Protein 2VRS (pdb70)

Structure (mmCIF, N/CA/C/O backbone):
data_2VRS
#
_entry.id   2VRS
#
_cell.length_a   142.789
_cell.length_b   54.008
_cell.length_c   121.336
_cell.angle_alpha   90.00
_cell.angle_beta   101.79
_cell.angle_gamma   90.00
#
_symmetry.space_group_name_H-M   'C 1 2 1'
#
loop_
_entity.id
_entity.type
_entity.pdbx_description
1 polymer 'SIGMA-C CAPSID PROTEIN'
2 non-polymer GLYCEROL
3 non-polymer 'ZINC ION'
4 non-polymer 'SULFATE ION'
5 non-polymer 'CHLORIDE ION'
6 water water
#
loop_
_atom_site.group_PDB
_atom_site.id
_atom_site.type_symbol
_atom_site.label_atom_id
_atom_site.label_alt_id
_atom_site.label_comp_id
_atom_site.label_asym_id
_atom_site.label_entity_id
_atom_site.label_seq_id
_atom_site.pdbx_PDB_ins_code
_atom_site.Cartn_x
_atom_site.Cartn_y
_atom_site.Cartn_z
_atom_site.occupancy
_atom_site.B_iso_or_equiv
_atom_site.auth_seq_id
_atom_site.auth_comp_id
_atom_site.auth_asym_id
_atom_site.auth_atom_id
_atom_site.pdbx_PDB_model_num
ATOM 1 N N . ASP A 1 7 ? 44.098 18.369 -3.095 1.00 48.16 122 ASP A N 1
ATOM 2 C CA . ASP A 1 7 ? 42.811 17.923 -2.500 1.00 50.79 122 ASP A CA 1
ATOM 3 C C . ASP A 1 7 ? 43.029 16.958 -1.324 1.00 53.04 122 ASP A C 1
ATOM 4 O O . ASP A 1 7 ? 42.186 16.868 -0.424 1.00 55.22 122 ASP A O 1
ATOM 9 N N . GLY A 1 8 ? 44.149 16.228 -1.344 1.00 53.15 123 GLY A N 1
ATOM 10 C CA . GLY A 1 8 ? 44.439 15.209 -0.322 1.00 49.24 123 GLY A CA 1
ATOM 11 C C . GLY A 1 8 ? 44.727 15.835 1.026 1.00 44.03 123 GLY A C 1
ATOM 12 O O . GLY A 1 8 ? 44.224 15.373 2.083 1.00 40.29 123 GLY A O 1
ATOM 13 N N . ASN A 1 9 ? 45.548 16.885 1.003 1.00 41.41 124 ASN A N 1
ATOM 14 C CA . ASN A 1 9 ? 45.806 17.619 2.240 1.00 33.61 124 ASN A CA 1
ATOM 15 C C . ASN A 1 9 ? 44.573 18.360 2.736 1.00 33.33 124 ASN A C 1
ATOM 16 O O . ASN A 1 9 ? 44.435 18.595 3.929 1.00 27.47 124 ASN A O 1
ATOM 21 N N . SER A 1 10 ? 43.647 18.661 1.835 1.00 27.97 125 SER A N 1
ATOM 22 C CA . SER A 1 10 ? 42.338 19.182 2.260 1.00 30.19 125 SER A CA 1
ATOM 23 C C . SER A 1 10 ? 41.634 18.234 3.247 1.00 28.15 125 SER A C 1
ATOM 24 O O . SER A 1 10 ? 41.090 18.672 4.260 1.00 25.82 125 SER A O 1
ATOM 27 N N . THR A 1 11 ? 41.657 16.937 2.941 1.00 25.69 126 THR A N 1
ATOM 28 C CA . THR A 1 11 ? 41.050 15.922 3.809 1.00 28.83 126 THR A CA 1
ATOM 29 C C . THR A 1 11 ? 41.806 15.892 5.157 1.00 28.47 126 THR A C 1
ATOM 30 O O . THR A 1 11 ? 41.209 15.908 6.240 1.00 27.23 126 THR A O 1
ATOM 34 N N . ALA A 1 12 ? 43.126 15.911 5.078 1.00 22.66 127 ALA A N 1
ATOM 35 C CA . ALA A 1 12 ? 43.957 15.881 6.277 1.00 25.83 127 ALA A CA 1
ATOM 36 C C . ALA A 1 12 ? 43.733 17.125 7.140 1.00 28.51 127 ALA A C 1
ATOM 37 O O . ALA A 1 12 ? 43.710 17.049 8.362 1.00 26.15 127 ALA A O 1
ATOM 39 N N . ILE A 1 13 ? 43.516 18.265 6.502 1.00 24.14 128 ILE A N 1
ATOM 40 C CA . ILE A 1 13 ? 43.215 19.499 7.245 1.00 24.98 128 ILE A CA 1
ATOM 41 C C . ILE A 1 13 ? 41.844 19.437 7.944 1.00 24.70 128 ILE A C 1
ATOM 42 O O . ILE A 1 13 ? 41.700 19.892 9.093 1.00 24.43 128 ILE A O 1
ATOM 47 N N . SER A 1 14 ? 40.854 18.854 7.273 1.00 23.03 129 SER A N 1
ATOM 48 C CA . SER A 1 14 ? 39.529 18.647 7.870 1.00 27.74 129 SER A CA 1
ATOM 49 C C . SER A 1 14 ? 39.642 17.778 9.112 1.00 25.42 129 SER A C 1
ATOM 50 O O . SER A 1 14 ? 39.051 18.114 10.136 1.00 26.30 129 SER A O 1
ATOM 53 N N . ASN A 1 15 ? 40.415 16.690 9.011 1.00 21.72 130 ASN A N 1
ATOM 54 C CA . ASN A 1 15 ? 40.660 15.786 10.134 1.00 21.80 130 ASN A CA 1
ATOM 55 C C . ASN A 1 15 ? 41.320 16.518 11.317 1.00 26.72 130 ASN A C 1
ATOM 56 O O . ASN A 1 15 ? 40.900 16.364 12.478 1.00 25.28 130 ASN A O 1
ATOM 61 N N . LEU A 1 16 ? 42.354 17.301 11.036 1.00 23.23 131 LEU A N 1
ATOM 62 C CA . LEU A 1 16 ? 43.020 18.077 12.102 1.00 25.59 131 LEU A CA 1
ATOM 63 C C . LEU A 1 16 ? 42.022 19.044 12.738 1.00 24.53 131 LEU A C 1
ATOM 64 O O . LEU A 1 16 ? 41.957 19.174 13.969 1.00 20.34 131 LEU A O 1
ATOM 69 N N . LYS A 1 17 ? 41.226 19.708 11.909 1.00 20.87 132 LYS A N 1
ATOM 70 C CA . LYS A 1 17 ? 40.207 20.646 12.403 1.00 23.12 132 LYS A CA 1
ATOM 71 C C . LYS A 1 17 ? 39.242 20.009 13.422 1.00 25.36 132 LYS A C 1
ATOM 72 O O . LYS A 1 17 ? 38.857 20.629 14.460 1.00 23.38 132 LYS A O 1
ATOM 78 N N . SER A 1 18 ? 38.831 18.788 13.101 1.00 21.87 133 SER A N 1
ATOM 79 C CA . SER A 1 18 ? 37.894 18.042 13.950 1.00 21.75 133 SER A CA 1
ATOM 80 C C . SER A 1 18 ? 38.519 17.720 15.301 1.00 19.96 133 SER A C 1
ATOM 81 O O . SER A 1 18 ? 37.843 17.832 16.347 1.00 21.81 133 SER A O 1
ATOM 84 N N . ASP A 1 19 ? 39.774 17.290 15.290 1.00 19.07 134 ASP A N 1
ATOM 85 C CA . ASP A 1 19 ? 40.487 17.007 16.550 1.00 18.40 134 ASP A CA 1
ATOM 86 C C . ASP A 1 19 ? 40.759 18.258 17.391 1.00 18.98 134 ASP A C 1
ATOM 87 O O . ASP A 1 19 ? 40.725 18.218 18.615 1.00 20.19 134 ASP A O 1
ATOM 92 N N . ILE A 1 20 ? 41.075 19.368 16.731 1.00 18.50 135 ILE A N 1
ATOM 93 C CA . ILE A 1 20 ? 41.308 20.655 17.417 1.00 18.00 135 ILE A CA 1
ATOM 94 C C . ILE A 1 20 ? 39.993 21.095 18.068 1.00 21.85 135 ILE A C 1
ATOM 95 O O . ILE A 1 20 ? 39.983 21.524 19.241 1.00 20.46 135 ILE A O 1
ATOM 100 N N . SER A 1 21 ? 38.887 20.971 17.328 1.00 18.82 136 SER A N 1
ATOM 101 C CA . SER A 1 21 ? 37.549 21.290 17.848 1.00 22.04 136 SER A CA 1
ATOM 102 C C . SER A 1 21 ? 37.203 20.453 19.070 1.00 22.44 136 SER A C 1
ATOM 103 O O . SER A 1 21 ? 36.697 20.999 20.076 1.00 19.57 136 SER A O 1
ATOM 106 N N . SER A 1 22 ? 37.473 19.159 18.973 1.00 17.99 137 SER A N 1
ATOM 107 C CA . SER A 1 22 ? 37.218 18.221 20.117 1.00 18.62 137 SER A CA 1
ATOM 108 C C . SER A 1 22 ? 38.015 18.641 21.327 1.00 21.50 137 SER A C 1
ATOM 109 O O . SER A 1 22 ? 37.493 18.659 22.470 1.00 21.32 137 SER A O 1
ATOM 112 N N . ASN A 1 23 ? 39.291 18.954 21.097 1.00 18.20 138 ASN A N 1
ATOM 113 C CA . ASN A 1 23 ? 40.146 19.477 22.187 1.00 25.04 138 ASN A CA 1
ATOM 114 C C . ASN A 1 23 ? 39.593 20.758 22.801 1.00 23.49 138 ASN A C 1
ATOM 115 O O . ASN A 1 23 ? 39.588 20.901 24.022 1.00 21.08 138 ASN A O 1
ATOM 120 N N . GLY A 1 24 ? 39.154 21.699 21.968 1.00 20.83 139 GLY A N 1
ATOM 121 C CA . GLY A 1 24 ? 38.545 22.960 22.477 1.00 20.85 139 GLY A CA 1
ATOM 122 C C . GLY A 1 24 ? 37.309 22.733 23.311 1.00 21.63 139 GLY A C 1
ATOM 123 O O . GLY A 1 24 ? 37.125 23.383 24.355 1.00 21.86 139 GLY A O 1
ATOM 124 N N . LEU A 1 25 ? 36.461 21.806 22.883 1.00 18.93 140 LEU A N 1
ATOM 125 C CA . LEU A 1 25 ? 35.256 21.507 23.667 1.00 21.34 140 LEU A CA 1
ATOM 126 C C . LEU A 1 25 ? 35.638 20.857 25.009 1.00 19.62 140 LEU A C 1
ATOM 127 O O . LEU A 1 25 ? 35.029 21.197 26.030 1.00 20.13 140 LEU A O 1
ATOM 132 N N . ALA A 1 26 ? 36.630 19.948 24.992 1.00 16.88 141 ALA A N 1
ATOM 133 C CA . ALA A 1 26 ? 37.099 19.270 26.205 1.00 16.14 141 ALA A CA 1
ATOM 134 C C . ALA A 1 26 ? 37.592 20.352 27.170 1.00 17.23 141 ALA A C 1
ATOM 135 O O . ALA A 1 26 ? 37.421 20.268 28.396 1.00 16.77 141 ALA A O 1
ATOM 137 N N . ILE A 1 27 ? 38.262 21.358 26.610 1.00 18.03 142 ILE A N 1
ATOM 138 C CA . ILE A 1 27 ? 38.806 22.457 27.413 1.00 22.22 142 ILE A CA 1
ATOM 139 C C . ILE A 1 27 ? 37.709 23.295 28.056 1.00 20.42 142 ILE A C 1
ATOM 140 O O . ILE A 1 27 ? 37.824 23.628 29.247 1.00 20.82 142 ILE A O 1
ATOM 145 N N . THR A 1 28 ? 36.650 23.622 27.307 1.00 19.52 143 THR A N 1
ATOM 146 C CA . THR A 1 28 ? 35.529 24.389 27.822 1.00 21.75 143 THR A CA 1
ATOM 147 C C . THR A 1 28 ? 34.889 23.635 28.991 1.00 20.54 143 THR A C 1
ATOM 148 O O . THR A 1 28 ? 34.661 24.201 30.071 1.00 18.70 143 THR A O 1
ATOM 152 N N . ASP A 1 29 ? 34.694 22.338 28.815 1.00 17.68 144 ASP A N 1
ATOM 153 C CA . ASP A 1 29 ? 34.104 21.541 29.906 1.00 15.28 144 ASP A CA 1
ATOM 154 C C . ASP A 1 29 ? 34.961 21.533 31.163 1.00 22.08 144 ASP A C 1
ATOM 155 O O . ASP A 1 29 ? 34.430 21.601 32.282 1.00 20.98 144 ASP A O 1
ATOM 160 N N . LEU A 1 30 ? 36.280 21.437 30.973 1.00 16.71 145 LEU A N 1
ATOM 161 C CA . LEU A 1 30 ? 37.259 21.498 32.094 1.00 21.11 145 LEU A CA 1
ATOM 162 C C . LEU A 1 30 ? 37.244 22.845 32.770 1.00 21.46 145 LEU A C 1
ATOM 163 O O . LEU A 1 30 ? 37.311 22.938 34.014 1.00 18.44 145 LEU A O 1
ATOM 168 N N . GLN A 1 31 ? 37.135 23.894 31.969 1.00 18.23 146 GLN A N 1
ATOM 169 C CA . GLN A 1 31 ? 37.029 25.256 32.542 1.00 24.11 146 GLN A CA 1
ATOM 170 C C . GLN A 1 31 ? 35.786 25.385 33.420 1.00 24.79 146 GLN A C 1
ATOM 171 O O . GLN A 1 31 ? 35.872 25.992 34.515 1.00 27.71 146 GLN A O 1
ATOM 177 N N . ASP A 1 32 ? 34.636 24.854 32.969 1.00 23.22 147 ASP A N 1
ATOM 178 C CA . ASP A 1 32 ? 33.418 24.865 33.803 1.00 25.75 147 ASP A CA 1
ATOM 179 C C . ASP A 1 32 ? 33.598 24.077 35.108 1.00 27.78 147 ASP A C 1
ATOM 180 O O . ASP A 1 32 ? 33.201 24.549 36.191 1.00 25.03 147 ASP A O 1
ATOM 185 N N . ARG A 1 33 ? 34.214 22.903 35.023 1.00 23.88 148 ARG A N 1
ATOM 186 C CA . ARG A 1 33 ? 34.383 22.070 36.227 1.00 22.16 148 ARG A CA 1
ATOM 187 C C . ARG A 1 33 ? 35.327 22.723 37.223 1.00 25.65 148 ARG A C 1
ATOM 188 O O . ARG A 1 33 ? 35.135 22.631 38.449 1.00 25.02 148 ARG A O 1
ATOM 196 N N . VAL A 1 34 ? 36.373 23.353 36.694 1.00 21.05 149 VAL A N 1
ATOM 197 C CA . VAL A 1 34 ? 37.400 24.010 37.523 1.00 26.50 149 VAL A CA 1
ATOM 198 C C . VAL A 1 34 ? 36.845 25.290 38.156 1.00 27.36 149 VAL A C 1
ATOM 199 O O . VAL A 1 34 ? 37.087 25.549 39.346 1.00 28.27 149 VAL A O 1
ATOM 203 N N . LYS A 1 35 ? 36.050 26.053 37.395 1.00 27.18 150 LYS A N 1
ATOM 204 C CA . LYS A 1 35 ? 35.311 27.206 37.964 1.00 33.12 150 LYS A CA 1
ATOM 205 C C . LYS A 1 35 ? 34.418 26.774 39.145 1.00 35.87 150 LYS A C 1
ATOM 206 O O . LYS A 1 35 ? 34.408 27.407 40.216 1.00 35.67 150 LYS A O 1
ATOM 212 N N . SER A 1 36 ? 33.685 25.684 38.948 1.00 31.38 151 SER A N 1
ATOM 213 C CA . SER A 1 36 ? 32.834 25.134 39.992 1.00 33.01 151 SER A CA 1
ATOM 214 C C . SER A 1 36 ? 33.648 24.731 41.230 1.00 33.84 151 SER A C 1
ATOM 215 O O . SER A 1 36 ? 33.253 25.047 42.366 1.00 32.41 151 SER A O 1
ATOM 218 N N . LEU A 1 37 ? 34.786 24.070 41.019 1.00 29.51 152 LEU A N 1
ATOM 219 C CA . LEU A 1 37 ? 35.667 23.646 42.126 1.00 26.84 152 LEU A CA 1
ATOM 220 C C . LEU A 1 37 ? 36.211 24.857 42.891 1.00 31.57 152 LEU A C 1
ATOM 221 O O . LEU A 1 37 ? 36.325 24.836 44.131 1.00 29.26 152 LEU A O 1
ATOM 226 N N . GLU A 1 38 ? 36.530 25.916 42.147 1.00 27.34 153 GLU A N 1
ATOM 227 C CA . GLU A 1 38 ? 37.028 27.170 42.724 1.00 28.78 153 GLU A CA 1
ATOM 228 C C . GLU A 1 38 ? 35.989 27.866 43.647 1.00 32.07 153 GLU A C 1
ATOM 229 O O . GLU A 1 38 ? 36.361 28.652 44.518 1.00 37.15 153 GLU A O 1
ATOM 235 N N . SER A 1 39 ? 34.716 27.530 43.469 1.00 32.89 154 SER A N 1
ATOM 236 C CA . SER A 1 39 ? 33.601 28.081 44.240 1.00 36.87 154 SER A CA 1
ATOM 237 C C . SER A 1 39 ? 33.316 27.304 45.522 1.00 37.27 154 SER A C 1
ATOM 238 O O . SER A 1 39 ? 32.438 27.699 46.292 1.00 39.99 154 SER A O 1
ATOM 241 N N . THR A 1 40 ? 34.012 26.188 45.724 1.00 34.23 155 THR A N 1
ATOM 242 C CA . THR A 1 40 ? 33.704 25.254 46.815 1.00 33.92 155 THR A CA 1
ATOM 243 C C . THR A 1 40 ? 33.698 25.993 48.161 1.00 36.30 155 THR A C 1
ATOM 244 O O . THR A 1 40 ? 34.717 26.544 48.552 1.00 29.80 155 THR A O 1
ATOM 248 N N . ALA A 1 41 ? 32.556 25.985 48.847 1.00 33.62 156 ALA A N 1
ATOM 249 C CA . ALA A 1 41 ? 32.422 26.685 50.158 1.00 36.38 156 ALA A CA 1
ATOM 250 C C . ALA A 1 41 ? 33.454 26.277 51.228 1.00 36.80 156 ALA A C 1
ATOM 251 O O . ALA A 1 41 ? 33.944 27.130 51.984 1.00 37.36 156 ALA A O 1
ATOM 253 N N . SER A 1 42 ? 33.795 24.991 51.292 1.00 34.75 157 SER A N 1
ATOM 254 C CA . SER A 1 42 ? 34.712 24.497 52.325 1.00 35.75 157 SER A CA 1
ATOM 255 C C . SER A 1 42 ? 36.159 24.937 52.134 1.00 36.51 157 SER A C 1
ATOM 256 O O . SER A 1 42 ? 36.986 24.806 53.044 1.00 32.42 157 SER A O 1
ATOM 259 N N . HIS A 1 43 ? 36.499 25.463 50.957 1.00 31.81 158 HIS A N 1
ATOM 260 C CA . HIS A 1 43 ? 37.854 25.984 50.809 1.00 34.26 158 HIS A CA 1
ATOM 261 C C . HIS A 1 43 ? 38.072 27.147 51.796 1.00 33.07 158 HIS A C 1
ATOM 262 O O . HIS A 1 43 ? 37.186 27.980 51.997 1.00 32.71 158 HIS A O 1
ATOM 269 N N . GLY A 1 44 ? 39.247 27.197 52.398 1.00 34.66 159 GLY A N 1
ATOM 270 C CA . GLY A 1 44 ? 39.562 28.266 53.357 1.00 42.32 159 GLY A CA 1
ATOM 271 C C . GLY A 1 44 ? 38.731 28.330 54.644 1.00 41.57 159 GLY A C 1
ATOM 272 O O . GLY A 1 44 ? 38.607 29.404 55.242 1.00 41.26 159 GLY A O 1
ATOM 273 N N . LEU A 1 45 ? 38.137 27.206 55.057 1.00 34.93 160 LEU A N 1
ATOM 274 C CA . LEU A 1 45 ? 37.580 27.081 56.426 1.00 31.00 160 LEU A CA 1
ATOM 275 C C . LEU A 1 45 ? 38.699 27.271 57.417 1.00 29.99 160 LEU A C 1
ATOM 276 O O . LEU A 1 45 ? 39.808 26.818 57.173 1.00 29.40 160 LEU A O 1
ATOM 281 N N . SER A 1 46 ? 38.395 27.919 58.554 1.00 28.59 161 SER A N 1
ATOM 282 C CA . SER A 1 46 ? 39.345 28.038 59.655 1.00 24.40 161 SER A CA 1
ATOM 283 C C . SER A 1 46 ? 38.543 27.761 60.919 1.00 22.29 161 SER A C 1
ATOM 284 O O . SER A 1 46 ? 37.322 27.700 60.885 1.00 24.10 161 SER A O 1
ATOM 287 N N . PHE A 1 47 ? 39.262 27.648 62.018 1.00 26.19 162 PHE A N 1
ATOM 288 C CA . PHE A 1 47 ? 38.691 27.123 63.255 1.00 26.47 162 PHE A CA 1
ATOM 289 C C . PHE A 1 47 ? 39.105 28.035 64.391 1.00 25.42 162 PHE A C 1
ATOM 290 O O . PHE A 1 47 ? 40.283 28.387 64.538 1.00 25.65 162 PHE A O 1
ATOM 298 N N . SER A 1 48 ? 38.113 28.430 65.182 1.00 23.97 163 SER A N 1
ATOM 299 C CA . SER A 1 48 ? 38.315 29.411 66.249 1.00 23.25 163 SER A CA 1
ATOM 300 C C . SER A 1 48 ? 38.402 28.680 67.596 1.00 20.98 163 SER A C 1
ATOM 301 O O . SER A 1 48 ? 37.677 27.698 67.798 1.00 22.17 163 SER A O 1
ATOM 304 N N . PRO A 1 49 ? 39.283 29.151 68.499 1.00 21.53 164 PRO A N 1
ATOM 305 C CA . PRO A 1 49 ? 39.351 28.529 69.838 1.00 22.22 164 PRO A CA 1
ATOM 306 C C . PRO A 1 49 ? 37.952 28.408 70.461 1.00 16.75 164 PRO A C 1
ATOM 307 O O . PRO A 1 49 ? 37.172 29.351 70.397 1.00 20.49 164 PRO A O 1
ATOM 311 N N . PRO A 1 50 ? 37.697 27.293 71.140 1.00 20.47 165 PRO A N 1
ATOM 312 C CA . PRO A 1 50 ? 38.631 26.243 71.495 1.00 20.77 165 PRO A CA 1
ATOM 313 C C . PRO A 1 50 ? 38.839 25.126 70.453 1.00 20.03 165 PRO A C 1
ATOM 314 O O . PRO A 1 50 ? 39.427 24.101 70.768 1.00 20.35 165 PRO A O 1
ATOM 318 N N . LEU A 1 51 ? 38.354 25.316 69.226 1.00 20.54 166 LEU A N 1
ATOM 319 C CA . LEU A 1 51 ? 38.675 24.383 68.120 1.00 24.14 166 LEU A CA 1
ATOM 320 C C . LEU A 1 51 ? 40.069 24.774 67.560 1.00 23.50 166 LEU A C 1
ATOM 321 O O . LEU A 1 51 ? 40.419 25.951 67.533 1.00 22.30 166 LEU A O 1
ATOM 326 N N . SER A 1 52 ? 40.857 23.789 67.153 1.00 23.96 167 SER A N 1
ATOM 327 C CA . SER A 1 52 ? 42.158 24.066 66.564 1.00 25.40 167 SER A CA 1
ATOM 328 C C . SER A 1 52 ? 42.507 22.981 65.560 1.00 24.07 167 SER A C 1
ATOM 329 O O . SER A 1 52 ? 41.949 21.881 65.589 1.00 25.21 167 SER A O 1
ATOM 332 N N . VAL A 1 53 ? 43.442 23.304 64.672 1.00 27.37 168 VAL A N 1
ATOM 333 C CA . VAL A 1 53 ? 43.847 22.359 63.641 1.00 28.08 168 VAL A CA 1
ATOM 334 C C . VAL A 1 53 ? 45.367 22.261 63.659 1.00 25.84 168 VAL A C 1
ATOM 335 O O . VAL A 1 53 ? 46.063 23.262 63.808 1.00 28.17 168 VAL A O 1
ATOM 339 N N . ALA A 1 54 ? 45.857 21.031 63.570 1.00 27.79 169 ALA A N 1
ATOM 340 C CA . ALA A 1 54 ? 47.295 20.792 63.508 1.00 34.52 169 ALA A CA 1
ATOM 341 C C . ALA A 1 54 ? 47.519 19.662 62.508 1.00 32.89 169 ALA A C 1
ATOM 342 O O . ALA A 1 54 ? 46.999 18.557 62.674 1.00 31.16 169 ALA A O 1
ATOM 344 N N . ASP A 1 55 ? 48.256 19.969 61.440 1.00 37.15 170 ASP A N 1
ATOM 345 C CA . ASP A 1 55 ? 48.558 18.971 60.406 1.00 37.34 170 ASP A CA 1
ATOM 346 C C . ASP A 1 55 ? 47.277 18.322 59.885 1.00 32.39 170 ASP A C 1
ATOM 347 O O . ASP A 1 55 ? 47.189 17.098 59.777 1.00 35.41 170 ASP A O 1
ATOM 352 N N . GLY A 1 56 ? 46.270 19.163 59.611 1.00 33.95 171 GLY A N 1
ATOM 353 C CA . GLY A 1 56 ? 44.959 18.736 59.084 1.00 33.04 171 GLY A CA 1
ATOM 354 C C . GLY A 1 56 ? 43.962 18.034 60.018 1.00 32.15 171 GLY A C 1
ATOM 355 O O . GLY A 1 56 ? 42.865 17.680 59.599 1.00 36.42 171 GLY A O 1
ATOM 356 N N . VAL A 1 57 ? 44.348 17.825 61.274 1.00 30.36 172 VAL A N 1
ATOM 357 C CA . VAL A 1 57 ? 43.474 17.198 62.265 1.00 26.12 172 VAL A CA 1
ATOM 358 C C . VAL A 1 57 ? 42.847 18.328 63.083 1.00 25.36 172 VAL A C 1
ATOM 359 O O . VAL A 1 57 ? 43.568 19.176 63.637 1.00 26.65 172 VAL A O 1
ATOM 363 N N . VAL A 1 58 ? 41.519 18.323 63.123 1.00 24.32 173 VAL A N 1
ATOM 364 C CA . VAL A 1 58 ? 40.756 19.344 63.848 1.00 21.37 173 VAL A CA 1
ATOM 365 C C . VAL A 1 58 ? 40.445 18.735 65.221 1.00 22.96 173 VAL A C 1
ATOM 366 O O . VAL A 1 58 ? 39.992 17.600 65.291 1.00 22.71 173 VAL A O 1
ATOM 370 N N . SER A 1 59 ? 40.737 19.490 66.276 1.00 22.78 174 SER A N 1
ATOM 371 C CA . SER A 1 59 ? 40.535 19.042 67.675 1.00 23.37 174 SER A CA 1
ATOM 372 C C . SER A 1 59 ? 39.717 20.058 68.460 1.00 20.51 174 SER A C 1
ATOM 373 O O . SER A 1 59 ? 39.709 21.239 68.125 1.00 19.83 174 SER A O 1
ATOM 376 N N . LEU A 1 60 ? 39.039 19.577 69.509 1.00 21.01 175 LEU A N 1
ATOM 377 C CA . LEU A 1 60 ? 38.554 20.448 70.592 1.00 20.43 175 LEU A CA 1
ATOM 378 C C . LEU A 1 60 ? 39.597 20.410 71.719 1.00 18.71 175 LEU A C 1
ATOM 379 O O . LEU A 1 60 ? 39.855 19.359 72.296 1.00 22.44 175 LEU A O 1
ATOM 384 N N . ASP A 1 61 ? 40.263 21.533 71.942 1.00 20.93 176 ASP A N 1
ATOM 385 C CA . ASP A 1 61 ? 41.196 21.704 73.045 1.00 22.18 176 ASP A CA 1
ATOM 386 C C . ASP A 1 61 ? 40.376 21.766 74.346 1.00 14.99 176 ASP A C 1
ATOM 387 O O . ASP A 1 61 ? 39.400 22.549 74.438 1.00 18.71 176 ASP A O 1
ATOM 392 N N . MET A 1 62 ? 40.697 20.854 75.260 1.00 18.59 177 MET A N 1
ATOM 393 C CA . MET A 1 62 ? 39.873 20.679 76.465 1.00 20.69 177 MET A CA 1
ATOM 394 C C . MET A 1 62 ? 40.725 20.951 77.687 1.00 20.53 177 MET A C 1
ATOM 395 O O . MET A 1 62 ? 41.849 20.435 77.775 1.00 21.76 177 MET A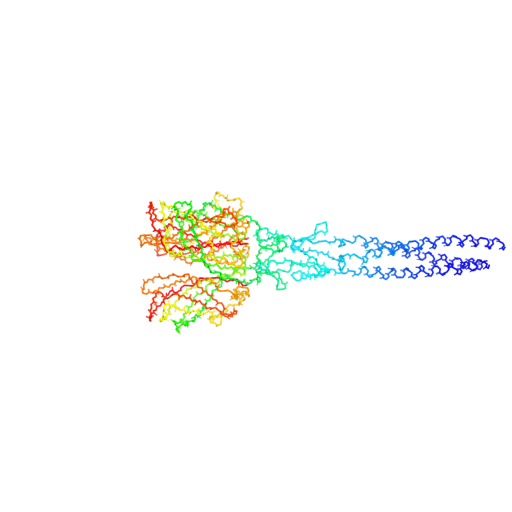 O 1
ATOM 400 N N . ASP A 1 63 ? 40.213 21.775 78.622 1.00 17.79 178 ASP A N 1
ATOM 401 C CA . ASP A 1 63 ? 40.853 21.990 79.913 1.00 19.26 178 ASP A CA 1
ATOM 402 C C . ASP A 1 63 ? 40.599 20.747 80.775 1.00 20.13 178 ASP A C 1
ATOM 403 O O . ASP A 1 63 ? 39.451 20.473 81.106 1.00 18.02 178 ASP A O 1
ATOM 408 N N . PRO A 1 64 ? 41.659 19.976 81.116 1.00 18.57 179 PRO A N 1
ATOM 409 C CA . PRO A 1 64 ? 41.423 18.693 81.808 1.00 18.22 179 PRO A CA 1
ATOM 410 C C . PRO A 1 64 ? 40.820 18.844 83.230 1.00 19.40 179 PRO A C 1
ATOM 411 O O . PRO A 1 64 ? 40.349 17.859 83.780 1.00 19.00 179 PRO A O 1
ATOM 415 N N . TYR A 1 65 ? 40.855 20.038 83.803 1.00 18.21 180 TYR A N 1
ATOM 416 C CA . TYR A 1 65 ? 40.157 20.295 85.104 1.00 15.56 180 TYR A CA 1
ATOM 417 C C . TYR A 1 65 ? 38.646 20.522 84.921 1.00 15.02 180 TYR A C 1
ATOM 418 O O . TYR A 1 65 ? 37.887 20.547 85.908 1.00 17.38 180 TYR A O 1
ATOM 427 N N . PHE A 1 66 ? 38.230 20.667 83.657 1.00 17.87 181 PHE A N 1
ATOM 428 C CA . PHE A 1 66 ? 36.811 20.943 83.335 1.00 16.47 181 PHE A CA 1
ATOM 429 C C . PHE A 1 66 ? 36.183 19.818 82.521 1.00 19.57 181 PHE A C 1
ATOM 430 O O . PHE A 1 66 ? 35.026 19.420 82.767 1.00 16.40 181 PHE A O 1
ATOM 438 N N . CYS A 1 67 ? 36.899 19.296 81.509 1.00 18.77 182 CYS A N 1
ATOM 439 C CA . CYS A 1 67 ? 36.231 18.339 80.626 1.00 16.53 182 CYS A CA 1
ATOM 440 C C . CYS A 1 67 ? 37.252 17.428 79.951 1.00 18.18 182 CYS A C 1
ATOM 441 O O . CYS A 1 67 ? 38.447 17.680 80.043 1.00 19.52 182 CYS A O 1
ATOM 444 N N . SER A 1 68 ? 36.757 16.373 79.307 1.00 16.85 183 SER A N 1
ATOM 445 C CA . SER A 1 68 ? 37.625 15.355 78.672 1.00 19.97 183 SER A CA 1
ATOM 446 C C . SER A 1 68 ? 36.756 14.679 77.622 1.00 19.70 183 SER A C 1
ATOM 447 O O . SER A 1 68 ? 35.550 14.951 77.548 1.00 17.42 183 SER A O 1
ATOM 450 N N . GLN A 1 69 ? 37.339 13.765 76.842 1.00 21.36 184 GLN A N 1
ATOM 451 C CA . GLN A 1 69 ? 36.492 12.940 75.984 1.00 20.18 184 GLN A CA 1
ATOM 452 C C . GLN A 1 69 ? 36.631 11.457 76.299 1.00 20.75 184 GLN A C 1
ATOM 453 O O . GLN A 1 69 ? 37.748 10.937 76.555 1.00 21.21 184 GLN A O 1
ATOM 459 N N . ARG A 1 70 ? 35.501 10.780 76.342 1.00 21.26 185 ARG A N 1
ATOM 460 C CA . ARG A 1 70 ? 35.504 9.330 76.379 1.00 23.88 185 ARG A CA 1
ATOM 461 C C . ARG A 1 70 ? 34.539 9.019 75.246 1.00 24.13 185 ARG A C 1
ATOM 462 O O . ARG A 1 70 ? 33.367 8.699 75.475 1.00 23.22 185 ARG A O 1
ATOM 470 N N . VAL A 1 71 ? 35.055 9.150 74.011 1.00 24.30 186 VAL A N 1
ATOM 471 C CA . VAL A 1 71 ? 34.272 9.295 72.766 1.00 24.33 186 VAL A CA 1
ATOM 472 C C . VAL A 1 71 ? 33.498 10.619 72.745 1.00 23.09 186 VAL A C 1
ATOM 473 O O . VAL A 1 71 ? 33.756 11.480 71.895 1.00 23.36 186 VAL A O 1
ATOM 477 N N . SER A 1 72 ? 32.589 10.797 73.710 1.00 21.28 187 SER A N 1
ATOM 478 C CA . SER A 1 72 ? 31.832 12.051 73.830 1.00 17.34 187 SER A CA 1
ATOM 479 C C . SER A 1 72 ? 32.510 12.991 74.841 1.00 18.50 187 SER A C 1
ATOM 480 O O . SER A 1 72 ? 33.377 12.561 75.617 1.00 23.26 187 SER A O 1
ATOM 483 N N . LEU A 1 73 ? 32.145 14.269 74.742 1.00 17.81 188 LEU A N 1
ATOM 484 C CA . LEU A 1 73 ? 32.634 15.321 75.655 1.00 17.87 188 LEU A CA 1
ATOM 485 C C . LEU A 1 73 ? 31.989 15.091 77.026 1.00 20.58 188 LEU A C 1
ATOM 486 O O . LEU A 1 73 ? 30.768 15.114 77.152 1.00 15.63 188 LEU A O 1
ATOM 491 N N . THR A 1 74 ? 32.837 14.900 78.025 1.00 16.56 189 THR A N 1
ATOM 492 C CA . THR A 1 74 ? 32.404 14.574 79.395 1.00 18.16 189 THR A CA 1
ATOM 493 C C . THR A 1 74 ? 33.187 15.427 80.428 1.00 16.98 189 THR A C 1
ATOM 494 O O . THR A 1 74 ? 33.938 16.358 80.078 1.00 15.66 189 THR A O 1
ATOM 498 N N . SER A 1 75 ? 32.989 15.141 81.723 1.00 16.27 190 SER A N 1
ATOM 499 C CA . SER A 1 75 ? 33.578 16.015 82.747 1.00 16.47 190 SER A CA 1
ATOM 500 C C . SER A 1 75 ? 35.070 15.740 82.962 1.00 17.10 190 SER A C 1
ATOM 501 O O . SER A 1 75 ? 35.679 14.977 82.195 1.00 18.85 190 SER A O 1
ATOM 504 N N . TYR A 1 76 ? 35.651 16.372 83.990 1.00 16.42 191 TYR A N 1
ATOM 505 C CA . TYR A 1 76 ? 37.105 16.500 84.130 1.00 16.03 191 TYR A CA 1
ATOM 506 C C . TYR A 1 76 ? 37.858 15.175 84.212 1.00 16.46 191 TYR A C 1
ATOM 507 O O . TYR A 1 76 ? 37.370 14.178 84.781 1.00 19.28 191 TYR A O 1
ATOM 516 N N . SER A 1 77 ? 39.075 15.175 83.677 1.00 19.30 192 SER A N 1
ATOM 517 C CA . SER A 1 77 ? 39.949 13.989 83.776 1.00 17.71 192 SER A CA 1
ATOM 518 C C . SER A 1 77 ? 41.067 14.214 84.811 1.00 18.30 192 SER A C 1
ATOM 519 O O . SER A 1 77 ? 41.680 13.239 85.280 1.00 19.78 192 SER A O 1
ATOM 522 N N . ALA A 1 78 ? 41.358 15.474 85.153 1.00 17.07 193 ALA A N 1
ATOM 523 C CA . ALA A 1 78 ? 42.468 15.793 86.038 1.00 19.96 193 ALA A CA 1
ATOM 524 C C . ALA A 1 78 ? 42.255 15.157 87.388 1.00 22.23 193 ALA A C 1
ATOM 525 O O . ALA A 1 78 ? 41.110 15.077 87.901 1.00 17.66 193 ALA A O 1
ATOM 527 N N . GLU A 1 79 ? 43.355 14.704 87.977 1.00 15.56 194 GLU A N 1
ATOM 528 C CA . GLU A 1 79 ? 43.277 14.102 89.319 1.00 15.89 194 GLU A CA 1
ATOM 529 C C . GLU A 1 79 ? 42.859 15.129 90.375 1.00 17.75 194 GLU A C 1
ATOM 530 O O . GLU A 1 79 ? 43.373 16.269 90.431 1.00 18.87 194 GLU A O 1
ATOM 536 N N . ALA A 1 80 ? 41.915 14.697 91.213 1.00 18.82 195 ALA A N 1
ATOM 537 C CA . ALA A 1 80 ? 41.519 15.445 92.390 1.00 16.89 195 ALA A CA 1
ATOM 538 C C . ALA A 1 80 ? 42.708 15.480 93.363 1.00 19.60 195 ALA A C 1
ATOM 539 O O . ALA A 1 80 ? 43.617 14.618 93.303 1.00 15.45 195 ALA A O 1
ATOM 541 N N . GLN A 1 81 ? 42.705 16.464 94.257 1.00 18.28 196 GLN A N 1
ATOM 542 C CA . GLN A 1 81 ? 43.778 16.587 95.244 1.00 15.79 196 GLN A CA 1
ATOM 543 C C . GLN A 1 81 ? 43.154 17.001 96.564 1.00 20.54 196 GLN A C 1
ATOM 544 O O . GLN A 1 81 ? 42.224 17.829 96.573 1.00 19.75 196 GLN A O 1
ATOM 550 N N . LEU A 1 82 ? 43.708 16.479 97.666 1.00 15.05 197 LEU A N 1
ATOM 551 C CA . LEU A 1 82 ? 43.363 17.017 98.991 1.00 14.56 197 LEU A CA 1
ATOM 552 C C . LEU A 1 82 ? 44.601 17.685 99.520 1.00 19.17 197 LEU A C 1
ATOM 553 O O . LEU A 1 82 ? 45.536 16.976 99.933 1.00 21.51 197 LEU A O 1
ATOM 558 N N . MET A 1 83 ? 44.661 19.017 99.409 1.00 16.57 198 MET A N 1
ATOM 559 C CA . MET A 1 83 ? 45.801 19.819 99.901 1.00 18.53 198 MET A CA 1
ATOM 560 C C . MET A 1 83 ? 45.674 20.115 101.395 1.00 22.99 198 MET A C 1
ATOM 561 O O . MET A 1 83 ? 44.576 20.364 101.911 1.00 21.32 198 MET A O 1
ATOM 566 N N . GLN A 1 84 ? 46.798 20.044 102.117 1.00 20.12 199 GLN A N 1
ATOM 567 C CA . GLN A 1 84 ? 46.771 20.338 103.551 1.00 20.22 199 GLN A CA 1
ATOM 568 C C . GLN A 1 84 ? 47.833 21.350 103.832 1.00 21.57 199 GLN A C 1
ATOM 569 O O . GLN A 1 84 ? 48.980 21.122 103.490 1.00 23.40 199 GLN A O 1
ATOM 575 N N . PHE A 1 85 ? 47.446 22.477 104.404 1.00 18.93 200 PHE A N 1
ATOM 576 C CA . PHE A 1 85 ? 48.434 23.554 104.699 1.00 18.74 200 PHE A CA 1
ATOM 577 C C . PHE A 1 85 ? 47.946 24.442 105.820 1.00 20.93 200 PHE A C 1
ATOM 578 O O . PHE A 1 85 ? 46.780 24.353 106.252 1.00 22.08 200 PHE A O 1
ATOM 586 N N . ARG A 1 86 ? 48.817 25.346 106.273 1.00 18.08 201 ARG A N 1
ATOM 587 C CA . ARG A 1 86 ? 48.494 26.285 107.328 1.00 15.04 201 ARG A CA 1
ATOM 588 C C . ARG A 1 86 ? 48.315 27.644 106.652 1.00 18.94 201 ARG A C 1
ATOM 589 O O . ARG A 1 86 ? 49.038 27.980 105.712 1.00 21.38 201 ARG A O 1
ATOM 597 N N . TRP A 1 87 ? 47.303 28.376 107.100 1.00 15.85 202 TRP A N 1
ATOM 598 C CA . TRP A 1 87 ? 47.001 29.700 106.538 1.00 16.20 202 TRP A CA 1
ATOM 599 C C . TRP A 1 87 ? 46.834 30.630 107.705 1.00 17.14 202 TRP A C 1
ATOM 600 O O . TRP A 1 87 ? 45.935 30.430 108.531 1.00 16.59 202 TRP A O 1
ATOM 611 N N . MET A 1 88 ? 47.658 31.678 107.794 1.00 15.96 203 MET A N 1
ATOM 612 C CA . MET A 1 88 ? 47.456 32.615 108.863 1.00 13.70 203 MET A CA 1
ATOM 613 C C . MET A 1 88 ? 46.459 33.697 108.430 1.00 15.68 203 MET A C 1
ATOM 614 O O . MET A 1 88 ? 46.713 34.458 107.516 1.00 19.91 203 MET A O 1
ATOM 619 N N . ALA A 1 89 ? 45.272 33.667 109.012 1.00 13.71 204 ALA A N 1
ATOM 620 C CA . ALA A 1 89 ? 44.239 34.641 108.680 1.00 16.82 204 ALA A CA 1
ATOM 621 C C . ALA A 1 89 ? 44.438 35.918 109.501 1.00 18.45 204 ALA A C 1
ATOM 622 O O . ALA A 1 89 ? 44.855 35.876 110.658 1.00 17.10 204 ALA A O 1
ATOM 624 N N . ARG A 1 90 ? 44.054 37.055 108.931 1.00 16.40 205 ARG A N 1
ATOM 625 C CA . ARG A 1 90 ? 44.255 38.345 109.626 1.00 17.29 205 ARG A CA 1
ATOM 626 C C . ARG A 1 90 ? 42.962 39.069 109.886 1.00 16.51 205 ARG A C 1
ATOM 627 O O . ARG A 1 90 ? 42.189 39.316 108.956 1.00 16.03 205 ARG A O 1
ATOM 635 N N . GLY A 1 91 ? 42.757 39.484 111.134 1.00 16.86 206 GLY A N 1
ATOM 636 C CA . GLY A 1 91 ? 41.619 40.349 111.474 1.00 17.22 206 GLY A CA 1
ATOM 637 C C . GLY A 1 91 ? 41.789 41.688 110.771 1.00 20.77 206 GLY A C 1
ATOM 638 O O . GLY A 1 91 ? 42.867 42.289 110.842 1.00 18.73 206 GLY A O 1
ATOM 639 N N . THR A 1 92 ? 40.754 42.150 110.054 1.00 18.68 207 THR A N 1
ATOM 640 C CA . THR A 1 92 ? 40.910 43.436 109.290 1.00 23.08 207 THR A CA 1
ATOM 641 C C . THR A 1 92 ? 39.841 44.461 109.661 1.00 24.80 207 THR A C 1
ATOM 642 O O . THR A 1 92 ? 39.910 45.622 109.244 1.00 23.52 207 THR A O 1
ATOM 646 N N . ASN A 1 93 ? 38.847 44.036 110.427 1.00 18.48 208 ASN A N 1
ATOM 647 C CA . ASN A 1 93 ? 37.935 44.955 111.145 1.00 20.67 208 ASN A CA 1
ATOM 648 C C . ASN A 1 93 ? 37.317 44.178 112.283 1.00 23.96 208 ASN A C 1
ATOM 649 O O . ASN A 1 93 ? 37.068 42.963 112.124 1.00 22.31 208 ASN A O 1
ATOM 654 N N . GLY A 1 94 ? 37.135 44.830 113.443 1.00 18.25 209 GLY A N 1
ATOM 655 C CA . GLY A 1 94 ? 36.598 44.165 114.641 1.00 18.45 209 GLY A CA 1
ATOM 656 C C . GLY A 1 94 ? 37.604 43.209 115.287 1.00 17.78 209 GLY A C 1
ATOM 657 O O . GLY A 1 94 ? 37.256 42.421 116.166 1.00 20.08 209 GLY A O 1
ATOM 658 N N . SER A 1 95 ? 38.854 43.321 114.833 1.00 18.18 210 SER A N 1
ATOM 659 C CA . SER A 1 95 ? 39.998 42.553 115.352 1.00 18.92 210 SER A CA 1
ATOM 660 C C . SER A 1 95 ? 41.210 43.091 114.658 1.00 20.25 210 SER A C 1
ATOM 661 O O . SER A 1 95 ? 41.131 43.414 113.464 1.00 20.66 210 SER A O 1
ATOM 664 N N . SER A 1 96 ? 42.337 43.190 115.383 1.00 18.18 211 SER A N 1
ATOM 665 C CA . SER A 1 96 ? 43.646 43.433 114.775 1.00 21.25 211 SER A CA 1
ATOM 666 C C . SER A 1 96 ? 44.589 42.227 114.982 1.00 21.31 211 SER A C 1
ATOM 667 O O . SER A 1 96 ? 45.809 42.315 114.795 1.00 25.27 211 SER A O 1
ATOM 670 N N . ASP A 1 97 ? 43.987 41.099 115.319 1.00 20.90 212 ASP A N 1
ATOM 671 C CA . ASP A 1 97 ? 44.720 39.855 115.683 1.00 17.62 212 ASP A CA 1
ATOM 672 C C . ASP A 1 97 ? 44.926 38.983 114.436 1.00 24.04 212 ASP A C 1
ATOM 673 O O . ASP A 1 97 ? 44.417 39.305 113.367 1.00 21.43 212 ASP A O 1
ATOM 678 N N . THR A 1 98 ? 45.712 37.905 114.556 1.00 17.75 213 THR A N 1
ATOM 679 C CA . THR A 1 98 ? 45.888 36.912 113.504 1.00 14.42 213 THR A CA 1
ATOM 680 C C . THR A 1 98 ? 45.586 35.565 114.150 1.00 18.81 213 THR A C 1
ATOM 681 O O . THR A 1 98 ? 45.587 35.444 115.399 1.00 19.43 213 THR A O 1
ATOM 685 N N . ILE A 1 99 ? 45.285 34.577 113.309 1.00 16.68 214 ILE A N 1
ATOM 686 C CA . ILE A 1 99 ? 44.948 33.255 113.819 1.00 16.94 214 ILE A CA 1
ATOM 687 C C . ILE A 1 99 ? 45.366 32.206 112.794 1.00 20.52 214 ILE A C 1
ATOM 688 O O . ILE A 1 99 ? 45.116 32.354 111.580 1.00 16.80 214 ILE A O 1
ATOM 693 N N .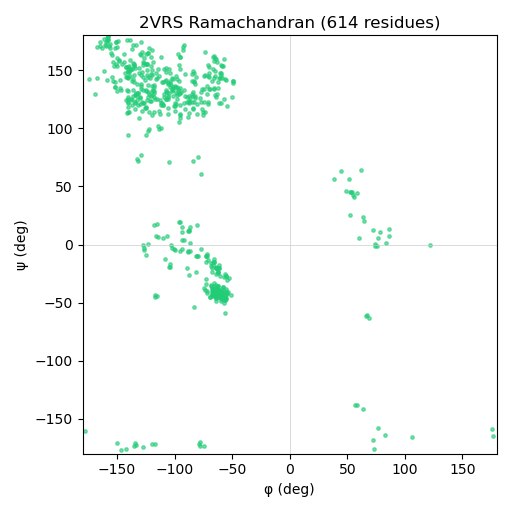 ASP A 1 100 ? 46.047 31.159 113.258 1.00 14.83 215 ASP A N 1
ATOM 694 C CA . ASP A 1 100 ? 46.560 30.189 112.341 1.00 15.41 215 ASP A CA 1
ATOM 695 C C . ASP A 1 100 ? 45.480 29.137 112.063 1.00 17.89 215 ASP A C 1
ATOM 696 O O . ASP A 1 100 ? 44.981 28.511 113.000 1.00 18.14 215 ASP A O 1
ATOM 701 N N . MET A 1 101 ? 45.174 28.920 110.789 1.00 14.27 216 MET A N 1
ATOM 702 C CA . MET A 1 101 ? 44.165 27.932 110.374 1.00 14.74 216 MET A CA 1
ATOM 703 C C . MET A 1 101 ? 44.829 26.733 109.753 1.00 15.20 216 MET A C 1
ATOM 704 O O . MET A 1 101 ? 45.696 26.862 108.903 1.00 16.56 216 MET A O 1
ATOM 709 N N . THR A 1 102 ? 44.396 25.557 110.177 1.00 15.91 217 THR A N 1
ATOM 710 C CA . THR A 1 102 ? 44.766 24.357 109.482 1.00 15.49 217 THR A CA 1
ATOM 711 C C . THR A 1 102 ? 43.731 24.146 108.380 1.00 16.80 217 THR A C 1
ATOM 712 O O . THR A 1 102 ? 42.570 23.993 108.682 1.00 16.71 217 THR A O 1
ATOM 716 N N . VAL A 1 103 ? 44.213 24.066 107.147 1.00 14.38 218 VAL A N 1
ATOM 717 C CA . VAL A 1 103 ? 43.342 24.047 105.959 1.00 16.04 218 VAL A CA 1
ATOM 718 C C . VAL A 1 103 ? 43.471 22.755 105.171 1.00 20.35 218 VAL A C 1
ATOM 719 O O . VAL A 1 103 ? 44.570 22.343 104.799 1.00 20.89 218 VAL A O 1
ATOM 723 N N . ASN A 1 104 ? 42.332 22.104 104.921 1.00 16.45 219 ASN A N 1
ATOM 724 C CA . ASN A 1 104 ? 42.278 21.053 103.927 1.00 13.27 219 ASN A CA 1
ATOM 725 C C . ASN A 1 104 ? 41.512 21.626 102.761 1.00 18.67 219 ASN A C 1
ATOM 726 O O . ASN A 1 104 ? 40.384 22.133 102.949 1.00 16.66 219 ASN A O 1
ATOM 731 N N . ALA A 1 105 ? 42.124 21.577 101.589 1.00 13.92 220 ALA A N 1
ATOM 732 C CA . ALA A 1 105 ? 41.456 22.027 100.382 1.00 14.46 220 ALA A CA 1
ATOM 733 C C . ALA A 1 105 ? 41.225 20.854 99.447 1.00 12.80 220 ALA A C 1
ATOM 734 O O . ALA A 1 105 ? 42.184 20.213 98.933 1.00 14.91 220 ALA A O 1
ATOM 736 N N . HIS A 1 106 ? 39.949 20.550 99.232 1.00 14.41 221 HIS A N 1
ATOM 737 C CA . HIS A 1 106 ? 39.586 19.472 98.365 1.00 12.62 221 HIS A CA 1
ATOM 738 C C . HIS A 1 106 ? 39.300 19.991 96.966 1.00 15.28 221 HIS A C 1
ATOM 739 O O . HIS A 1 106 ? 38.309 20.695 96.738 1.00 15.61 221 HIS A O 1
ATOM 746 N N . CYS A 1 107 ? 40.199 19.674 96.055 1.00 13.36 222 CYS A N 1
ATOM 747 C CA . CYS A 1 107 ? 40.186 20.253 94.691 1.00 16.27 222 CYS A CA 1
ATOM 748 C C . CYS A 1 107 ? 39.679 19.153 93.781 1.00 15.09 222 CYS A C 1
ATOM 749 O O . CYS A 1 107 ? 40.297 18.090 93.611 1.00 15.20 222 CYS A O 1
ATOM 752 N N . HIS A 1 108 ? 38.488 19.348 93.238 1.00 14.63 223 HIS A N 1
ATOM 753 C CA . HIS A 1 108 ? 37.942 18.325 92.353 1.00 13.76 223 HIS A CA 1
ATOM 754 C C . HIS A 1 108 ? 37.377 19.015 91.133 1.00 16.21 223 HIS A C 1
ATOM 755 O O . HIS A 1 108 ? 36.433 19.841 91.237 1.00 14.42 223 HIS A O 1
ATOM 762 N N . GLY A 1 109 ? 37.963 18.710 89.968 1.00 16.53 224 GLY A N 1
ATOM 763 C CA . GLY A 1 109 ? 37.688 19.536 88.800 1.00 14.96 224 GLY A CA 1
ATOM 764 C C . GLY A 1 109 ? 38.034 20.978 89.099 1.00 15.75 224 GLY A C 1
ATOM 765 O O . GLY A 1 109 ? 39.017 21.266 89.789 1.00 18.62 224 GLY A O 1
ATOM 766 N N . ARG A 1 110 ? 37.191 21.901 88.668 1.00 14.74 225 ARG A N 1
ATOM 767 C CA . ARG A 1 110 ? 37.504 23.297 88.985 1.00 14.59 225 ARG A CA 1
ATOM 768 C C . ARG A 1 110 ? 36.831 23.823 90.296 1.00 17.51 225 ARG A C 1
ATOM 769 O O . ARG A 1 110 ? 36.816 25.025 90.547 1.00 22.41 225 ARG A O 1
ATOM 777 N N . ARG A 1 111 ? 36.328 22.923 91.132 1.00 14.94 226 ARG A N 1
ATOM 778 C CA . ARG A 1 111 ? 35.785 23.316 92.422 1.00 13.80 226 ARG A CA 1
ATOM 779 C C . ARG A 1 111 ? 36.893 23.080 93.460 1.00 12.84 226 ARG A C 1
ATOM 780 O O . ARG A 1 111 ? 37.550 22.023 93.460 1.00 13.21 226 ARG A O 1
ATOM 788 N N . THR A 1 112 ? 37.067 24.049 94.350 1.00 13.52 227 THR A N 1
ATOM 789 C CA . THR A 1 112 ? 37.938 23.882 95.517 1.00 14.27 227 THR A CA 1
ATOM 790 C C . THR A 1 112 ? 37.154 24.169 96.771 1.00 12.33 227 THR A C 1
ATOM 791 O O . THR A 1 112 ? 36.620 25.277 96.954 1.00 12.53 227 THR A O 1
ATOM 795 N N . ASP A 1 113 ? 37.054 23.135 97.596 1.00 13.68 228 ASP A N 1
ATOM 796 C CA . ASP A 1 113 ? 36.286 23.215 98.834 1.00 12.97 228 ASP A CA 1
ATOM 797 C C . ASP A 1 113 ? 37.257 23.309 99.997 1.00 14.54 228 ASP A C 1
ATOM 798 O O . ASP A 1 113 ? 38.091 22.428 100.147 1.00 14.62 228 ASP A O 1
ATOM 803 N N . TYR A 1 114 ? 37.076 24.332 100.838 1.00 13.14 229 TYR A N 1
ATOM 804 C CA . TYR A 1 114 ? 37.925 24.564 102.024 1.00 10.96 229 TYR A CA 1
ATOM 805 C C . TYR A 1 114 ? 37.260 24.037 103.310 1.00 14.93 229 TYR A C 1
ATOM 806 O O . TYR A 1 114 ? 36.088 24.333 103.606 1.00 14.88 229 TYR A O 1
ATOM 815 N N . MET A 1 115 ? 38.028 23.260 104.081 1.00 14.28 230 MET A N 1
ATOM 816 C CA . MET A 1 115 ? 37.617 22.878 105.411 1.00 13.25 230 MET A CA 1
ATOM 817 C C . MET A 1 115 ? 38.752 23.397 106.320 1.00 17.17 230 MET A C 1
ATOM 818 O O . MET A 1 115 ? 39.858 22.894 106.207 1.00 16.27 230 MET A O 1
ATOM 823 N N . MET A 1 116 ? 38.457 24.373 107.171 1.00 16.07 231 MET A N 1
ATOM 824 C CA . MET A 1 116 ? 39.477 24.981 108.070 1.00 17.18 231 MET A CA 1
ATOM 825 C C . MET A 1 116 ? 39.162 24.834 109.543 1.00 16.64 231 MET A C 1
ATOM 826 O O . MET A 1 116 ? 38.007 24.937 109.949 1.00 16.99 231 MET A O 1
ATOM 831 N N . SER A 1 117 ? 40.209 24.673 110.377 1.00 14.73 232 SER A N 1
ATOM 832 C CA . SER A 1 117 ? 40.035 24.625 111.813 1.00 13.57 232 SER A CA 1
ATOM 833 C C . SER A 1 117 ? 41.184 25.393 112.465 1.00 17.74 232 SER A C 1
ATOM 834 O O . SER A 1 117 ? 42.272 25.370 111.941 1.00 17.77 232 SER A O 1
ATOM 837 N N . SER A 1 118 ? 40.888 26.099 113.545 1.00 27.49 233 SER A N 1
ATOM 838 C CA . SER A 1 118 ? 41.805 27.117 114.065 1.00 26.19 233 SER A CA 1
ATOM 839 C C . SER A 1 118 ? 42.613 26.495 115.139 1.00 32.65 233 SER A C 1
ATOM 840 O O . SER A 1 118 ? 42.163 25.574 115.835 1.00 20.92 233 SER A O 1
ATOM 843 N N . THR A 1 119 ? 43.787 27.094 115.300 1.00 34.10 234 THR A N 1
ATOM 844 C CA . THR A 1 119 ? 44.708 26.787 116.345 1.00 39.54 234 THR A CA 1
ATOM 845 C C . THR A 1 119 ? 44.880 28.079 117.148 1.00 32.93 234 THR A C 1
ATOM 846 O O . THR A 1 119 ? 45.433 29.048 116.647 1.00 34.97 234 THR A O 1
ATOM 850 N N . GLY A 1 120 ? 44.395 28.106 118.381 1.00 29.43 235 GLY A N 1
ATOM 851 C CA . GLY A 1 120 ? 44.647 29.268 119.225 1.00 22.19 235 GLY A CA 1
ATOM 852 C C . GLY A 1 120 ? 43.388 30.110 119.366 1.00 24.65 235 GLY A C 1
ATOM 853 O O . GLY A 1 120 ? 42.299 29.654 119.028 1.00 20.99 235 GLY A O 1
ATOM 854 N N . ASN A 1 121 ? 43.560 31.334 119.863 1.00 22.18 236 ASN A N 1
ATOM 855 C CA . ASN A 1 121 ? 42.459 32.250 120.098 1.00 17.98 236 ASN A CA 1
ATOM 856 C C . ASN A 1 121 ? 42.604 33.474 119.197 1.00 13.07 236 ASN A C 1
ATOM 857 O O . ASN A 1 121 ? 43.713 33.919 118.897 1.00 19.44 236 ASN A O 1
ATOM 862 N N . LEU A 1 122 ? 41.442 33.996 118.813 1.00 16.17 237 LEU A N 1
ATOM 863 C CA . LEU A 1 122 ? 41.362 35.242 118.104 1.00 17.02 237 LEU A CA 1
ATOM 864 C C . LEU A 1 122 ? 40.717 36.273 118.983 1.00 16.87 237 LEU A C 1
ATOM 865 O O . LEU A 1 122 ? 39.588 36.112 119.420 1.00 20.35 237 LEU A O 1
ATOM 870 N N . THR A 1 123 ? 41.451 37.362 119.220 1.00 18.53 238 THR A N 1
ATOM 871 C CA . THR A 1 123 ? 40.894 38.458 119.990 1.00 17.05 238 THR A CA 1
ATOM 872 C C . THR A 1 123 ? 40.065 39.341 119.059 1.00 17.72 238 THR A C 1
ATOM 873 O O . THR A 1 123 ? 40.556 39.793 118.029 1.00 23.18 238 THR A O 1
ATOM 877 N N . VAL A 1 124 ? 38.801 39.486 119.435 1.00 16.38 239 VAL A N 1
ATOM 878 C CA . VAL A 1 124 ? 37.845 40.385 118.727 1.00 20.19 239 VAL A CA 1
ATOM 879 C C . VAL A 1 124 ? 37.492 41.560 119.623 1.00 24.13 239 VAL A C 1
ATOM 880 O O . VAL A 1 124 ? 37.669 41.478 120.851 1.00 24.39 239 VAL A O 1
ATOM 884 N N . THR A 1 125 ? 36.971 42.625 119.012 1.00 21.18 240 THR A N 1
ATOM 885 C CA . THR A 1 125 ? 36.646 43.854 119.754 1.00 24.31 240 THR A CA 1
ATOM 886 C C . THR A 1 125 ? 35.209 44.323 119.555 1.00 25.57 240 THR A C 1
ATOM 887 O O . THR A 1 125 ? 34.796 45.287 120.199 1.00 29.48 240 THR A O 1
ATOM 891 N N . SER A 1 126 ? 34.430 43.664 118.684 1.00 20.82 241 SER A N 1
ATOM 892 C CA . SER A 1 126 ? 33.099 44.160 118.346 1.00 23.13 241 SER A CA 1
ATOM 893 C C . SER A 1 126 ? 32.170 42.988 118.084 1.00 24.02 241 SER A C 1
ATOM 894 O O . SER A 1 126 ? 32.574 41.844 118.235 1.00 26.15 241 SER A O 1
ATOM 897 N N . ASN A 1 127 ? 30.922 43.241 117.700 1.00 20.91 242 ASN A N 1
ATOM 898 C CA . ASN A 1 127 ? 29.971 42.147 117.431 1.00 21.56 242 ASN A CA 1
ATOM 899 C C . ASN A 1 127 ? 30.093 41.481 116.043 1.00 18.72 242 ASN A C 1
ATOM 900 O O . ASN A 1 127 ? 29.472 40.447 115.803 1.00 20.86 242 ASN A O 1
ATOM 905 N N . VAL A 1 128 ? 30.888 42.072 115.149 1.00 20.42 243 VAL A N 1
ATOM 906 C CA . VAL A 1 128 ? 31.145 41.509 113.823 1.00 18.02 243 VAL A CA 1
ATOM 907 C C . VAL A 1 128 ? 32.631 41.625 113.595 1.00 20.95 243 VAL A C 1
ATOM 908 O O . VAL A 1 128 ? 33.259 42.653 113.935 1.00 21.90 243 VAL A O 1
ATOM 912 N N . VAL A 1 129 ? 33.191 40.587 113.002 1.00 16.96 244 VAL A N 1
ATOM 913 C CA . VAL A 1 129 ? 34.603 40.601 112.661 1.00 15.07 244 VAL A CA 1
ATOM 914 C C . VAL A 1 129 ? 34.778 40.333 111.174 1.00 13.98 244 VAL A C 1
ATOM 915 O O . VAL A 1 129 ? 34.000 39.557 110.573 1.00 16.34 244 VAL A O 1
ATOM 919 N N . LEU A 1 130 ? 35.791 40.964 110.590 1.00 17.62 245 LEU A N 1
ATOM 920 C CA . LEU A 1 130 ? 36.204 40.654 109.238 1.00 16.23 245 LEU A CA 1
ATOM 921 C C . LEU A 1 130 ? 37.540 39.954 109.330 1.00 19.59 245 LEU A C 1
ATOM 922 O O . LEU A 1 130 ? 38.476 40.458 109.962 1.00 18.06 245 LEU A O 1
ATOM 927 N N . LEU A 1 131 ? 37.594 38.793 108.705 1.00 15.73 246 LEU A N 1
ATOM 928 C CA . LEU A 1 131 ? 38.790 37.941 108.703 1.00 13.05 246 LEU A CA 1
ATOM 929 C C . LEU A 1 131 ? 39.279 37.670 107.298 1.00 17.13 246 LEU A C 1
ATOM 930 O O . LEU A 1 131 ? 38.577 37.127 106.439 1.00 15.20 246 LEU A O 1
ATOM 935 N N . THR A 1 132 ? 40.539 38.021 107.067 1.00 14.40 247 THR A N 1
ATOM 936 C CA . THR A 1 132 ? 41.115 38.019 105.728 1.00 15.99 247 THR A CA 1
ATOM 937 C C . THR A 1 132 ? 42.079 36.888 105.448 1.00 17.41 247 THR A C 1
ATOM 938 O O . THR A 1 132 ? 42.874 36.520 106.303 1.00 17.88 247 THR A O 1
ATOM 942 N N . PHE A 1 133 ? 41.955 36.329 104.246 1.00 14.01 248 PHE A N 1
ATOM 943 C CA . PHE A 1 133 ? 42.674 35.182 103.774 1.00 15.86 248 PHE A CA 1
ATOM 944 C C . PHE A 1 133 ? 43.413 35.552 102.496 1.00 17.89 248 PHE A C 1
ATOM 945 O O . PHE A 1 133 ? 42.857 35.552 101.399 1.00 15.22 248 PHE A O 1
ATOM 953 N N . ASP A 1 134 ? 44.694 35.874 102.652 1.00 18.71 249 ASP A N 1
ATOM 954 C CA . ASP A 1 134 ? 45.550 36.292 101.539 1.00 21.12 249 ASP A CA 1
ATOM 955 C C . ASP A 1 134 ? 46.518 35.142 101.256 1.00 16.30 249 ASP A C 1
ATOM 956 O O . ASP A 1 134 ? 47.105 34.606 102.204 1.00 19.72 249 ASP A O 1
ATOM 961 N N . LEU A 1 135 ? 46.659 34.734 99.996 1.00 15.38 250 LEU A N 1
ATOM 962 C CA . LEU A 1 135 ? 47.503 33.598 99.595 1.00 18.64 250 LEU A CA 1
ATOM 963 C C . LEU A 1 135 ? 48.935 33.775 100.090 1.00 18.59 250 LEU A C 1
ATOM 964 O O . LEU A 1 135 ? 49.612 32.794 100.316 1.00 19.71 250 LEU A O 1
ATOM 969 N N . SER A 1 136 ? 49.361 35.029 100.273 1.00 22.13 251 SER A N 1
ATOM 970 C CA . SER A 1 136 ? 50.726 35.286 100.745 1.00 24.28 251 SER A CA 1
ATOM 971 C C . SER A 1 136 ? 50.964 34.757 102.138 1.00 26.75 251 SER A C 1
ATOM 972 O O . SER A 1 136 ? 52.129 34.542 102.523 1.00 25.04 251 SER A O 1
ATOM 975 N N . ASP A 1 137 ? 49.876 34.536 102.881 1.00 19.30 252 ASP A N 1
ATOM 976 C CA . ASP A 1 137 ? 49.977 34.051 104.275 1.00 20.56 252 ASP A CA 1
ATOM 977 C C . ASP A 1 137 ? 49.898 32.537 104.462 1.00 17.44 252 ASP A C 1
ATOM 978 O O . ASP A 1 137 ? 49.721 32.057 105.584 1.00 23.16 252 ASP A O 1
ATOM 983 N N . ILE A 1 138 ? 49.977 31.807 103.361 1.00 19.20 253 ILE A N 1
ATOM 984 C CA . ILE A 1 138 ? 49.913 30.350 103.385 1.00 22.99 253 ILE A CA 1
ATOM 985 C C . ILE A 1 138 ? 51.333 29.854 103.605 1.00 30.06 253 ILE A C 1
ATOM 986 O O . ILE A 1 138 ? 52.249 30.291 102.912 1.00 25.61 253 ILE A O 1
ATOM 991 N N . THR A 1 139 ? 51.499 28.995 104.604 1.00 31.24 254 THR A N 1
ATOM 992 C CA . THR A 1 139 ? 52.800 28.365 104.860 1.00 37.19 254 THR A CA 1
ATOM 993 C C . THR A 1 139 ? 52.873 27.054 104.103 1.00 41.44 254 THR A C 1
ATOM 994 O O . THR A 1 139 ? 51.991 26.200 104.229 1.00 41.04 254 THR A O 1
ATOM 998 N N . HIS A 1 140 ? 53.947 26.904 103.324 1.00 49.94 255 HIS A N 1
ATOM 999 C CA . HIS A 1 140 ? 54.146 25.746 102.448 1.00 53.46 255 HIS A CA 1
ATOM 1000 C C . HIS A 1 140 ? 53.018 25.709 101.416 1.00 52.10 255 HIS A C 1
ATOM 1001 O O . HIS A 1 140 ? 52.163 24.809 101.390 1.00 52.80 255 HIS A O 1
ATOM 1008 N N . ILE A 1 141 ? 53.040 26.757 100.596 1.00 51.28 256 ILE A N 1
ATOM 1009 C CA . ILE A 1 141 ? 52.111 26.996 99.504 1.00 51.97 256 ILE A CA 1
ATOM 1010 C C . ILE A 1 141 ? 52.136 25.814 98.519 1.00 51.46 256 ILE A C 1
ATOM 1011 O O . ILE A 1 141 ? 53.215 25.421 98.062 1.00 52.13 256 ILE A O 1
ATOM 1016 N N . PRO A 1 142 ? 50.956 25.209 98.227 1.00 47.54 257 PRO A N 1
ATOM 1017 C CA . PRO A 1 142 ? 50.918 24.061 97.303 1.00 46.23 257 PRO A CA 1
ATOM 1018 C C . PRO A 1 142 ? 51.516 24.397 95.932 1.00 43.61 257 PRO A C 1
ATOM 1019 O O . PRO A 1 142 ? 51.617 25.575 95.572 1.00 41.55 257 PRO A O 1
ATOM 1023 N N . SER A 1 143 ? 51.907 23.371 95.177 1.00 44.26 258 SER A N 1
ATOM 1024 C CA . SER A 1 143 ? 52.426 23.592 93.832 1.00 43.64 258 SER A CA 1
ATOM 1025 C C . SER A 1 143 ? 51.323 24.078 92.864 1.00 43.43 258 SER A C 1
ATOM 1026 O O . SER A 1 143 ? 51.541 25.038 92.116 1.00 42.10 258 SER A O 1
ATOM 1029 N N . ASP A 1 144 ? 50.139 23.447 92.893 1.00 39.49 259 ASP A N 1
ATOM 1030 C CA . ASP A 1 144 ? 49.036 23.909 92.026 1.00 37.79 259 ASP A CA 1
ATOM 1031 C C . ASP A 1 144 ? 48.276 25.070 92.702 1.00 38.39 259 ASP A C 1
ATOM 1032 O O . ASP A 1 144 ? 47.136 24.905 93.164 1.00 29.14 259 ASP A O 1
ATOM 1037 N N . LEU A 1 145 ? 48.931 26.236 92.760 1.00 36.39 260 LEU A N 1
ATOM 1038 C CA . LEU A 1 145 ? 48.350 27.424 93.397 1.00 35.85 260 LEU A CA 1
ATOM 1039 C C . LEU A 1 145 ? 47.089 27.916 92.673 1.00 27.04 260 LEU A C 1
ATOM 1040 O O . LEU A 1 145 ? 46.219 28.557 93.287 1.00 23.48 260 LEU A O 1
ATOM 1045 N N . ALA A 1 146 ? 47.001 27.595 91.380 1.00 24.65 261 ALA A N 1
ATOM 1046 C CA . ALA A 1 146 ? 45.870 27.889 90.525 1.00 26.46 261 ALA A CA 1
ATOM 1047 C C . ALA A 1 146 ? 44.549 27.385 91.152 1.00 21.87 261 ALA A C 1
ATOM 1048 O O . ALA A 1 146 ? 43.478 27.988 90.958 1.00 22.27 261 ALA A O 1
ATOM 1050 N N . ARG A 1 147 ? 44.659 26.319 91.952 1.00 21.94 262 ARG A N 1
ATOM 1051 C CA . ARG A 1 147 ? 43.458 25.713 92.611 1.00 16.67 262 ARG A CA 1
ATOM 1052 C C . ARG A 1 147 ? 42.893 26.550 93.765 1.00 17.87 262 ARG A C 1
ATOM 1053 O O . ARG A 1 147 ? 41.796 26.232 94.273 1.00 18.77 262 ARG A O 1
ATOM 1061 N N . LEU A 1 148 ? 43.612 27.594 94.188 1.00 15.52 263 LEU A N 1
ATOM 1062 C CA . LEU A 1 148 ? 43.208 28.442 95.304 1.00 15.38 263 LEU A CA 1
ATOM 1063 C C . LEU A 1 148 ? 42.796 29.807 94.826 1.00 16.85 263 LEU A C 1
ATOM 1064 O O . LEU A 1 148 ? 42.562 30.663 95.645 1.00 17.27 263 LEU A O 1
ATOM 1069 N N . VAL A 1 149 ? 42.746 29.992 93.501 1.00 16.05 264 VAL A N 1
ATOM 1070 C CA . VAL A 1 149 ? 42.422 31.276 92.885 1.00 13.01 264 VAL A CA 1
ATOM 1071 C C . VAL A 1 149 ? 41.033 31.144 92.238 1.00 13.78 264 VAL A C 1
ATOM 1072 O O . VAL A 1 149 ? 40.849 30.310 91.339 1.00 16.13 264 VAL A O 1
ATOM 1076 N N . PRO A 1 150 ? 40.070 31.977 92.681 1.00 16.85 265 PRO A N 1
ATOM 1077 C CA . PRO A 1 150 ? 38.712 31.911 92.091 1.00 14.04 265 PRO A CA 1
ATOM 1078 C C . PRO A 1 150 ? 38.723 32.355 90.620 1.00 13.98 265 PRO A C 1
ATOM 1079 O O . PRO A 1 150 ? 39.557 33.214 90.234 1.00 14.96 265 PRO A O 1
ATOM 1083 N N . SER A 1 151 ? 37.800 31.815 89.832 1.00 16.28 266 SER A N 1
ATOM 1084 C CA . SER A 1 151 ? 37.612 32.355 88.470 1.00 19.36 266 SER A CA 1
ATOM 1085 C C . SER A 1 151 ? 37.150 33.811 88.505 1.00 18.26 266 SER A C 1
ATOM 1086 O O . SER A 1 151 ? 36.596 34.313 89.504 1.00 13.55 266 SER A O 1
ATOM 1089 N N . ALA A 1 152 ? 37.401 34.525 87.408 1.00 16.26 267 ALA A N 1
ATOM 1090 C CA . ALA A 1 152 ? 36.906 35.883 87.277 1.00 17.44 267 ALA A CA 1
ATOM 1091 C C . ALA A 1 152 ? 35.370 35.915 87.514 1.00 15.58 267 ALA A C 1
ATOM 1092 O O . ALA A 1 152 ? 34.872 36.810 88.197 1.00 17.15 267 ALA A O 1
ATOM 1094 N N . GLY A 1 153 ? 34.641 34.934 86.992 1.00 16.41 268 GLY A N 1
ATOM 1095 C CA . GLY A 1 153 ? 33.164 34.889 87.143 1.00 13.35 268 GLY A CA 1
ATOM 1096 C C . GLY A 1 153 ? 32.802 34.735 88.621 1.00 14.67 268 GLY A C 1
ATOM 1097 O O . GLY A 1 153 ? 31.976 35.462 89.155 1.00 14.15 268 GLY A O 1
ATOM 1098 N N . PHE A 1 154 ? 33.443 33.784 89.291 1.00 14.70 269 PHE A N 1
ATOM 1099 C CA . PHE A 1 154 ? 33.141 33.570 90.712 1.00 14.66 269 PHE A CA 1
ATOM 1100 C C . PHE A 1 154 ? 33.428 34.809 91.576 1.00 13.93 269 PHE A C 1
ATOM 1101 O O . PHE A 1 154 ? 32.677 35.135 92.512 1.00 15.13 269 PHE A O 1
ATOM 1109 N N . GLN A 1 155 ? 34.548 35.494 91.281 1.00 14.25 270 GLN A N 1
ATOM 1110 C CA . GLN A 1 155 ? 34.996 36.622 92.095 1.00 16.67 270 GLN A CA 1
ATOM 1111 C C . GLN A 1 155 ? 34.018 37.764 92.126 1.00 16.76 270 GLN A C 1
ATOM 1112 O O . GLN A 1 155 ? 34.072 38.601 93.020 1.00 18.99 270 GLN A O 1
ATOM 1118 N N . ALA A 1 156 ? 33.120 37.795 91.134 1.00 15.99 271 ALA A N 1
ATOM 1119 C CA . ALA A 1 156 ? 32.162 38.900 90.994 1.00 20.65 271 ALA A CA 1
ATOM 1120 C C . ALA A 1 156 ? 31.120 39.024 92.105 1.00 19.91 271 ALA A C 1
ATOM 1121 O O . ALA A 1 156 ? 30.451 40.056 92.198 1.00 20.15 271 ALA A O 1
ATOM 1123 N N . ALA A 1 157 ? 30.939 37.988 92.930 1.00 17.35 272 ALA A N 1
ATOM 1124 C CA . ALA A 1 157 ? 29.901 38.050 93.967 1.00 17.24 272 ALA A CA 1
ATOM 1125 C C . ALA A 1 157 ? 30.423 37.532 95.298 1.00 13.61 272 ALA A C 1
ATOM 1126 O O . ALA A 1 157 ? 31.339 36.708 95.349 1.00 16.37 272 ALA A O 1
ATOM 1128 N N . SER A 1 158 ? 29.794 38.009 96.366 1.00 13.73 273 SER A N 1
ATOM 1129 C CA . SER A 1 158 ? 29.938 37.389 97.684 1.00 15.50 273 SER A CA 1
ATOM 1130 C C . SER A 1 158 ? 29.477 35.942 97.627 1.00 17.54 273 SER A C 1
ATOM 1131 O O . SER A 1 158 ? 28.647 35.564 96.771 1.00 15.63 273 SER A O 1
ATOM 1134 N N . PHE A 1 159 ? 30.005 35.113 98.531 1.00 15.28 274 PHE A N 1
ATOM 1135 C CA . PHE A 1 159 ? 29.703 33.673 98.532 1.00 16.08 274 PHE A CA 1
ATOM 1136 C C . PHE A 1 159 ? 29.526 33.153 99.957 1.00 13.94 274 PHE A C 1
ATOM 1137 O O . PHE A 1 159 ? 30.059 33.733 100.919 1.00 14.65 274 PHE A O 1
ATOM 1145 N N . PRO A 1 160 ? 28.742 32.089 100.104 1.00 13.64 275 PRO A N 1
ATOM 1146 C CA . PRO A 1 160 ? 28.473 31.630 101.475 1.00 12.87 275 PRO A CA 1
ATOM 1147 C C . PRO A 1 160 ? 29.637 30.924 102.118 1.00 16.15 275 PRO A C 1
ATOM 1148 O O . PRO A 1 160 ? 30.384 30.200 101.468 1.00 12.99 275 PRO A O 1
ATOM 1152 N N . VAL A 1 161 ? 29.736 31.152 103.423 1.00 14.76 276 VAL A N 1
ATOM 1153 C CA . VAL A 1 161 ? 30.765 30.557 104.257 1.00 13.06 276 VAL A CA 1
ATOM 1154 C C . VAL A 1 161 ? 30.083 30.196 105.584 1.00 16.36 276 VAL A C 1
ATOM 1155 O O . VAL A 1 161 ? 29.364 31.019 106.206 1.00 15.90 276 VAL A O 1
ATOM 1159 N N . ASP A 1 162 ? 30.315 28.974 106.042 1.00 14.59 277 ASP A N 1
ATOM 1160 C CA . ASP A 1 162 ? 29.847 28.581 107.371 1.00 13.25 277 ASP A CA 1
ATOM 1161 C C . ASP A 1 162 ? 30.955 28.769 108.376 1.00 12.59 277 ASP A C 1
ATOM 1162 O O . ASP A 1 162 ? 32.083 28.279 108.130 1.00 15.04 277 ASP A O 1
ATOM 1167 N N . VAL A 1 163 ? 30.627 29.363 109.522 1.00 14.46 278 VAL A N 1
ATOM 1168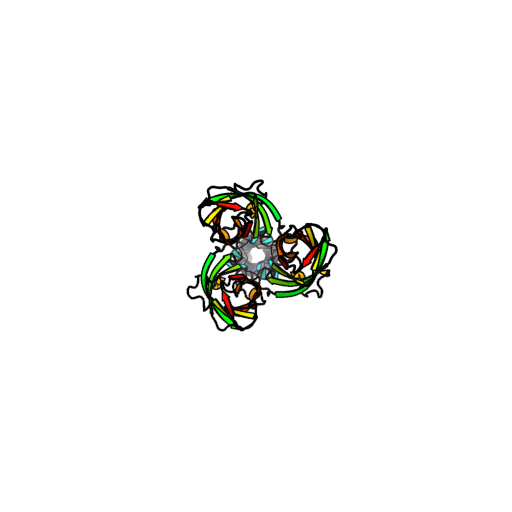 C CA . VAL A 1 163 ? 31.632 29.492 110.588 1.00 14.75 278 VAL A CA 1
ATOM 1169 C C . VAL A 1 163 ? 31.097 28.971 111.924 1.00 16.50 278 VAL A C 1
ATOM 1170 O O . VAL A 1 163 ? 29.881 29.027 112.179 1.00 19.22 278 VAL A O 1
ATOM 1174 N N . SER A 1 164 ? 31.985 28.433 112.768 1.00 14.32 279 SER A N 1
ATOM 1175 C CA . SER A 1 164 ? 31.575 28.148 114.138 1.00 18.28 279 SER A CA 1
ATOM 1176 C C . SER A 1 164 ? 32.786 28.440 115.023 1.00 14.87 279 SER A C 1
ATOM 1177 O O . SER A 1 164 ? 33.914 28.455 114.532 1.00 16.52 279 SER A O 1
ATOM 1180 N N . PHE A 1 165 ? 32.547 28.710 116.310 1.00 16.17 280 PHE A N 1
ATOM 1181 C CA . PHE A 1 165 ? 33.683 28.925 117.233 1.00 14.46 280 PHE A CA 1
ATOM 1182 C C . PHE A 1 165 ? 33.137 28.824 118.639 1.00 16.11 280 PHE A C 1
ATOM 1183 O O . PHE A 1 165 ? 31.908 28.760 118.808 1.00 18.85 280 PHE A O 1
ATOM 1191 N N . THR A 1 166 ? 34.044 28.877 119.628 1.00 15.85 281 THR A N 1
ATOM 1192 C CA . THR A 1 166 ? 33.637 28.897 121.043 1.00 17.11 281 THR A CA 1
ATOM 1193 C C . THR A 1 166 ? 33.932 30.287 121.619 1.00 14.57 281 THR A C 1
ATOM 1194 O O . THR A 1 166 ? 34.948 30.896 121.284 1.00 18.76 281 THR A O 1
ATOM 1198 N N . ARG A 1 167 ? 33.004 30.787 122.447 1.00 18.21 282 ARG A N 1
ATOM 1199 C CA . ARG A 1 167 ? 33.228 32.029 123.194 1.00 22.72 282 ARG A CA 1
ATOM 1200 C C . ARG A 1 167 ? 32.651 31.852 124.606 1.00 20.60 282 ARG A C 1
ATOM 1201 O O . ARG A 1 167 ? 31.503 31.455 124.747 1.00 21.34 282 ARG A O 1
ATOM 1209 N N . ASP A 1 168 ? 33.452 32.105 125.628 1.00 26.95 283 ASP A N 1
ATOM 1210 C CA . ASP A 1 168 ? 32.980 31.931 127.029 1.00 31.02 283 ASP A CA 1
ATOM 1211 C C . ASP A 1 168 ? 32.290 30.575 127.263 1.00 26.89 283 ASP A C 1
ATOM 1212 O O . ASP A 1 168 ? 31.197 30.505 127.856 1.00 33.50 283 ASP A O 1
ATOM 1217 N N . SER A 1 169 ? 32.923 29.517 126.771 1.00 22.24 284 SER A N 1
ATOM 1218 C CA . SER A 1 169 ? 32.473 28.106 126.932 1.00 28.03 284 SER A CA 1
ATOM 1219 C C . SER A 1 169 ? 31.135 27.793 126.262 1.00 28.20 284 SER A C 1
ATOM 1220 O O . SER A 1 169 ? 30.458 26.818 126.633 1.00 32.28 284 SER A O 1
ATOM 1223 N N . ALA A 1 170 ? 30.732 28.616 125.299 1.00 25.17 285 ALA A N 1
ATOM 1224 C CA . ALA A 1 170 ? 29.507 28.343 124.544 1.00 22.40 285 ALA A CA 1
ATOM 1225 C C . ALA A 1 170 ? 29.869 28.345 123.040 1.00 24.89 285 ALA A C 1
ATOM 1226 O O . ALA A 1 170 ? 30.656 29.165 122.591 1.00 23.81 285 ALA A O 1
ATOM 1228 N N . THR A 1 171 ? 29.257 27.443 122.287 1.00 24.05 286 THR A N 1
ATOM 1229 C CA . THR A 1 171 ? 29.491 27.367 120.845 1.00 24.13 286 THR A CA 1
ATOM 1230 C C . THR A 1 171 ? 28.580 28.355 120.129 1.00 21.69 286 THR A C 1
ATOM 1231 O O . THR A 1 171 ? 27.460 28.642 120.588 1.00 26.34 286 THR A O 1
ATOM 1235 N N . HIS A 1 172 ? 29.075 28.921 119.026 1.00 20.47 287 HIS A N 1
ATOM 1236 C CA . HIS A 1 172 ? 28.232 29.743 118.160 1.00 21.11 287 HIS A CA 1
ATOM 1237 C C . HIS A 1 172 ? 28.461 29.233 116.762 1.00 25.56 287 HIS A C 1
ATOM 1238 O O . HIS A 1 172 ? 29.526 28.709 116.485 1.00 18.13 287 HIS A O 1
ATOM 1245 N N . ALA A 1 173 ? 27.470 29.368 115.891 1.00 18.39 288 ALA A N 1
ATOM 1246 C CA . ALA A 1 173 ? 27.651 28.916 114.505 1.00 19.48 288 ALA A CA 1
ATOM 1247 C C . ALA A 1 173 ? 26.728 29.792 113.661 1.00 20.84 288 ALA A C 1
ATOM 1248 O O . ALA A 1 173 ? 25.596 30.056 114.074 1.00 25.00 288 ALA A O 1
ATOM 1250 N N . TYR A 1 174 ? 27.235 30.287 112.515 1.00 19.31 289 TYR A N 1
ATOM 1251 C CA . TYR A 1 174 ? 26.517 31.262 111.669 1.00 18.99 289 TYR A CA 1
ATOM 1252 C C . TYR A 1 174 ? 26.678 30.862 110.205 1.00 21.16 289 TYR A C 1
ATOM 1253 O O . TYR A 1 174 ? 27.712 30.342 109.822 1.00 18.81 289 TYR A O 1
ATOM 1262 N N . GLN A 1 175 ? 25.586 31.020 109.442 1.00 19.22 290 GLN A N 1
ATOM 1263 C CA . GLN A 1 175 ? 25.675 31.094 107.968 1.00 23.71 290 GLN A CA 1
ATOM 1264 C C . GLN A 1 175 ? 26.223 32.487 107.668 1.00 20.21 290 GLN A C 1
ATOM 1265 O O . GLN A 1 175 ? 25.533 33.454 107.911 1.00 22.98 290 GLN A O 1
ATOM 1271 N N . ALA A 1 176 ? 27.465 32.594 107.161 1.00 18.27 291 ALA A N 1
ATOM 1272 C CA . ALA A 1 176 ? 28.125 33.868 106.878 1.00 16.54 291 ALA A CA 1
ATOM 1273 C C . ALA A 1 176 ? 28.428 34.023 105.363 1.00 16.93 291 ALA A C 1
ATOM 1274 O O . ALA A 1 176 ? 28.046 33.164 104.558 1.00 14.54 291 ALA A O 1
ATOM 1276 N N . TYR A 1 177 ? 29.179 35.069 105.013 1.00 14.68 292 TYR A N 1
ATOM 1277 C CA . TYR A 1 177 ? 29.557 35.346 103.620 1.00 17.13 292 TYR A CA 1
ATOM 1278 C C . TYR A 1 177 ? 30.983 35.842 103.505 1.00 17.00 292 TYR A C 1
ATOM 1279 O O . TYR A 1 177 ? 31.489 36.520 104.400 1.00 18.88 292 TYR A O 1
ATOM 1288 N N . GLY A 1 178 ? 31.615 35.521 102.392 1.00 16.07 293 GLY A N 1
ATOM 1289 C CA . GLY A 1 178 ? 32.907 36.097 102.051 1.00 14.15 293 GLY A CA 1
ATOM 1290 C C . GLY A 1 178 ? 32.879 36.810 100.712 1.00 18.09 293 GLY A C 1
ATOM 1291 O O . GLY A 1 178 ? 31.917 36.684 99.940 1.00 15.48 293 GLY A O 1
ATOM 1292 N N . VAL A 1 179 ? 33.939 37.560 100.427 1.00 15.60 294 VAL A N 1
ATOM 1293 C CA . VAL A 1 179 ? 34.051 38.164 99.109 1.00 15.84 294 VAL A CA 1
ATOM 1294 C C . VAL A 1 179 ? 35.533 38.400 98.804 1.00 14.73 294 VAL A C 1
ATOM 1295 O O . VAL A 1 179 ? 36.341 38.696 99.729 1.00 18.02 294 VAL A O 1
ATOM 1299 N N . TYR A 1 180 ? 35.867 38.212 97.538 1.00 13.55 295 TYR A N 1
ATOM 1300 C CA . TYR A 1 180 ? 37.262 38.437 97.041 1.00 13.85 295 TYR A CA 1
ATOM 1301 C C . TYR A 1 180 ? 37.439 39.919 96.767 1.00 22.70 295 TYR A C 1
ATOM 1302 O O . TYR A 1 180 ? 36.595 40.523 96.102 1.00 22.27 295 TYR A O 1
ATOM 1311 N N . SER A 1 181 ? 38.500 40.496 97.331 1.00 17.16 296 SER A N 1
ATOM 1312 C CA . SER A 1 181 ? 38.903 41.883 97.020 1.00 18.98 296 SER A CA 1
ATOM 1313 C C . SER A 1 181 ? 39.818 41.913 95.803 1.00 23.93 296 SER A C 1
ATOM 1314 O O . SER A 1 181 ? 39.920 42.926 95.091 1.00 22.73 296 SER A O 1
ATOM 1317 N N . SER A 1 182 ? 40.508 40.815 95.568 1.00 18.41 297 SER A N 1
ATOM 1318 C CA . SER A 1 182 ? 41.417 40.669 94.422 1.00 21.80 297 SER A CA 1
ATOM 1319 C C . SER A 1 182 ? 41.557 39.166 94.208 1.00 23.86 297 SER A C 1
ATOM 1320 O O . SER A 1 182 ? 41.017 38.392 94.997 1.00 20.79 297 SER A O 1
ATOM 1323 N N . SER A 1 183 ? 42.277 38.720 93.191 1.00 20.91 298 SER A N 1
ATOM 1324 C CA . SER A 1 183 ? 42.296 37.273 92.901 1.00 20.65 298 SER A CA 1
ATOM 1325 C C . SER A 1 183 ? 42.997 36.449 94.006 1.00 17.46 298 SER A C 1
ATOM 1326 O O . SER A 1 183 ? 42.798 35.231 94.089 1.00 19.73 298 SER A O 1
ATOM 1329 N N . ARG A 1 184 ? 43.819 37.110 94.812 1.00 18.86 299 ARG A N 1
ATOM 1330 C CA . ARG A 1 184 ? 44.624 36.436 95.858 1.00 19.60 299 ARG A CA 1
ATOM 1331 C C . ARG A 1 184 ? 44.053 36.591 97.277 1.00 18.81 299 ARG A C 1
ATOM 1332 O O . ARG A 1 184 ? 44.589 36.029 98.211 1.00 17.00 299 ARG A O 1
ATOM 1340 N N . VAL A 1 185 ? 42.973 37.338 97.449 1.00 14.57 300 VAL A N 1
ATOM 1341 C CA . VAL A 1 185 ? 42.563 37.724 98.788 1.00 13.27 300 VAL A CA 1
ATOM 1342 C C . VAL A 1 185 ? 41.047 37.725 98.943 1.00 18.18 300 VAL A C 1
ATOM 1343 O O . VAL A 1 185 ? 40.349 38.425 98.218 1.00 17.13 300 VAL A O 1
ATOM 1347 N N . PHE A 1 186 ? 40.532 36.982 99.930 1.00 13.39 301 PHE A N 1
ATOM 1348 C CA . PHE A 1 186 ? 39.097 37.119 100.258 1.00 12.29 301 PHE A CA 1
ATOM 1349 C C . PHE A 1 186 ? 38.938 37.413 101.742 1.00 14.98 301 PHE A C 1
ATOM 1350 O O . PHE A 1 186 ? 39.840 37.106 102.541 1.00 19.02 301 PHE A O 1
ATOM 1358 N N . THR A 1 187 ? 37.822 38.025 102.126 1.00 14.24 302 THR A N 1
ATOM 1359 C CA . THR A 1 187 ? 37.581 38.354 103.515 1.00 12.37 302 THR A CA 1
ATOM 1360 C C . THR A 1 187 ? 36.217 37.825 103.857 1.00 17.64 302 THR A C 1
ATOM 1361 O O . THR A 1 187 ? 35.268 37.991 103.074 1.00 17.62 302 THR A O 1
ATOM 1365 N N . ILE A 1 188 ? 36.132 37.160 105.005 1.00 14.15 303 ILE A N 1
ATOM 1366 C CA . ILE A 1 188 ? 34.854 36.680 105.506 1.00 12.89 303 ILE A CA 1
ATOM 1367 C C . ILE A 1 188 ? 34.364 37.591 106.613 1.00 16.72 303 ILE A C 1
ATOM 1368 O O . ILE A 1 188 ? 35.140 38.099 107.420 1.00 15.68 303 ILE A O 1
ATOM 1373 N N . THR A 1 189 ? 33.054 37.790 106.645 1.00 12.88 304 THR A N 1
ATOM 1374 C CA . THR A 1 189 ? 32.407 38.626 107.661 1.00 17.37 304 THR A CA 1
ATOM 1375 C C . THR A 1 189 ? 31.482 37.773 108.542 1.00 17.18 304 THR A C 1
ATOM 1376 O O . THR A 1 189 ? 30.598 37.066 108.026 1.00 16.23 304 THR A O 1
ATOM 1380 N N . PHE A 1 190 ? 31.663 37.814 109.861 1.00 17.99 305 PHE A N 1
ATOM 1381 C CA . PHE A 1 190 ? 30.773 37.000 110.718 1.00 15.10 305 PHE A CA 1
ATOM 1382 C C . PHE A 1 190 ? 30.552 37.582 112.103 1.00 18.41 305 PHE A C 1
ATOM 1383 O O . PHE A 1 190 ? 31.395 38.331 112.589 1.00 16.66 305 PHE A O 1
ATOM 1391 N N . PRO A 1 191 ? 29.420 37.224 112.738 1.00 20.26 306 PRO A N 1
ATOM 1392 C CA . PRO A 1 191 ? 29.058 37.669 114.080 1.00 20.73 306 PRO A CA 1
ATOM 1393 C C . PRO A 1 191 ? 30.024 36.978 115.069 1.00 20.08 306 PRO A C 1
ATOM 1394 O O . PRO A 1 191 ? 30.433 35.852 114.831 1.00 20.01 306 PRO A O 1
ATOM 1398 N N . THR A 1 192 ? 30.345 37.663 116.149 1.00 19.19 307 THR A N 1
ATOM 1399 C CA . THR A 1 192 ? 31.339 37.166 117.130 1.00 18.87 307 THR A CA 1
ATOM 1400 C C . THR A 1 192 ? 30.633 36.613 118.373 1.00 18.55 307 THR A C 1
ATOM 1401 O O . THR A 1 192 ? 31.312 36.151 119.313 1.00 22.56 307 THR A O 1
ATOM 1405 N N . GLY A 1 193 ? 29.293 36.660 118.384 1.00 22.22 308 GLY A N 1
ATOM 1406 C CA . GLY A 1 193 ? 28.525 36.111 119.504 1.00 22.41 308 GLY A CA 1
ATOM 1407 C C . GLY A 1 193 ? 28.456 36.975 120.759 1.00 27.40 308 GLY A C 1
ATOM 1408 O O . GLY A 1 193 ? 27.998 36.515 121.799 1.00 28.01 308 GLY A O 1
ATOM 1409 N N . GLY A 1 194 ? 28.905 38.228 120.673 1.00 28.51 309 GLY A N 1
ATOM 1410 C CA . GLY A 1 194 ? 28.810 39.149 121.808 1.00 26.07 309 GLY A CA 1
ATOM 1411 C C . GLY A 1 194 ? 29.336 40.506 121.430 1.00 29.67 309 GLY A C 1
ATOM 1412 O O . GLY A 1 194 ? 29.407 40.820 120.234 1.00 27.63 309 GLY A O 1
ATOM 1413 N N . ASP A 1 195 ? 29.687 41.315 122.434 1.00 28.14 310 ASP A N 1
ATOM 1414 C CA . ASP A 1 195 ? 30.212 42.675 122.229 1.00 29.43 310 ASP A CA 1
ATOM 1415 C C . ASP A 1 195 ? 31.493 42.892 123.019 1.00 27.69 310 ASP A C 1
ATOM 1416 O O . ASP A 1 195 ? 31.819 42.096 123.922 1.00 33.34 310 ASP A O 1
ATOM 1421 N N . GLY A 1 196 ? 32.240 43.937 122.667 1.00 28.09 311 GLY A N 1
ATOM 1422 C CA . GLY A 1 196 ? 33.470 44.281 123.374 1.00 29.38 311 GLY A CA 1
ATOM 1423 C C . GLY A 1 196 ? 34.641 43.343 123.114 1.00 30.94 311 GLY A C 1
ATOM 1424 O O . GLY A 1 196 ? 34.595 42.505 122.209 1.00 27.61 311 GLY A O 1
ATOM 1425 N N . THR A 1 197 ? 35.690 43.469 123.920 1.00 30.84 312 THR A N 1
ATOM 1426 C CA . THR A 1 197 ? 36.906 42.682 123.716 1.00 31.79 312 THR A CA 1
ATOM 1427 C C . THR A 1 197 ? 36.669 41.284 124.222 1.00 30.45 312 THR A C 1
ATOM 1428 O O . THR A 1 197 ? 36.175 41.101 125.329 1.00 24.34 312 THR A O 1
ATOM 1432 N N . ALA A 1 198 ? 37.017 40.288 123.413 1.00 25.04 313 ALA A N 1
ATOM 1433 C CA . ALA A 1 198 ? 36.774 38.916 123.806 1.00 21.20 313 ALA A CA 1
ATOM 1434 C C . ALA A 1 198 ? 37.678 38.022 122.992 1.00 23.36 313 ALA A C 1
ATOM 1435 O O . ALA A 1 198 ? 38.373 38.471 122.085 1.00 23.26 313 ALA A O 1
ATOM 1437 N N . ASN A 1 199 ? 37.716 36.757 123.363 1.00 19.68 314 ASN A N 1
ATOM 1438 C CA . ASN A 1 199 ? 38.534 35.795 122.660 1.00 18.81 314 ASN A CA 1
ATOM 1439 C C . ASN A 1 199 ? 37.644 34.706 122.134 1.00 20.54 314 ASN A C 1
ATOM 1440 O O . ASN A 1 199 ? 36.796 34.186 122.873 1.00 25.89 314 ASN A O 1
ATOM 1445 N N . ILE A 1 200 ? 37.750 34.414 120.840 1.00 16.74 315 ILE A N 1
ATOM 1446 C CA . ILE A 1 200 ? 37.004 33.282 120.316 1.00 18.28 315 ILE A CA 1
ATOM 1447 C C . ILE A 1 200 ? 38.004 32.167 119.977 1.00 16.37 315 ILE A C 1
ATOM 1448 O O . ILE A 1 200 ? 39.145 32.446 119.613 1.00 18.90 315 ILE A O 1
ATOM 1453 N N . ARG A 1 201 ? 37.563 30.920 120.065 1.00 16.55 316 ARG A N 1
ATOM 1454 C CA . ARG A 1 201 ? 38.460 29.777 119.919 1.00 12.15 316 ARG A CA 1
ATOM 1455 C C . ARG A 1 201 ? 37.816 28.724 119.071 1.00 16.15 316 ARG A C 1
ATOM 1456 O O . ARG A 1 201 ? 36.611 28.798 118.827 1.00 16.30 316 ARG A O 1
ATOM 1464 N N . SER A 1 202 ? 38.601 27.727 118.637 1.00 16.80 317 SER A N 1
ATOM 1465 C CA . SER A 1 202 ? 38.060 26.568 117.893 1.00 21.04 317 SER A CA 1
ATOM 1466 C C . SER A 1 202 ? 37.280 27.063 116.676 1.00 20.64 317 SER A C 1
ATOM 1467 O O . SER A 1 202 ? 36.146 26.587 116.399 1.00 18.44 317 SER A O 1
ATOM 1470 N N . LEU A 1 203 ? 37.840 28.055 116.000 1.00 18.02 318 LEU A N 1
ATOM 1471 C CA . LEU A 1 203 ? 37.149 28.645 114.833 1.00 17.44 318 LEU A CA 1
ATOM 1472 C C . LEU A 1 203 ? 37.211 27.623 113.714 1.00 16.79 318 LEU A C 1
ATOM 1473 O O . LEU A 1 203 ? 38.272 27.087 113.416 1.00 20.46 318 LEU A O 1
ATOM 1478 N N . THR A 1 204 ? 36.061 27.322 113.100 1.00 15.13 319 THR A N 1
ATOM 1479 C CA . THR A 1 204 ? 36.107 26.485 111.907 1.00 15.24 319 THR A CA 1
ATOM 1480 C C . THR A 1 204 ? 35.501 27.302 110.774 1.00 15.47 319 THR A C 1
ATOM 1481 O O . THR A 1 204 ? 34.618 28.158 110.994 1.00 15.14 319 THR A O 1
ATOM 1485 N N . VAL A 1 205 ? 36.020 27.075 109.575 1.00 13.60 320 VAL A N 1
ATOM 1486 C CA . VAL A 1 205 ? 35.502 27.761 108.408 1.00 14.83 320 VAL A CA 1
ATOM 1487 C C . VAL A 1 205 ? 35.278 26.722 107.317 1.00 15.66 320 VAL A C 1
ATOM 1488 O O . VAL A 1 205 ? 36.159 25.890 107.050 1.00 17.22 320 VAL A O 1
ATOM 1492 N N . ARG A 1 206 ? 34.100 26.721 106.691 1.00 15.60 321 ARG A N 1
ATOM 1493 C CA . ARG A 1 206 ? 33.840 25.795 105.587 1.00 14.99 321 ARG A CA 1
ATOM 1494 C C . ARG A 1 206 ? 33.227 26.622 104.477 1.00 15.99 321 ARG A C 1
ATOM 1495 O O . ARG A 1 206 ? 32.249 27.354 104.711 1.00 13.48 321 ARG A O 1
ATOM 1503 N N . THR A 1 207 ? 33.850 26.550 103.316 1.00 14.77 322 THR A N 1
ATOM 1504 C CA . THR A 1 207 ? 33.343 27.254 102.121 1.00 16.64 322 THR A CA 1
ATOM 1505 C C . THR A 1 207 ? 33.930 26.568 100.896 1.00 15.54 322 THR A C 1
ATOM 1506 O O . THR A 1 207 ? 34.625 25.573 101.012 1.00 15.09 322 THR A O 1
ATOM 1510 N N . GLY A 1 208 ? 33.540 27.032 99.715 1.00 15.31 323 GLY A N 1
ATOM 1511 C CA . GLY A 1 208 ? 34.090 26.487 98.481 1.00 15.45 323 GLY A CA 1
ATOM 1512 C C . GLY A 1 208 ? 34.117 27.608 97.462 1.00 14.71 323 GLY A C 1
ATOM 1513 O O . GLY A 1 208 ? 33.378 28.583 97.577 1.00 15.55 323 GLY A O 1
ATOM 1514 N N . ILE A 1 209 ? 34.953 27.438 96.451 1.00 12.33 324 ILE A N 1
ATOM 1515 C CA . ILE A 1 209 ? 35.114 28.409 95.360 1.00 12.43 324 ILE A CA 1
ATOM 1516 C C . ILE A 1 209 ? 35.148 27.693 94.026 1.00 12.97 324 ILE A C 1
ATOM 1517 O O . ILE A 1 209 ? 35.490 26.505 93.950 1.00 13.36 324 ILE A O 1
ATOM 1522 N N . ASP A 1 210 ? 34.739 28.412 92.959 1.00 13.00 325 ASP A N 1
ATOM 1523 C CA . ASP A 1 210 ? 34.883 27.909 91.590 1.00 13.86 325 ASP A CA 1
ATOM 1524 C C . ASP A 1 210 ? 36.149 28.555 91.038 1.00 15.86 325 ASP A C 1
ATOM 1525 O O . ASP A 1 210 ? 36.296 29.765 91.149 1.00 15.32 325 ASP A O 1
ATOM 1530 N N . THR A 1 211 ? 37.050 27.734 90.500 1.00 16.29 326 THR A N 1
ATOM 1531 C CA . THR A 1 211 ? 38.360 28.227 90.024 1.00 16.47 326 THR A CA 1
ATOM 1532 C C . THR A 1 211 ? 38.394 28.325 88.477 1.00 18.00 326 THR A C 1
ATOM 1533 O O . THR A 1 211 ? 37.500 27.848 87.780 1.00 19.37 326 THR A O 1
ATOM 1537 N N . ASP B 1 7 ? 53.205 19.167 -0.536 1.00 51.96 122 ASP B N 1
ATOM 1538 C CA . ASP B 1 7 ? 54.225 18.327 0.176 1.00 48.38 122 ASP B CA 1
ATOM 1539 C C . ASP B 1 7 ? 54.933 19.027 1.359 1.00 45.81 122 ASP B C 1
ATOM 1540 O O . ASP B 1 7 ? 55.087 18.426 2.424 1.00 44.60 122 ASP B O 1
ATOM 1545 N N . GLY B 1 8 ? 55.370 20.278 1.178 1.00 46.84 123 GLY B N 1
ATOM 1546 C CA . GLY B 1 8 ? 55.796 21.102 2.326 1.00 41.30 123 GLY B CA 1
ATOM 1547 C C . GLY B 1 8 ? 54.637 21.133 3.312 1.00 40.06 123 GLY B C 1
ATOM 1548 O O . GLY B 1 8 ? 54.825 21.027 4.534 1.00 41.09 123 GLY B O 1
ATOM 1549 N N . ASN B 1 9 ? 53.428 21.238 2.765 1.00 33.80 124 ASN B N 1
ATOM 1550 C CA . ASN B 1 9 ? 52.205 21.201 3.578 1.00 33.79 124 ASN B CA 1
ATOM 1551 C C . ASN B 1 9 ? 52.090 19.904 4.385 1.00 36.74 124 ASN B C 1
ATOM 1552 O O . ASN B 1 9 ? 51.653 19.941 5.542 1.00 37.93 124 ASN B O 1
ATOM 1557 N N . SER B 1 10 ? 52.520 18.774 3.808 1.00 34.91 125 SER B N 1
ATOM 1558 C CA . SER B 1 10 ? 52.413 17.480 4.503 1.00 39.32 125 SER B CA 1
ATOM 1559 C C . SER B 1 10 ? 53.235 17.443 5.778 1.00 40.07 125 SER B C 1
ATOM 1560 O O . SER B 1 10 ? 52.777 16.894 6.784 1.00 37.21 125 SER B O 1
ATOM 1563 N N . THR B 1 11 ? 54.427 18.046 5.732 1.00 34.61 126 THR B N 1
ATOM 1564 C CA . THR B 1 11 ? 55.295 18.150 6.900 1.00 36.39 126 THR B CA 1
ATOM 1565 C C . THR B 1 11 ? 54.621 18.978 7.998 1.00 33.01 126 THR B C 1
ATOM 1566 O O . THR B 1 11 ? 54.670 18.606 9.176 1.00 37.07 126 THR B O 1
ATOM 1570 N N . ALA B 1 12 ? 54.019 20.099 7.595 1.00 30.80 127 ALA B N 1
ATOM 1571 C CA . ALA B 1 12 ? 53.323 21.008 8.493 1.00 32.31 127 ALA B CA 1
ATOM 1572 C C . ALA B 1 12 ? 52.130 20.295 9.136 1.00 37.94 127 ALA B C 1
ATOM 1573 O O . ALA B 1 12 ? 51.883 20.448 10.329 1.00 34.55 127 ALA B O 1
ATOM 1575 N N . ILE B 1 13 ? 51.415 19.491 8.348 1.00 36.21 128 ILE B N 1
ATOM 1576 C CA . ILE B 1 13 ? 50.304 18.667 8.868 1.00 38.42 128 ILE B CA 1
ATOM 1577 C C . ILE B 1 13 ? 50.788 17.653 9.906 1.00 35.56 128 ILE B C 1
ATOM 1578 O O . ILE B 1 13 ? 50.168 17.482 10.962 1.00 33.80 128 ILE B O 1
ATOM 1583 N N . SER B 1 14 ? 51.901 16.991 9.601 1.00 34.38 129 SER B N 1
ATOM 1584 C CA . SER B 1 14 ? 52.506 16.027 10.496 1.00 37.05 129 SER B CA 1
ATOM 1585 C C . SER B 1 14 ? 52.940 16.694 11.818 1.00 34.17 129 SER B C 1
ATOM 1586 O O . SER B 1 14 ? 52.846 16.093 12.894 1.00 35.73 129 SER B O 1
ATOM 1589 N N . ASN B 1 15 ? 53.398 17.938 11.735 1.00 33.36 130 ASN B N 1
ATOM 1590 C CA . ASN B 1 15 ? 53.824 18.672 12.927 1.00 34.69 130 ASN B CA 1
ATOM 1591 C C . ASN B 1 15 ? 52.617 19.061 13.774 1.00 32.82 130 ASN B C 1
ATOM 1592 O O . ASN B 1 15 ? 52.658 18.976 15.000 1.00 33.57 130 ASN B O 1
ATOM 1597 N N . LEU B 1 16 ? 51.552 19.497 13.107 1.00 30.92 131 LEU B N 1
ATOM 1598 C CA . LEU B 1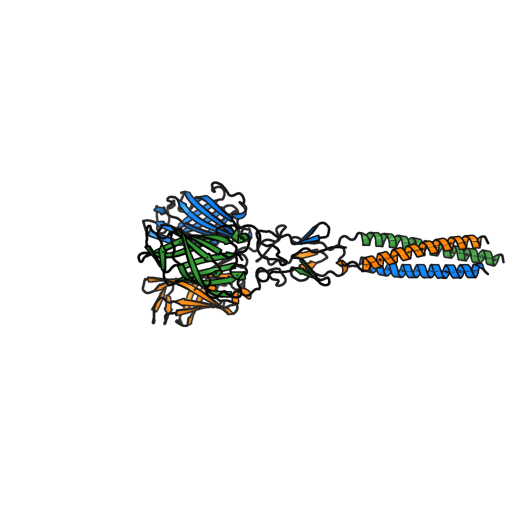 16 ? 50.298 19.889 13.774 1.00 31.23 131 LEU B CA 1
ATOM 1599 C C . LEU B 1 16 ? 49.700 18.715 14.513 1.00 29.95 131 LEU B C 1
ATOM 1600 O O . LEU B 1 16 ? 49.275 18.862 15.660 1.00 27.10 131 LEU B O 1
ATOM 1605 N N . LYS B 1 17 ? 49.711 17.543 13.876 1.00 30.85 132 LYS B N 1
ATOM 1606 C CA . LYS B 1 17 ? 49.193 16.319 14.473 1.00 29.91 132 LYS B CA 1
ATOM 1607 C C . LYS B 1 17 ? 49.851 16.048 15.819 1.00 30.90 132 LYS B C 1
ATOM 1608 O O . LYS B 1 17 ? 49.186 15.645 16.783 1.00 28.32 132 LYS B O 1
ATOM 1614 N N . SER B 1 18 ? 51.162 16.263 15.876 1.00 29.74 133 SER B N 1
ATOM 1615 C CA . SER B 1 18 ? 51.922 15.949 17.069 1.00 32.60 133 SER B CA 1
ATOM 1616 C C . SER B 1 18 ? 51.526 16.882 18.229 1.00 29.55 133 SER B C 1
ATOM 1617 O O . SER B 1 18 ? 51.343 16.435 19.382 1.00 28.65 133 SER B O 1
ATOM 1620 N N . ASP B 1 19 ? 51.378 18.159 17.906 1.00 26.56 134 ASP B N 1
ATOM 1621 C CA . ASP B 1 19 ? 50.911 19.166 18.864 1.00 26.02 134 ASP B CA 1
ATOM 1622 C C . ASP B 1 19 ? 49.480 18.923 19.375 1.00 29.50 134 ASP B C 1
ATOM 1623 O O . ASP B 1 19 ? 49.208 19.092 20.582 1.00 26.18 134 ASP B O 1
ATOM 1628 N N . ILE B 1 20 ? 48.573 18.565 18.459 1.00 24.27 135 ILE B N 1
ATOM 1629 C CA . ILE B 1 20 ? 47.182 18.195 18.816 1.00 23.25 135 ILE B CA 1
ATOM 1630 C C . ILE B 1 20 ? 47.184 17.015 19.764 1.00 24.17 135 ILE B C 1
ATOM 1631 O O . ILE B 1 20 ? 46.422 16.978 20.752 1.00 24.78 135 ILE B O 1
ATOM 1636 N N . SER B 1 21 ? 48.041 16.043 19.468 1.00 22.36 136 SER B N 1
ATOM 1637 C CA . SER B 1 21 ? 48.192 14.835 20.269 1.00 24.74 136 SER B CA 1
ATOM 1638 C C . SER B 1 21 ? 48.746 15.171 21.655 1.00 25.81 136 SER B C 1
ATOM 1639 O O . SER B 1 21 ? 48.262 14.652 22.674 1.00 24.41 136 SER B O 1
ATOM 1642 N N . SER B 1 22 ? 49.727 16.068 21.691 1.00 23.56 137 SER B N 1
ATOM 1643 C CA . SER B 1 22 ? 50.244 16.591 22.977 1.00 23.99 137 SER B CA 1
ATOM 1644 C C . SER B 1 22 ? 49.189 17.296 23.814 1.00 20.82 137 SER B C 1
ATOM 1645 O O . SER B 1 22 ? 49.151 17.101 25.031 1.00 24.14 137 SER B O 1
ATOM 1648 N N . ASN B 1 23 ? 48.386 18.128 23.179 1.00 21.40 138 ASN B N 1
ATOM 1649 C CA . ASN B 1 23 ? 47.227 18.780 23.829 1.00 22.86 138 ASN B CA 1
ATOM 1650 C C . ASN B 1 23 ? 46.230 17.759 24.375 1.00 23.44 138 ASN B C 1
ATOM 1651 O O . ASN B 1 23 ? 45.807 17.872 25.527 1.00 20.53 138 ASN B O 1
ATOM 1656 N N . GLY B 1 24 ? 45.924 16.733 23.576 1.00 18.91 139 GLY B N 1
ATOM 1657 C CA . GLY B 1 24 ? 45.034 15.630 23.984 1.00 22.82 139 GLY B CA 1
ATOM 1658 C C . GLY B 1 24 ? 45.528 14.953 25.253 1.00 23.62 139 GLY B C 1
ATOM 1659 O O . GLY B 1 24 ? 44.751 14.729 26.189 1.00 22.43 139 GLY B O 1
ATOM 1660 N N . LEU B 1 25 ? 46.822 14.626 25.276 1.00 18.30 140 LEU B N 1
ATOM 1661 C CA . LEU B 1 25 ? 47.414 13.980 26.448 1.00 23.01 140 LEU B CA 1
ATOM 1662 C C . LEU B 1 25 ? 47.291 14.861 27.686 1.00 21.44 140 LEU B C 1
ATOM 1663 O O . LEU B 1 25 ? 46.971 14.360 28.775 1.00 24.58 140 LEU B O 1
ATOM 1668 N N . ALA B 1 26 ? 47.545 16.154 27.526 1.00 21.44 141 ALA B N 1
ATOM 1669 C CA . ALA B 1 26 ? 47.470 17.098 28.651 1.00 21.59 141 ALA B CA 1
ATOM 1670 C C . ALA B 1 26 ? 46.031 17.218 29.151 1.00 26.66 141 ALA B C 1
ATOM 1671 O O . ALA B 1 26 ? 45.785 17.371 30.367 1.00 21.90 141 ALA B O 1
ATOM 1673 N N . ILE B 1 27 ? 45.077 17.103 28.221 1.00 19.65 142 ILE B N 1
ATOM 1674 C CA . ILE B 1 27 ? 43.650 17.167 28.581 1.00 19.20 142 ILE B CA 1
ATOM 1675 C C . ILE B 1 27 ? 43.255 15.947 29.420 1.00 19.01 142 ILE B C 1
ATOM 1676 O O . ILE B 1 27 ? 42.496 16.092 30.400 1.00 20.91 142 ILE B O 1
ATOM 1681 N N . THR B 1 28 ? 43.699 14.755 29.013 1.00 18.34 143 THR B N 1
ATOM 1682 C CA . THR B 1 28 ? 43.412 13.536 29.740 1.00 20.69 143 THR B CA 1
ATOM 1683 C C . THR B 1 28 ? 43.965 13.661 31.173 1.00 25.03 143 THR B C 1
ATOM 1684 O O . THR B 1 28 ? 43.274 13.361 32.143 1.00 22.57 143 THR B O 1
ATOM 1688 N N . ASP B 1 29 ? 45.196 14.158 31.287 1.00 21.49 144 ASP B N 1
ATOM 1689 C CA . ASP B 1 29 ? 45.809 14.344 32.633 1.00 24.22 144 ASP B CA 1
ATOM 1690 C C . ASP B 1 29 ? 44.951 15.278 33.480 1.00 21.84 144 ASP B C 1
ATOM 1691 O O . ASP B 1 29 ? 44.702 14.997 34.674 1.00 20.25 144 ASP B O 1
ATOM 1696 N N . LEU B 1 30 ? 44.454 16.358 32.868 1.00 19.10 145 LEU B N 1
ATOM 1697 C CA . LEU B 1 30 ? 43.643 17.329 33.565 1.00 18.36 145 LEU B CA 1
ATOM 1698 C C . LEU B 1 30 ? 42.291 16.719 33.981 1.00 21.43 145 LEU B C 1
ATOM 1699 O O . LEU B 1 30 ? 41.796 16.941 35.078 1.00 19.89 145 LEU B O 1
ATOM 1704 N N . GLN B 1 31 ? 41.675 15.982 33.079 1.00 17.56 146 GLN B N 1
ATOM 1705 C CA . GLN B 1 31 ? 40.433 15.286 33.431 1.00 18.64 146 GLN B CA 1
ATOM 1706 C C . GLN B 1 31 ? 40.596 14.365 34.660 1.00 19.69 146 GLN B C 1
ATOM 1707 O O . GLN B 1 31 ? 39.774 14.369 35.566 1.00 22.74 146 GLN B O 1
ATOM 1713 N N . ASP B 1 32 ? 41.658 13.588 34.689 1.00 19.37 147 ASP B N 1
ATOM 1714 C CA . ASP B 1 32 ? 41.921 12.682 35.826 1.00 22.37 147 ASP B CA 1
ATOM 1715 C C . ASP B 1 32 ? 42.100 13.489 37.128 1.00 24.23 147 ASP B C 1
ATOM 1716 O O . ASP B 1 32 ? 41.542 13.140 38.195 1.00 21.91 147 ASP B O 1
ATOM 1721 N N . ARG B 1 33 ? 42.864 14.576 37.046 1.00 23.10 148 ARG B N 1
ATOM 1722 C CA . ARG B 1 33 ? 43.127 15.389 38.243 1.00 22.48 148 ARG B CA 1
ATOM 1723 C C . ARG B 1 33 ? 41.895 16.113 38.743 1.00 27.22 148 ARG B C 1
ATOM 1724 O O . ARG B 1 33 ? 41.677 16.277 39.958 1.00 24.01 148 ARG B O 1
ATOM 1732 N N . VAL B 1 34 ? 41.062 16.536 37.812 1.00 20.76 149 VAL B N 1
ATOM 1733 C CA . VAL B 1 34 ? 39.853 17.256 38.192 1.00 19.45 149 VAL B CA 1
ATOM 1734 C C . VAL B 1 34 ? 38.813 16.281 38.766 1.00 22.56 149 VAL B C 1
ATOM 1735 O O . VAL B 1 34 ? 38.096 16.629 39.711 1.00 21.55 149 VAL B O 1
ATOM 1739 N N . LYS B 1 35 ? 38.727 15.080 38.195 1.00 21.50 150 LYS B N 1
ATOM 1740 C CA . LYS B 1 35 ? 37.843 14.031 38.761 1.00 21.55 150 LYS B CA 1
ATOM 1741 C C . LYS B 1 35 ? 38.311 13.685 40.196 1.00 23.55 150 LYS B C 1
ATOM 1742 O O . LYS B 1 35 ? 37.495 13.534 41.109 1.00 24.19 150 LYS B O 1
ATOM 1748 N N . SER B 1 36 ? 39.620 13.590 40.394 1.00 26.47 151 SER B N 1
ATOM 1749 C CA . SER B 1 36 ? 40.159 13.378 41.739 1.00 27.87 151 SER B CA 1
ATOM 1750 C C . SER B 1 36 ? 39.740 14.534 42.699 1.00 32.39 151 SER B C 1
ATOM 1751 O O . SER B 1 36 ? 39.228 14.292 43.810 1.00 31.81 151 SER B O 1
ATOM 1754 N N . LEU B 1 37 ? 39.916 15.773 42.260 1.00 27.79 152 LEU B N 1
ATOM 1755 C CA . LEU B 1 37 ? 39.517 16.931 43.051 1.00 24.48 152 LEU B CA 1
ATOM 1756 C C . LEU B 1 37 ? 38.032 16.918 43.395 1.00 29.67 152 LEU B C 1
ATOM 1757 O O . LEU B 1 37 ? 37.655 17.247 44.520 1.00 26.30 152 LEU B O 1
ATOM 1762 N N . GLU B 1 38 ? 37.179 16.527 42.444 1.00 24.93 153 GLU B N 1
ATOM 1763 C CA . GLU B 1 38 ? 35.726 16.450 42.690 1.00 23.51 153 GLU B CA 1
ATOM 1764 C C . GLU B 1 38 ? 35.382 15.421 43.784 1.00 25.69 153 GLU B C 1
ATOM 1765 O O . GLU B 1 38 ? 34.327 15.534 44.381 1.00 29.05 153 GLU B O 1
ATOM 1771 N N . SER B 1 39 ? 36.254 14.436 44.015 1.00 26.48 154 SER B N 1
ATOM 1772 C CA . SER B 1 39 ? 35.968 13.366 45.007 1.00 25.81 154 SER B CA 1
ATOM 1773 C C . SER B 1 39 ? 36.397 13.796 46.430 1.00 30.34 154 SER B C 1
ATOM 1774 O O . SER B 1 39 ? 36.275 13.020 47.377 1.00 29.94 154 SER B O 1
ATOM 1777 N N . THR B 1 40 ? 36.913 15.011 46.582 1.00 26.32 155 THR B N 1
ATOM 1778 C CA . THR B 1 40 ? 37.544 15.388 47.856 1.00 26.62 155 THR B CA 1
ATOM 1779 C C . THR B 1 40 ? 36.533 15.316 48.994 1.00 27.47 155 THR B C 1
ATOM 1780 O O . THR B 1 40 ? 35.516 15.971 48.936 1.00 25.94 155 THR B O 1
ATOM 1784 N N . ALA B 1 41 ? 36.822 14.503 50.013 1.00 34.38 156 ALA B N 1
ATOM 1785 C CA . ALA B 1 41 ? 35.857 14.264 51.114 1.00 34.09 156 ALA B CA 1
ATOM 1786 C C . ALA B 1 41 ? 35.419 15.540 51.853 1.00 32.22 156 ALA B C 1
ATOM 1787 O O . ALA B 1 41 ? 34.250 15.698 52.194 1.00 35.89 156 ALA B O 1
ATOM 1789 N N . SER B 1 42 ? 36.333 16.485 52.037 1.00 27.91 157 SER B N 1
ATOM 1790 C CA . SER B 1 42 ? 36.016 17.720 52.767 1.00 30.36 157 SER B CA 1
ATOM 1791 C C . SER B 1 42 ? 35.109 18.714 52.049 1.00 34.34 157 SER B C 1
ATOM 1792 O O . SER B 1 42 ? 34.655 19.682 52.661 1.00 30.89 157 SER B O 1
ATOM 1795 N N . HIS B 1 43 ? 34.829 18.496 50.753 1.00 28.96 158 HIS B N 1
ATOM 1796 C CA . HIS B 1 43 ? 33.897 19.376 50.066 1.00 25.18 158 HIS B CA 1
ATOM 1797 C C . HIS B 1 43 ? 32.483 19.335 50.659 1.00 27.77 158 HIS B C 1
ATOM 1798 O O . HIS B 1 43 ? 31.768 20.350 50.717 1.00 33.12 158 HIS B O 1
ATOM 1805 N N . GLY B 1 44 ? 32.065 18.168 51.114 1.00 27.82 159 GLY B N 1
ATOM 1806 C CA . GLY B 1 44 ? 30.683 18.075 51.608 1.00 37.76 159 GLY B CA 1
ATOM 1807 C C . GLY B 1 44 ? 30.375 18.564 53.029 1.00 42.81 159 GLY B C 1
ATOM 1808 O O . GLY B 1 44 ? 29.303 18.225 53.565 1.00 43.87 159 GLY B O 1
ATOM 1809 N N . LEU B 1 45 ? 31.267 19.365 53.645 1.00 37.88 160 LEU B N 1
ATOM 1810 C CA . LEU B 1 45 ? 31.192 19.561 55.124 1.00 30.10 160 LEU B CA 1
ATOM 1811 C C . LEU B 1 45 ? 30.223 20.608 55.604 1.00 28.60 160 LEU B C 1
ATOM 1812 O O . LEU B 1 45 ? 30.257 21.761 55.132 1.00 26.97 160 LEU B O 1
ATOM 1817 N N . SER B 1 46 ? 29.399 20.214 56.593 1.00 26.61 161 SER B N 1
ATOM 1818 C CA . SER B 1 46 ? 28.548 21.137 57.334 1.00 26.47 161 SER B CA 1
ATOM 1819 C C . SER B 1 46 ? 28.798 20.860 58.836 1.00 21.04 161 SER B C 1
ATOM 1820 O O . SER B 1 46 ? 29.513 19.905 59.181 1.00 21.75 161 SER B O 1
ATOM 1823 N N . PHE B 1 47 ? 28.193 21.697 59.673 1.00 28.50 162 PHE B N 1
ATOM 1824 C CA . PHE B 1 47 ? 28.458 21.698 61.123 1.00 27.95 162 PHE B CA 1
ATOM 1825 C C . PHE B 1 47 ? 27.155 21.771 61.892 1.00 28.02 162 PHE B C 1
ATOM 1826 O O . PHE B 1 47 ? 26.310 22.616 61.583 1.00 28.40 162 PHE B O 1
ATOM 1834 N N . SER B 1 48 ? 26.974 20.848 62.857 1.00 28.40 163 SER B N 1
ATOM 1835 C CA . SER B 1 48 ? 25.734 20.743 63.652 1.00 22.89 163 SER B CA 1
ATOM 1836 C C . SER B 1 48 ? 25.918 21.488 64.971 1.00 23.78 163 SER B C 1
ATOM 1837 O O . SER B 1 48 ? 26.996 21.404 65.545 1.00 19.41 163 SER B O 1
ATOM 1840 N N . PRO B 1 49 ? 24.881 22.202 65.453 1.00 23.62 164 PRO B N 1
ATOM 1841 C CA . PRO B 1 49 ? 24.968 22.862 66.781 1.00 23.22 164 PRO B CA 1
ATOM 1842 C C . PRO B 1 49 ? 25.466 21.855 67.837 1.00 21.20 164 PRO B C 1
ATOM 1843 O O . PRO B 1 49 ? 25.024 20.711 67.854 1.00 20.41 164 PRO B O 1
ATOM 1847 N N . PRO B 1 50 ? 26.348 22.290 68.747 1.00 23.40 165 PRO B N 1
ATOM 1848 C CA . PRO B 1 50 ? 26.781 23.655 69.028 1.00 21.26 165 PRO B CA 1
ATOM 1849 C C . PRO B 1 50 ? 27.949 24.148 68.186 1.00 19.22 165 PRO B C 1
ATOM 1850 O O . PRO B 1 50 ? 28.545 25.163 68.504 1.00 19.89 165 PRO B O 1
ATOM 1854 N N . LEU B 1 51 ? 28.290 23.408 67.125 1.00 21.67 166 LEU B N 1
ATOM 1855 C CA . LEU B 1 51 ? 29.224 23.901 66.108 1.00 21.65 166 LEU B CA 1
ATOM 1856 C C . LEU B 1 51 ? 28.474 24.764 65.097 1.00 24.29 166 LEU B C 1
ATOM 1857 O O . LEU B 1 51 ? 27.326 24.471 64.747 1.00 23.26 166 LEU B O 1
ATOM 1862 N N . SER B 1 52 ? 29.114 25.849 64.664 1.00 24.57 167 SER B N 1
ATOM 1863 C CA . SER B 1 52 ? 28.492 26.755 63.700 1.00 23.75 167 SER B CA 1
ATOM 1864 C C . SER B 1 52 ? 29.584 27.365 62.837 1.00 25.82 167 SER B C 1
ATOM 1865 O O . SER B 1 52 ? 30.739 27.388 63.226 1.00 25.54 167 SER B O 1
ATOM 1868 N N . VAL B 1 53 ? 29.207 27.840 61.651 1.00 28.35 168 VAL B N 1
ATOM 1869 C CA . VAL B 1 53 ? 30.177 28.491 60.777 1.00 25.70 168 VAL B CA 1
ATOM 1870 C C . VAL B 1 53 ? 29.623 29.858 60.327 1.00 25.35 168 VAL B C 1
ATOM 1871 O O . VAL B 1 53 ? 28.423 30.008 60.082 1.00 27.08 168 VAL B O 1
ATOM 1875 N N . ALA B 1 54 ? 30.486 30.861 60.318 1.00 28.39 169 ALA B N 1
ATOM 1876 C CA . ALA B 1 54 ? 30.107 32.204 59.863 1.00 32.15 169 ALA B CA 1
ATOM 1877 C C . ALA B 1 54 ? 31.252 32.683 59.022 1.00 30.93 169 ALA B C 1
ATOM 1878 O O . ALA B 1 54 ? 32.408 32.752 59.496 1.00 30.84 169 ALA B O 1
ATOM 1880 N N . ASP B 1 55 ? 30.956 32.970 57.754 1.00 34.68 170 ASP B N 1
ATOM 1881 C CA . ASP B 1 55 ? 31.958 33.537 56.860 1.00 35.97 170 ASP B CA 1
ATOM 1882 C C . ASP B 1 55 ? 33.226 32.678 56.875 1.00 31.25 170 ASP B C 1
ATOM 1883 O O . ASP B 1 55 ? 34.355 33.193 56.997 1.00 32.97 170 ASP B O 1
ATOM 1888 N N . GLY B 1 56 ? 33.034 31.359 56.788 1.00 33.63 171 GLY B N 1
ATOM 1889 C CA . GLY B 1 56 ? 34.167 30.409 56.754 1.00 32.50 171 GLY B CA 1
ATOM 1890 C C . GLY B 1 56 ? 34.904 30.124 58.071 1.00 31.34 171 GLY B C 1
ATOM 1891 O O . GLY B 1 56 ? 35.832 29.323 58.098 1.00 31.42 171 GLY B O 1
ATOM 1892 N N . VAL B 1 57 ? 34.486 30.778 59.156 1.00 28.10 172 VAL B N 1
ATOM 1893 C CA . VAL B 1 57 ? 35.072 30.540 60.470 1.00 24.63 172 VAL B CA 1
ATOM 1894 C C . VAL B 1 57 ? 34.153 29.601 61.256 1.00 18.71 172 VAL B C 1
ATOM 1895 O O . VAL B 1 57 ? 32.979 29.928 61.460 1.00 21.42 172 VAL B O 1
ATOM 1899 N N . VAL B 1 58 ? 34.690 28.470 61.677 1.00 22.85 173 VAL B N 1
ATOM 1900 C CA . VAL B 1 58 ? 33.934 27.460 62.419 1.00 23.04 173 VAL B CA 1
ATOM 1901 C C . VAL B 1 58 ? 34.201 27.727 63.919 1.00 21.08 173 VAL B C 1
ATOM 1902 O O . VAL B 1 58 ? 35.355 27.849 64.334 1.00 20.33 173 VAL B O 1
ATOM 1906 N N . SER B 1 59 ? 33.114 27.790 64.675 1.00 23.53 174 SER B N 1
ATOM 1907 C CA . SER B 1 59 ? 33.153 28.115 66.103 1.00 24.16 174 SER B CA 1
ATOM 1908 C C . SER B 1 59 ? 32.475 27.029 66.906 1.00 24.30 174 SER B C 1
ATOM 1909 O O . SER B 1 59 ? 31.594 26.313 66.405 1.00 20.06 174 SER B O 1
ATOM 1912 N N . LEU B 1 60 ? 32.864 26.923 68.185 1.00 22.25 175 LEU B N 1
ATOM 1913 C CA . LEU B 1 60 ? 31.971 26.274 69.183 1.00 21.11 175 LEU B CA 1
ATOM 1914 C C . LEU B 1 60 ? 31.158 27.353 69.900 1.00 21.41 175 LEU B C 1
ATOM 1915 O O . LEU B 1 60 ? 31.726 28.253 70.511 1.00 20.85 175 LEU B O 1
ATOM 1920 N N . ASP B 1 61 ? 29.829 27.286 69.804 1.00 18.48 176 ASP B N 1
ATOM 1921 C CA . ASP B 1 61 ? 28.997 28.273 70.481 1.00 18.78 176 ASP B CA 1
ATOM 1922 C C . ASP B 1 61 ? 28.859 27.831 71.936 1.00 18.92 176 ASP B C 1
ATOM 1923 O O . ASP B 1 61 ? 28.476 26.696 72.180 1.00 17.27 176 ASP B O 1
ATOM 1928 N N . MET B 1 62 ? 29.192 28.727 72.875 1.00 20.75 177 MET B N 1
ATOM 1929 C CA . MET B 1 62 ? 29.289 28.343 74.293 1.00 20.32 177 MET B CA 1
ATOM 1930 C C . MET B 1 62 ? 28.289 29.124 75.148 1.00 16.75 177 MET B C 1
ATOM 1931 O O . MET B 1 62 ? 28.179 30.338 75.033 1.00 19.63 177 MET B O 1
ATOM 1936 N N . ASP B 1 63 ? 27.562 28.417 76.012 1.00 17.24 178 ASP B N 1
ATOM 1937 C CA . ASP B 1 63 ? 26.749 29.067 77.033 1.00 17.29 178 ASP B CA 1
ATOM 1938 C C . ASP B 1 63 ? 27.695 29.615 78.125 1.00 17.05 178 ASP B C 1
ATOM 1939 O O . ASP B 1 63 ? 28.336 28.827 78.803 1.00 15.28 178 ASP B O 1
ATOM 1944 N N . PRO B 1 64 ? 27.782 30.945 78.291 1.00 16.94 179 PRO B N 1
ATOM 1945 C CA . PRO B 1 64 ? 28.751 31.510 79.236 1.00 17.87 179 PRO B CA 1
ATOM 1946 C C . PRO B 1 64 ? 28.433 31.177 80.689 1.00 20.33 179 PRO B C 1
ATOM 1947 O O . PRO B 1 64 ? 29.321 31.287 81.534 1.00 16.13 179 PRO B O 1
ATOM 1951 N N . TYR B 1 65 ? 27.199 30.766 80.975 1.00 14.69 180 TYR B N 1
ATOM 1952 C CA . TYR B 1 65 ? 26.884 30.244 82.347 1.00 15.30 180 TYR B CA 1
ATOM 1953 C C . TYR B 1 65 ? 27.482 28.847 82.613 1.00 14.68 180 TYR B C 1
ATOM 1954 O O . TYR B 1 65 ? 27.525 28.394 83.753 1.00 15.04 180 TYR B O 1
ATOM 1963 N N . PHE B 1 66 ? 27.902 28.171 81.540 1.00 15.99 181 PHE B N 1
ATOM 1964 C CA . PHE B 1 66 ? 28.428 26.813 81.634 1.00 14.11 181 PHE B CA 1
ATOM 1965 C C . PHE B 1 66 ? 29.880 26.736 81.236 1.00 15.87 181 PHE B C 1
ATOM 1966 O O . PHE B 1 66 ? 30.662 26.026 81.886 1.00 15.31 181 PHE B O 1
ATOM 1974 N N . CYS B 1 67 ? 30.250 27.396 80.147 1.00 16.36 182 CYS B N 1
ATOM 1975 C CA . CYS B 1 67 ? 31.618 27.187 79.668 1.00 14.98 182 CYS B CA 1
ATOM 1976 C C . CYS B 1 67 ? 32.150 28.402 78.914 1.00 14.88 182 CYS B C 1
ATOM 1977 O O . CYS B 1 67 ? 31.408 29.352 78.630 1.00 18.65 182 CYS B O 1
ATOM 1980 N N . SER B 1 68 ? 33.449 28.374 78.642 1.00 15.21 183 SER B N 1
ATOM 1981 C CA . SER B 1 68 ? 34.144 29.501 77.957 1.00 19.48 183 SER B CA 1
ATOM 1982 C C . SER B 1 68 ? 35.420 28.931 77.365 1.00 16.86 183 SER B C 1
ATOM 1983 O O . SER B 1 68 ? 35.769 27.773 77.628 1.00 19.11 183 SER B O 1
ATOM 1986 N N . GLN B 1 69 ? 36.144 29.747 76.595 1.00 22.24 184 GLN B N 1
ATOM 1987 C CA . GLN B 1 69 ? 37.480 29.352 76.184 1.00 19.94 184 GLN B CA 1
ATOM 1988 C C . GLN B 1 69 ? 38.539 30.298 76.698 1.00 20.75 184 GLN B C 1
ATOM 1989 O O . GLN B 1 69 ? 38.372 31.527 76.735 1.00 21.73 184 GLN B O 1
ATOM 1995 N N . ARG B 1 70 ? 39.595 29.666 77.157 1.00 19.94 185 ARG B N 1
ATOM 1996 C CA . ARG B 1 70 ? 40.870 30.312 77.497 1.00 22.86 185 ARG B CA 1
ATOM 1997 C C . ARG B 1 70 ? 41.905 29.420 76.811 1.00 21.01 185 ARG B C 1
ATOM 1998 O O . ARG B 1 70 ? 42.617 28.571 77.423 1.00 23.78 185 ARG B O 1
ATOM 2006 N N . VAL B 1 71 ? 41.929 29.576 75.488 1.00 19.94 186 VAL B N 1
ATOM 2007 C CA . VAL B 1 71 ? 42.515 28.615 74.526 1.00 22.53 186 VAL B CA 1
ATOM 2008 C C . VAL B 1 71 ? 41.726 27.293 74.486 1.00 22.84 186 VAL B C 1
ATOM 2009 O O . VAL B 1 71 ? 41.198 26.903 73.430 1.00 23.86 186 VAL B O 1
ATOM 2013 N N . SER B 1 72 ? 41.655 26.606 75.632 1.00 22.33 187 SER B N 1
ATOM 2014 C CA . SER B 1 72 ? 40.933 25.349 75.748 1.00 19.25 187 SER B CA 1
ATOM 2015 C C . SER B 1 72 ? 39.533 25.606 76.316 1.00 18.76 187 SER B C 1
ATOM 2016 O O . SER B 1 72 ? 39.252 26.664 76.867 1.00 17.23 187 SER B O 1
ATOM 2019 N N . LEU B 1 73 ? 38.671 24.611 76.165 1.00 17.71 188 LEU B N 1
ATOM 2020 C CA . LEU B 1 73 ? 37.305 24.715 76.653 1.00 17.72 188 LEU B CA 1
ATOM 2021 C C . LEU B 1 73 ? 37.368 24.501 78.166 1.00 18.80 188 LEU B C 1
ATOM 2022 O O . LEU B 1 73 ? 37.808 23.445 78.663 1.00 16.93 188 LEU B O 1
ATOM 2027 N N . THR B 1 74 ? 36.861 25.502 78.853 1.00 17.02 189 THR B N 1
ATOM 2028 C CA . THR B 1 74 ? 36.904 25.526 80.335 1.00 17.37 189 THR B CA 1
ATOM 2029 C C . THR B 1 74 ? 35.560 25.939 80.928 1.00 16.23 189 THR B C 1
ATOM 2030 O O . THR B 1 74 ? 34.560 25.993 80.217 1.00 15.90 189 THR B O 1
ATOM 2034 N N . SER B 1 75 ? 35.528 26.185 82.233 1.00 15.39 190 SER B N 1
ATOM 2035 C CA . SER B 1 75 ? 34.233 26.424 82.910 1.00 14.62 190 SER B CA 1
ATOM 2036 C C . SER B 1 75 ? 33.673 27.848 82.669 1.00 16.86 190 SER B C 1
ATOM 2037 O O . SER B 1 75 ? 34.230 28.645 81.878 1.00 19.60 190 SER B O 1
ATOM 2040 N N . TYR B 1 76 ? 32.575 28.177 83.360 1.00 14.94 191 TYR B N 1
ATOM 2041 C CA . TYR B 1 76 ? 31.785 29.390 83.028 1.00 13.31 191 TYR B CA 1
ATOM 2042 C C . TYR B 1 76 ? 32.550 30.690 83.153 1.00 17.96 191 TYR B C 1
ATOM 2043 O O . TYR B 1 76 ? 33.435 30.831 83.995 1.00 18.66 191 TYR B O 1
ATOM 2052 N N . SER B 1 77 ? 32.204 31.653 82.295 1.00 16.68 192 SER B N 1
ATOM 2053 C CA . SER B 1 77 ? 32.718 32.988 82.368 1.00 14.46 192 SER B CA 1
ATOM 2054 C C . SER B 1 77 ? 31.692 33.973 82.942 1.00 15.16 192 SER B C 1
ATOM 2055 O O . SER B 1 77 ? 32.045 35.091 83.339 1.00 18.97 192 SER B O 1
ATOM 2058 N N . ALA B 1 78 ? 30.416 33.592 82.973 1.00 16.05 193 ALA B N 1
ATOM 2059 C CA . ALA B 1 78 ? 29.380 34.505 83.468 1.00 15.29 193 ALA B CA 1
ATOM 2060 C C . ALA B 1 78 ? 29.647 34.947 84.919 1.00 17.54 193 ALA B C 1
ATOM 2061 O O . ALA B 1 78 ? 30.092 34.132 85.756 1.00 16.60 193 ALA B O 1
ATOM 2063 N N . GLU B 1 79 ? 29.333 36.201 85.243 1.00 16.99 194 GLU B N 1
ATOM 2064 C CA . GLU B 1 79 ? 29.574 36.673 86.613 1.00 17.98 194 GLU B CA 1
ATOM 2065 C C . GLU B 1 79 ? 28.591 36.001 87.587 1.00 17.85 194 GLU B C 1
ATOM 2066 O O . GLU B 1 79 ? 27.377 35.925 87.334 1.00 16.44 194 GLU B O 1
ATOM 2072 N N . ALA B 1 80 ? 29.121 35.529 88.707 1.00 15.35 195 ALA B N 1
ATOM 2073 C CA . ALA B 1 80 ? 28.273 35.066 89.789 1.00 16.54 195 ALA B CA 1
ATOM 2074 C C . ALA B 1 80 ? 27.467 36.245 90.369 1.00 13.57 195 ALA B C 1
ATOM 2075 O O . ALA B 1 80 ? 27.832 37.422 90.199 1.00 14.88 195 ALA B O 1
ATOM 2077 N N . GLN B 1 81 ? 26.376 35.924 91.063 1.00 13.57 196 GLN B N 1
ATOM 2078 C CA . GLN B 1 81 ? 25.535 36.941 91.718 1.00 12.26 196 GLN B CA 1
ATOM 2079 C C . GLN B 1 81 ? 25.048 36.387 93.047 1.00 14.95 196 GLN B C 1
ATOM 2080 O O . GLN B 1 81 ? 24.752 35.172 93.149 1.00 17.52 196 GLN B O 1
ATOM 2086 N N . LEU B 1 82 ? 24.942 37.257 94.040 1.00 13.50 197 LEU B N 1
ATOM 2087 C CA . LEU B 1 82 ? 24.347 36.853 95.300 1.00 13.62 197 LEU B CA 1
ATOM 2088 C C . LEU B 1 82 ? 23.058 37.709 95.330 1.00 16.36 197 LEU B C 1
ATOM 2089 O O . LEU B 1 82 ? 23.114 38.939 95.555 1.00 18.65 197 LEU B O 1
ATOM 2094 N N . MET B 1 83 ? 21.942 37.083 94.965 1.00 16.21 198 MET B N 1
ATOM 2095 C CA . MET B 1 83 ? 20.643 37.770 94.960 1.00 16.29 198 MET B CA 1
ATOM 2096 C C . MET B 1 83 ? 20.054 37.770 96.352 1.00 17.44 198 MET B C 1
ATOM 2097 O O . MET B 1 83 ? 20.103 36.744 97.035 1.00 20.23 198 MET B O 1
ATOM 2102 N N . GLN B 1 84 ? 19.474 38.900 96.756 1.00 18.04 199 GLN B N 1
ATOM 2103 C CA . GLN B 1 84 ? 18.819 38.968 98.060 1.00 15.73 199 GLN B CA 1
ATOM 2104 C C . GLN B 1 84 ? 17.428 39.475 97.877 1.00 17.35 199 GLN B C 1
ATOM 2105 O O . GLN B 1 84 ? 17.226 40.553 97.290 1.00 19.27 199 GLN B O 1
ATOM 2111 N N . PHE B 1 85 ? 16.456 38.688 98.294 1.00 14.12 200 PHE B N 1
ATOM 2112 C CA . PHE B 1 85 ? 15.023 39.080 98.102 1.00 16.40 200 PHE B CA 1
ATOM 2113 C C . PHE B 1 85 ? 14.152 38.358 99.114 1.00 17.30 200 PHE B C 1
ATOM 2114 O O . PHE B 1 85 ? 14.585 37.426 99.781 1.00 19.86 200 PHE B O 1
ATOM 2122 N N . ARG B 1 86 ? 12.891 38.761 99.178 1.00 15.69 201 ARG B N 1
ATOM 2123 C CA . ARG B 1 86 ? 11.960 38.115 100.092 1.00 15.38 201 ARG B CA 1
ATOM 2124 C C . ARG B 1 86 ? 10.990 37.246 99.244 1.00 16.93 201 ARG B C 1
ATOM 2125 O O . ARG B 1 86 ? 10.672 37.551 98.087 1.00 19.31 201 ARG B O 1
ATOM 2133 N N . TRP B 1 87 ? 10.545 36.145 99.822 1.00 16.82 202 TRP B N 1
ATOM 2134 C CA . TRP B 1 87 ? 9.686 35.203 99.119 1.00 16.15 202 TRP B CA 1
ATOM 2135 C C . TRP B 1 87 ? 8.638 34.695 100.084 1.00 18.05 202 TRP B C 1
ATOM 2136 O O . TRP B 1 87 ? 8.980 34.142 101.141 1.00 17.69 202 TRP B O 1
ATOM 2147 N N . MET B 1 88 ? 7.367 34.875 99.738 1.00 17.96 203 MET B N 1
ATOM 2148 C CA . MET B 1 88 ? 6.280 34.333 100.574 1.00 17.06 203 MET B CA 1
ATOM 2149 C C . MET B 1 88 ? 6.062 32.878 100.201 1.00 17.57 203 MET B C 1
ATOM 2150 O O . MET B 1 88 ? 5.733 32.552 99.055 1.00 19.40 203 MET B O 1
ATOM 2155 N N . ALA B 1 89 ? 6.294 31.998 101.170 1.00 17.57 204 ALA B N 1
ATOM 2156 C CA . ALA B 1 89 ? 6.061 30.593 100.965 1.00 17.97 204 ALA B CA 1
ATOM 2157 C C . ALA B 1 89 ? 4.664 30.259 101.480 1.00 19.66 204 ALA B C 1
ATOM 2158 O O . ALA B 1 89 ? 4.176 30.897 102.428 1.00 17.40 204 ALA B O 1
ATOM 2160 N N . ARG B 1 90 ? 4.046 29.246 100.884 1.00 19.18 205 ARG B N 1
ATOM 2161 C CA . ARG B 1 90 ? 2.646 28.895 101.175 1.00 18.88 205 ARG B CA 1
ATOM 2162 C C . ARG B 1 90 ? 2.494 27.459 101.719 1.00 20.74 205 ARG B C 1
ATOM 2163 O O . ARG B 1 90 ? 2.918 26.499 101.074 1.00 20.05 205 ARG B O 1
ATOM 2171 N N . GLY B 1 91 ? 1.895 27.331 102.897 1.00 19.10 206 GLY B N 1
ATOM 2172 C CA . GLY B 1 91 ? 1.531 26.012 103.443 1.00 22.68 206 GLY B CA 1
ATOM 2173 C C . GLY B 1 91 ? 0.508 25.410 102.515 1.00 31.72 206 GLY B C 1
ATOM 2174 O O . GLY B 1 91 ? -0.464 26.082 102.168 1.00 26.71 206 GLY B O 1
ATOM 2175 N N . THR B 1 92 ? 0.748 24.175 102.049 1.00 31.25 207 THR B N 1
ATOM 2176 C CA . THR B 1 92 ? -0.139 23.552 101.042 1.00 36.31 207 THR B CA 1
ATOM 2177 C C . THR B 1 92 ? -0.673 22.178 101.439 1.00 37.16 207 THR B C 1
ATOM 2178 O O . THR B 1 92 ? -1.492 21.594 100.719 1.00 38.34 207 THR B O 1
ATOM 2182 N N . ASN B 1 93 ? -0.230 21.688 102.592 1.00 36.95 208 ASN B N 1
ATOM 2183 C CA . ASN B 1 93 ? -0.740 20.444 103.204 1.00 39.05 208 ASN B CA 1
ATOM 2184 C C . ASN B 1 93 ? -0.156 20.425 104.606 1.00 39.83 208 ASN B C 1
ATOM 2185 O O . ASN B 1 93 ? 1.052 20.664 104.758 1.00 39.75 208 ASN B O 1
ATOM 2190 N N . GLY B 1 94 ? -0.995 20.216 105.635 1.00 29.93 209 GLY B N 1
ATOM 2191 C CA . GLY B 1 94 ? -0.550 20.321 107.040 1.00 28.01 209 GLY B CA 1
ATOM 2192 C C . GLY B 1 94 ? -0.394 21.753 107.553 1.00 24.81 209 GLY B C 1
ATOM 2193 O O . GLY B 1 94 ? 0.120 21.963 108.649 1.00 26.79 209 GLY B O 1
ATOM 2194 N N . SER B 1 95 ? -0.792 22.721 106.717 1.00 30.15 210 SER B N 1
ATOM 2195 C CA . SER B 1 95 ? -0.809 24.174 107.031 1.00 29.63 210 SER B CA 1
ATOM 2196 C C . SER B 1 95 ? -1.602 24.868 105.964 1.00 30.65 210 SER B C 1
ATOM 2197 O O . SER B 1 95 ? -1.501 24.507 104.794 1.00 30.36 210 SER B O 1
ATOM 2200 N N . SER B 1 96 ? -2.367 25.895 106.350 1.00 31.18 211 SER B N 1
ATOM 2201 C CA . SER B 1 96 ? -2.985 26.782 105.367 1.00 33.46 211 SER B CA 1
ATOM 2202 C C . SER B 1 96 ? -2.452 28.199 105.543 1.00 33.07 211 SER B C 1
ATOM 2203 O O . SER B 1 96 ? -3.036 29.171 105.046 1.00 31.65 211 SER B O 1
ATOM 2206 N N . ASP B 1 97 ? -1.339 28.291 106.258 1.00 22.76 212 ASP B N 1
ATOM 2207 C CA . ASP B 1 97 ? -0.699 29.539 106.607 1.00 23.97 212 ASP B CA 1
ATOM 2208 C C . ASP B 1 97 ? 0.364 29.892 105.566 1.00 23.58 212 ASP B C 1
ATOM 2209 O O . ASP B 1 97 ? 0.688 29.071 104.690 1.00 27.21 212 ASP B O 1
ATOM 2214 N N . THR B 1 98 ? 0.875 31.109 105.658 1.00 22.73 213 THR B N 1
ATOM 2215 C CA . THR B 1 98 ? 2.012 31.544 104.814 1.00 21.12 213 THR B CA 1
ATOM 2216 C C . THR B 1 98 ? 3.153 32.065 105.686 1.00 23.77 213 THR B C 1
ATOM 2217 O O . THR B 1 98 ? 2.969 32.389 106.866 1.00 23.16 213 THR B O 1
ATOM 2221 N N . ILE B 1 99 ? 4.346 32.173 105.108 1.00 19.31 214 ILE B N 1
ATOM 2222 C CA . ILE B 1 99 ? 5.469 32.704 105.859 1.00 18.38 214 ILE B CA 1
ATOM 2223 C C . ILE B 1 99 ? 6.459 33.386 104.894 1.00 19.63 214 ILE B C 1
ATOM 2224 O O . ILE B 1 99 ? 6.786 32.810 103.861 1.00 20.67 214 ILE B O 1
ATOM 2229 N N . ASP B 1 100 ? 6.935 34.571 105.266 1.00 17.62 215 ASP B N 1
ATOM 2230 C CA . ASP B 1 100 ? 7.816 35.361 104.412 1.00 18.67 215 ASP B CA 1
ATOM 2231 C C . ASP B 1 100 ? 9.239 34.957 104.704 1.00 19.37 215 ASP B C 1
ATOM 2232 O O . ASP B 1 100 ? 9.696 35.012 105.865 1.00 19.80 215 ASP B O 1
ATOM 2237 N N . MET B 1 101 ? 9.930 34.511 103.667 1.00 16.75 216 MET B N 1
ATOM 2238 C CA . MET B 1 101 ? 11.306 34.081 103.839 1.00 14.66 216 MET B CA 1
ATOM 2239 C C . MET B 1 101 ? 12.227 35.173 103.294 1.00 18.25 216 MET B C 1
ATOM 2240 O O . MET B 1 101 ? 11.950 35.747 102.247 1.00 18.25 216 MET B O 1
ATOM 2245 N N . THR B 1 102 ? 13.338 35.411 103.981 1.00 14.72 217 THR B N 1
ATOM 2246 C CA . THR B 1 102 ? 14.403 36.235 103.449 1.00 15.59 217 THR B CA 1
ATOM 2247 C C . THR B 1 102 ? 15.380 35.306 102.729 1.00 18.62 217 THR B C 1
ATOM 2248 O O . THR B 1 102 ? 15.918 34.367 103.329 1.00 16.22 217 THR B O 1
ATOM 2252 N N . VAL B 1 103 ? 15.605 35.544 101.439 1.00 15.23 218 VAL B N 1
ATOM 2253 C CA . VAL B 1 103 ? 16.304 34.549 100.648 1.00 16.43 218 VAL B CA 1
ATOM 2254 C C . VAL B 1 103 ? 17.599 35.149 100.128 1.00 19.23 218 VAL B C 1
ATOM 2255 O O . VAL B 1 103 ? 17.581 36.243 99.576 1.00 20.16 218 VAL B O 1
ATOM 2259 N N . ASN B 1 104 ? 18.721 34.430 100.317 1.00 15.83 219 ASN B N 1
ATOM 2260 C CA . ASN B 1 104 ? 19.939 34.701 99.574 1.00 17.64 219 ASN B CA 1
ATOM 2261 C C . ASN B 1 104 ? 20.120 33.598 98.532 1.00 16.16 219 ASN B C 1
ATOM 2262 O O . ASN B 1 104 ? 20.095 32.414 98.876 1.00 15.59 219 ASN B O 1
ATOM 2267 N N . ALA B 1 105 ? 20.261 33.973 97.274 1.00 13.65 220 ALA B N 1
ATOM 2268 C CA . ALA B 1 105 ? 20.445 32.979 96.243 1.00 11.54 220 ALA B CA 1
ATOM 2269 C C . ALA B 1 105 ? 21.794 33.227 95.617 1.00 14.32 220 ALA B C 1
ATOM 2270 O O . ALA B 1 105 ? 21.987 34.260 94.984 1.00 13.39 220 ALA B O 1
ATOM 2272 N N . HIS B 1 106 ? 22.715 32.277 95.808 1.00 11.81 221 HIS B N 1
ATOM 2273 C CA . HIS B 1 106 ? 24.070 32.396 95.287 1.00 15.15 221 HIS B CA 1
ATOM 2274 C C . HIS B 1 106 ? 24.173 31.668 93.959 1.00 12.21 221 HIS B C 1
ATOM 2275 O O . HIS B 1 106 ? 24.146 30.425 93.899 1.00 12.83 221 HIS B O 1
ATOM 2282 N N . CYS B 1 107 ? 24.220 32.448 92.879 1.00 12.74 222 CYS B N 1
ATOM 2283 C CA . CYS B 1 107 ? 24.218 31.895 91.506 1.00 11.73 222 CYS B CA 1
ATOM 2284 C C . CYS B 1 107 ? 25.660 31.900 90.999 1.00 12.15 222 CYS B C 1
ATOM 2285 O O . CYS B 1 107 ? 26.286 32.946 90.921 1.00 15.86 222 CYS B O 1
ATOM 2288 N N . HIS B 1 108 ? 26.166 30.721 90.694 1.00 13.24 223 HIS B N 1
ATOM 2289 C CA . HIS B 1 108 ? 27.551 30.609 90.235 1.00 12.91 223 HIS B CA 1
ATOM 2290 C C . HIS B 1 108 ? 27.554 29.536 89.142 1.00 12.10 223 HIS B C 1
ATOM 2291 O O . HIS B 1 108 ? 27.265 28.381 89.390 1.00 12.59 223 HIS B O 1
ATOM 2298 N N . GLY B 1 109 ? 27.837 29.954 87.913 1.00 14.47 224 GLY B N 1
ATOM 2299 C CA . GLY B 1 109 ? 27.568 29.093 86.754 1.00 14.88 224 GLY B CA 1
ATOM 2300 C C . GLY B 1 109 ? 26.091 28.738 86.710 1.00 16.97 224 GLY B C 1
ATOM 2301 O O . GLY B 1 109 ? 25.243 29.556 87.061 1.00 19.09 224 GLY B O 1
ATOM 2302 N N . ARG B 1 110 ? 25.789 27.480 86.407 1.00 13.47 225 ARG B N 1
ATOM 2303 C CA . ARG B 1 110 ? 24.364 27.091 86.377 1.00 16.80 225 ARG B CA 1
ATOM 2304 C C . ARG B 1 110 ? 23.906 26.470 87.706 1.00 16.98 225 ARG B C 1
ATOM 2305 O O . ARG B 1 110 ? 22.900 25.770 87.759 1.00 21.01 225 ARG B O 1
ATOM 2313 N N . ARG B 1 111 ? 24.653 26.725 88.775 1.00 11.84 226 ARG B N 1
ATOM 2314 C CA . ARG B 1 111 ? 24.223 26.293 90.105 1.00 11.10 226 ARG B CA 1
ATOM 2315 C C . ARG B 1 111 ? 23.645 27.475 90.833 1.00 11.84 226 ARG B C 1
ATOM 2316 O O . ARG B 1 111 ? 24.204 28.577 90.808 1.00 13.21 226 ARG B O 1
ATOM 2324 N N . THR B 1 112 ? 22.516 27.261 91.497 1.00 11.41 227 THR B N 1
ATOM 2325 C CA . THR B 1 112 ? 21.885 28.278 92.321 1.00 11.16 227 THR B CA 1
ATOM 2326 C C . THR B 1 112 ? 21.622 27.683 93.685 1.00 12.91 227 THR B C 1
ATOM 2327 O O . THR B 1 112 ? 20.831 26.746 93.821 1.00 15.18 227 THR B O 1
ATOM 2331 N N . ASP B 1 113 ? 22.304 28.247 94.674 1.00 11.50 228 ASP B N 1
ATOM 2332 C CA . ASP B 1 113 ? 22.178 27.756 96.070 1.00 13.61 228 ASP B CA 1
ATOM 2333 C C . ASP B 1 113 ? 21.356 28.735 96.884 1.00 15.27 228 ASP B C 1
ATOM 2334 O O . ASP B 1 113 ? 21.677 29.926 96.969 1.00 16.83 228 ASP B O 1
ATOM 2339 N N . TYR B 1 114 ? 20.342 28.190 97.534 1.00 14.21 229 TYR B N 1
ATOM 2340 C CA . TYR B 1 114 ? 19.469 28.986 98.379 1.00 11.37 229 TYR B CA 1
ATOM 2341 C C . TYR B 1 114 ? 19.794 28.885 99.864 1.00 12.79 229 TYR B C 1
ATOM 2342 O O . TYR B 1 114 ? 19.933 27.778 100.385 1.00 13.16 229 TYR B O 1
ATOM 2351 N N . MET B 1 115 ? 19.790 30.031 100.539 1.00 13.02 230 MET B N 1
ATOM 2352 C CA . MET B 1 115 ? 19.922 30.099 101.986 1.00 15.58 230 MET B CA 1
ATOM 2353 C C . MET B 1 115 ? 18.785 31.013 102.424 1.00 13.85 230 MET B C 1
ATOM 2354 O O . MET B 1 115 ? 18.809 32.202 102.097 1.00 15.76 230 MET B O 1
ATOM 2359 N N . MET B 1 116 ? 17.771 30.439 103.074 1.00 16.55 231 MET B N 1
ATOM 2360 C CA . MET B 1 116 ? 16.626 31.226 103.494 1.00 13.37 231 MET B CA 1
ATOM 2361 C C . MET B 1 116 ? 16.456 31.194 105.006 1.00 17.47 231 MET B C 1
ATOM 2362 O O . MET B 1 116 ? 16.750 30.188 105.652 1.00 19.62 231 MET B O 1
ATOM 2367 N N . SER B 1 117 ? 15.902 32.290 105.527 1.00 17.79 232 SER B N 1
ATOM 2368 C CA . SER B 1 117 ? 15.574 32.380 106.935 1.00 18.26 232 SER B CA 1
ATOM 2369 C C . SER B 1 117 ? 14.277 33.182 107.112 1.00 20.56 232 SER B C 1
ATOM 2370 O O . SER B 1 117 ? 13.809 33.890 106.231 1.00 20.37 232 SER B O 1
ATOM 2373 N N . SER B 1 118 ? 13.674 33.074 108.285 1.00 24.69 233 SER B N 1
ATOM 2374 C CA . SER B 1 118 ? 12.434 33.803 108.529 1.00 23.22 233 SER B CA 1
ATOM 2375 C C . SER B 1 118 ? 12.408 34.212 109.984 1.00 25.68 233 SER B C 1
ATOM 2376 O O . SER B 1 118 ? 13.056 33.587 110.832 1.00 27.28 233 SER B O 1
ATOM 2379 N N . THR B 1 119 ? 11.672 35.256 110.291 1.00 32.21 234 THR B N 1
ATOM 2380 C CA . THR B 1 119 ? 11.516 35.592 111.691 1.00 40.04 234 THR B CA 1
ATOM 2381 C C . THR B 1 119 ? 10.093 35.272 112.144 1.00 39.75 234 THR B C 1
ATOM 2382 O O . THR B 1 119 ? 9.804 35.249 113.346 1.00 45.48 234 THR B O 1
ATOM 2386 N N . GLY B 1 120 ? 9.219 35.009 111.169 1.00 36.20 235 GLY B N 1
ATOM 2387 C CA . GLY B 1 120 ? 7.802 34.751 111.425 1.00 34.05 235 GLY B CA 1
ATOM 2388 C C . GLY B 1 120 ? 7.482 33.356 111.932 1.00 29.57 235 GLY B C 1
ATOM 2389 O O . GLY B 1 120 ? 8.385 32.584 112.275 1.00 30.59 235 GLY B O 1
ATOM 2390 N N . ASN B 1 121 ? 6.182 33.070 111.951 1.00 32.91 236 ASN B N 1
ATOM 2391 C CA . ASN B 1 121 ? 5.541 31.900 112.575 1.00 34.15 236 ASN B CA 1
ATOM 2392 C C . ASN B 1 121 ? 4.779 31.131 111.496 1.00 29.18 236 ASN B C 1
ATOM 2393 O O . ASN B 1 121 ? 4.227 31.728 110.572 1.00 30.65 236 ASN B O 1
ATOM 2398 N N . LEU B 1 122 ? 4.768 29.802 111.573 1.00 29.30 237 LEU B N 1
ATOM 2399 C CA . LEU B 1 122 ? 3.941 29.026 110.660 1.00 26.36 237 LEU B CA 1
ATOM 2400 C C . LEU B 1 122 ? 3.063 28.107 111.498 1.00 24.67 237 LEU B C 1
ATOM 2401 O O . LEU B 1 122 ? 3.581 27.351 112.321 1.00 28.71 237 LEU B O 1
ATOM 2406 N N . THR B 1 123 ? 1.749 28.241 111.336 1.00 32.87 238 THR B N 1
ATOM 2407 C CA . THR B 1 123 ? 0.795 27.379 112.015 1.00 30.81 238 THR B CA 1
ATOM 2408 C C . THR B 1 123 ? 0.615 26.106 111.177 1.00 27.58 238 THR B C 1
ATOM 2409 O O . THR B 1 123 ? 0.243 26.153 109.981 1.00 32.21 238 THR B O 1
ATOM 2413 N N . VAL B 1 124 ? 0.889 24.990 111.838 1.00 28.66 239 VAL B N 1
ATOM 2414 C CA . VAL B 1 124 ? 0.798 23.642 111.259 1.00 28.97 239 VAL B CA 1
ATOM 2415 C C . VAL B 1 124 ? -0.194 22.797 112.025 1.00 31.10 239 VAL B C 1
ATOM 2416 O O . VAL B 1 124 ? -0.397 23.020 113.223 1.00 36.60 239 VAL B O 1
ATOM 2420 N N . THR B 1 125 ? -0.770 21.805 111.346 1.00 35.98 240 THR B N 1
ATOM 2421 C CA . THR B 1 125 ? -1.896 21.033 111.896 1.00 35.16 240 THR B CA 1
ATOM 2422 C C . THR B 1 125 ? -1.633 19.523 111.967 1.00 39.63 240 THR B C 1
ATOM 2423 O O . THR B 1 125 ? -2.487 18.751 112.430 1.00 37.76 240 THR B O 1
ATOM 2427 N N . SER B 1 126 ? -0.442 19.101 111.537 1.00 37.20 241 SER B N 1
ATOM 2428 C CA . SER B 1 126 ? -0.094 17.675 111.540 1.00 37.94 241 SER B CA 1
ATOM 2429 C C . SER B 1 126 ? 1.410 17.431 111.723 1.00 33.00 241 SER B C 1
ATOM 2430 O O . SER B 1 126 ? 2.166 18.339 112.040 1.00 35.53 241 SER B O 1
ATOM 2433 N N . ASN B 1 127 ? 1.846 16.192 111.545 1.00 28.69 242 ASN B N 1
ATOM 2434 C CA . ASN B 1 127 ? 3.234 15.860 111.832 1.00 25.98 242 ASN B CA 1
ATOM 2435 C C . ASN B 1 127 ? 4.181 16.085 110.608 1.00 22.05 242 ASN B C 1
ATOM 2436 O O . ASN B 1 127 ? 5.397 15.954 110.727 1.00 27.20 242 ASN B O 1
ATOM 2441 N N . VAL B 1 128 ? 3.584 16.401 109.475 1.00 26.16 243 VAL B N 1
ATOM 2442 C CA . VAL B 1 128 ? 4.331 16.703 108.243 1.00 26.24 243 VAL B CA 1
ATOM 2443 C C . VAL B 1 128 ? 3.672 17.921 107.651 1.00 29.59 243 VAL B C 1
ATOM 2444 O O . VAL B 1 128 ? 2.430 18.034 107.690 1.00 27.75 243 VAL B O 1
ATOM 2448 N N . VAL B 1 129 ? 4.484 18.815 107.069 1.00 26.37 244 VAL B N 1
ATOM 2449 C CA . VAL B 1 129 ? 3.930 19.978 106.360 1.00 23.11 244 VAL B CA 1
ATOM 2450 C C . VAL B 1 129 ? 4.577 20.102 104.977 1.00 21.99 244 VAL B C 1
ATOM 2451 O O . VAL B 1 129 ? 5.755 19.708 104.788 1.00 20.57 244 VAL B O 1
ATOM 2455 N N . LEU B 1 130 ? 3.800 20.593 104.021 1.00 20.41 245 LEU B N 1
ATOM 2456 C CA . LEU B 1 130 ? 4.304 20.891 102.681 1.00 21.75 245 LEU B CA 1
ATOM 2457 C C . LEU B 1 130 ? 4.324 22.401 102.544 1.00 27.23 245 LEU B C 1
ATOM 2458 O O . LEU B 1 130 ? 3.342 23.062 102.886 1.00 26.98 245 LEU B O 1
ATOM 2463 N N . LEU B 1 131 ? 5.460 22.956 102.107 1.00 18.02 246 LEU B N 1
ATOM 2464 C CA . LEU B 1 131 ? 5.596 24.404 102.003 1.00 15.42 246 LEU B CA 1
ATOM 2465 C C . LEU B 1 131 ? 5.973 24.693 100.561 1.00 19.84 246 LEU B C 1
ATOM 2466 O O . LEU B 1 131 ? 6.960 24.133 100.068 1.00 19.73 246 LEU B O 1
ATOM 2471 N N . THR B 1 132 ? 5.193 25.542 99.897 1.00 18.25 247 THR B N 1
ATOM 2472 C CA . THR B 1 132 ? 5.356 25.791 98.456 1.00 16.66 247 THR B CA 1
ATOM 2473 C C . THR B 1 132 ? 6.037 27.128 98.161 1.00 18.09 247 THR B C 1
ATOM 2474 O O . THR B 1 132 ? 5.752 28.134 98.820 1.00 18.68 247 THR B O 1
ATOM 2478 N N . PHE B 1 133 ? 6.938 27.109 97.170 1.00 15.48 248 PHE B N 1
ATOM 2479 C CA . PHE B 1 133 ? 7.717 28.253 96.704 1.00 15.77 248 PHE B CA 1
ATOM 2480 C C . PHE B 1 133 ? 7.451 28.460 95.225 1.00 12.87 248 PHE B C 1
ATOM 2481 O O . PHE B 1 133 ? 8.015 27.784 94.346 1.00 17.48 248 PHE B O 1
ATOM 2489 N N . ASP B 1 134 ? 6.572 29.403 94.951 1.00 15.71 249 ASP B N 1
ATOM 2490 C CA . ASP B 1 134 ? 6.163 29.726 93.575 1.00 15.68 249 ASP B CA 1
ATOM 2491 C C . ASP B 1 134 ? 6.820 31.076 93.228 1.00 13.21 249 ASP B C 1
ATOM 2492 O O . ASP B 1 134 ? 6.678 32.062 93.982 1.00 15.49 249 ASP B O 1
ATOM 2497 N N . LEU B 1 135 ? 7.474 31.162 92.074 1.00 16.12 250 LEU B N 1
ATOM 2498 C CA . LEU B 1 135 ? 8.141 32.388 91.673 1.00 14.48 250 LEU B CA 1
ATOM 2499 C C . LEU B 1 135 ? 7.215 33.606 91.689 1.00 14.04 250 LEU B C 1
ATOM 2500 O O . LEU B 1 135 ? 7.684 34.724 91.883 1.00 15.73 250 LEU B O 1
ATOM 2505 N N . SER B 1 136 ? 5.917 33.378 91.429 1.00 17.48 251 SER B N 1
ATOM 2506 C CA . SER B 1 136 ? 4.922 34.459 91.511 1.00 19.29 251 SER B CA 1
ATOM 2507 C C . SER B 1 136 ? 4.859 35.171 92.853 1.00 20.22 251 SER B C 1
ATOM 2508 O O . SER B 1 136 ? 4.443 36.338 92.911 1.00 18.56 251 SER B O 1
ATOM 2511 N N . ASP B 1 137 ? 5.256 34.484 93.925 1.00 15.69 252 ASP B N 1
ATOM 2512 C CA . ASP B 1 137 ? 5.254 35.053 95.280 1.00 16.24 252 ASP B CA 1
ATOM 2513 C C . ASP B 1 137 ? 6.557 35.788 95.669 1.00 15.11 252 ASP B C 1
ATOM 2514 O O . ASP B 1 137 ? 6.786 36.110 96.860 1.00 17.25 252 ASP B O 1
ATOM 2519 N N . ILE B 1 138 ? 7.409 36.035 94.685 1.00 17.94 253 ILE B N 1
ATOM 2520 C CA . ILE B 1 138 ? 8.542 36.958 94.853 1.00 16.15 253 ILE B CA 1
ATOM 2521 C C . ILE B 1 138 ? 8.054 38.268 94.207 1.00 20.42 253 ILE B C 1
ATOM 2522 O O . ILE B 1 138 ? 7.826 38.317 92.983 1.00 17.14 253 ILE B O 1
ATOM 2527 N N . THR B 1 139 ? 7.893 39.316 95.007 1.00 15.42 254 THR B N 1
ATOM 2528 C CA . THR B 1 139 ? 7.499 40.600 94.410 1.00 16.95 254 THR B CA 1
ATOM 2529 C C . THR B 1 139 ? 8.667 41.399 93.845 1.00 20.62 254 THR B C 1
ATOM 2530 O O . THR B 1 139 ? 8.638 41.799 92.687 1.00 18.84 254 THR B O 1
ATOM 2534 N N . HIS B 1 140 ? 9.684 41.634 94.666 1.00 19.92 255 HIS B N 1
ATOM 2535 C CA . HIS B 1 140 ? 10.929 42.279 94.233 1.00 23.19 255 HIS B CA 1
ATOM 2536 C C . HIS B 1 140 ? 11.839 41.303 93.522 1.00 19.12 255 HIS B C 1
ATOM 2537 O O . HIS B 1 140 ? 12.891 40.817 94.063 1.00 22.33 255 HIS B O 1
ATOM 2544 N N . ILE B 1 141 ? 11.475 41.000 92.276 1.00 14.70 256 ILE B N 1
ATOM 2545 C CA . ILE B 1 141 ? 12.197 39.996 91.511 1.00 18.13 256 ILE B CA 1
ATOM 2546 C C . ILE B 1 141 ? 13.578 40.490 91.130 1.00 22.49 256 ILE B C 1
ATOM 2547 O O . ILE B 1 141 ? 13.773 41.688 90.867 1.00 22.95 256 ILE B O 1
ATOM 2552 N N . PRO B 1 142 ? 14.557 39.567 91.121 1.00 25.13 257 PRO B N 1
ATOM 2553 C CA . PRO B 1 142 ? 15.884 39.924 90.559 1.00 26.00 257 PRO B CA 1
ATOM 2554 C C . PRO B 1 142 ? 15.855 40.010 89.027 1.00 25.16 257 PRO B C 1
ATOM 2555 O O . PRO B 1 142 ? 14.939 39.518 88.396 1.00 28.20 257 PRO B O 1
ATOM 2559 N N . SER B 1 143 ? 16.883 40.605 88.415 1.00 34.45 258 SER B N 1
ATOM 2560 C CA . SER B 1 143 ? 16.889 40.787 86.949 1.00 36.74 258 SER B CA 1
ATOM 2561 C C . SER B 1 143 ? 17.117 39.498 86.143 1.00 36.53 258 SER B C 1
ATOM 2562 O O . SER B 1 143 ? 16.584 39.339 85.026 1.00 41.55 258 SER B O 1
ATOM 2565 N N . ASP B 1 144 ? 17.859 38.553 86.722 1.00 32.90 259 ASP B N 1
ATOM 2566 C CA . ASP B 1 144 ? 18.095 37.274 86.045 1.00 26.94 25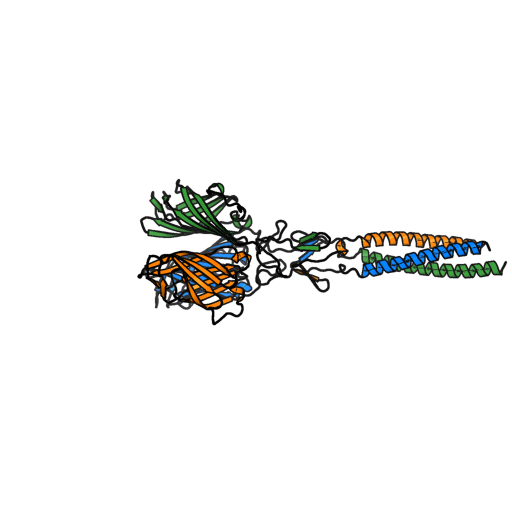9 ASP B CA 1
ATOM 2567 C C . ASP B 1 144 ? 17.226 36.208 86.733 1.00 27.31 259 ASP B C 1
ATOM 2568 O O . ASP B 1 144 ? 17.720 35.315 87.417 1.00 24.00 259 ASP B O 1
ATOM 2573 N N . LEU B 1 145 ? 15.915 36.284 86.532 1.00 24.01 260 LEU B N 1
ATOM 2574 C CA . LEU B 1 145 ? 15.001 35.322 87.126 1.00 18.12 260 LEU B CA 1
ATOM 2575 C C . LEU B 1 145 ? 15.224 33.858 86.639 1.00 18.44 260 LEU B C 1
ATOM 2576 O O . LEU B 1 145 ? 14.858 32.866 87.326 1.00 18.16 260 LEU B O 1
ATOM 2581 N N . ALA B 1 146 ? 15.885 33.714 85.488 1.00 16.53 261 ALA B N 1
ATOM 2582 C CA . ALA B 1 146 ? 16.182 32.405 84.947 1.00 18.63 261 ALA B CA 1
ATOM 2583 C C . ALA B 1 146 ? 17.140 31.626 85.874 1.00 18.03 261 ALA B C 1
ATOM 2584 O O . ALA B 1 146 ? 17.188 30.390 85.806 1.00 17.83 261 ALA B O 1
ATOM 2586 N N . ARG B 1 147 ? 17.853 32.350 86.749 1.00 13.32 262 ARG B N 1
ATOM 2587 C CA . ARG B 1 147 ? 18.724 31.674 87.751 1.00 13.61 262 ARG B CA 1
ATOM 2588 C C . ARG B 1 147 ? 17.917 30.968 88.855 1.00 14.87 262 ARG B C 1
ATOM 2589 O O . ARG B 1 147 ? 18.483 30.204 89.649 1.00 15.73 262 ARG B O 1
ATOM 2597 N N . LEU B 1 148 ? 16.585 31.185 88.871 1.00 13.72 263 LEU B N 1
ATOM 2598 C CA . LEU B 1 148 ? 15.712 30.530 89.895 1.00 14.85 263 LEU B CA 1
ATOM 2599 C C . LEU B 1 148 ? 14.871 29.418 89.302 1.00 17.57 263 LEU B C 1
ATOM 2600 O O . LEU B 1 148 ? 13.988 28.881 89.961 1.00 17.22 263 LEU B O 1
ATOM 2605 N N . VAL B 1 149 ? 15.145 29.103 88.035 1.00 17.10 264 VAL B N 1
ATOM 2606 C CA . VAL B 1 149 ? 14.415 28.078 87.317 1.00 14.51 264 VAL B CA 1
ATOM 2607 C C . VAL B 1 149 ? 15.308 26.883 87.084 1.00 14.43 264 VAL B C 1
ATOM 2608 O O . VAL B 1 149 ? 16.361 27.021 86.424 1.00 16.06 264 VAL B O 1
ATOM 2612 N N . PRO B 1 150 ? 14.910 25.719 87.596 1.00 14.02 265 PRO B N 1
ATOM 2613 C CA . PRO B 1 150 ? 15.724 24.515 87.442 1.00 16.32 265 PRO B CA 1
ATOM 2614 C C . PRO B 1 150 ? 15.739 24.001 86.011 1.00 17.33 265 PRO B C 1
ATOM 2615 O O . PRO B 1 150 ? 14.751 24.195 85.259 1.00 15.49 265 PRO B O 1
ATOM 2619 N N . SER B 1 151 ? 16.813 23.323 85.638 1.00 15.71 266 SER B N 1
ATOM 2620 C CA . SER B 1 151 ? 16.851 22.699 84.284 1.00 17.65 266 SER B CA 1
ATOM 2621 C C . SER B 1 151 ? 15.795 21.578 84.186 1.00 16.42 266 SER B C 1
ATOM 2622 O O . SER B 1 151 ? 15.301 21.046 85.187 1.00 16.72 266 SER B O 1
ATOM 2625 N N . ALA B 1 152 ? 15.476 21.194 82.956 1.00 15.71 267 ALA B N 1
ATOM 2626 C CA . ALA B 1 152 ? 14.517 20.103 82.732 1.00 17.76 267 ALA B CA 1
ATOM 2627 C C . ALA B 1 152 ? 15.043 18.828 83.374 1.00 16.08 267 ALA B C 1
ATOM 2628 O O . ALA B 1 152 ? 14.290 18.070 83.980 1.00 16.59 267 ALA B O 1
ATOM 2630 N N . GLY B 1 153 ? 16.359 18.591 83.254 1.00 16.40 268 GLY B N 1
ATOM 2631 C CA . GLY B 1 153 ? 16.922 17.397 83.848 1.00 17.44 268 GLY B CA 1
ATOM 2632 C C . GLY B 1 153 ? 16.819 17.422 85.382 1.00 17.69 268 GLY B C 1
ATOM 2633 O O . GLY B 1 153 ? 16.507 16.404 85.994 1.00 15.72 268 GLY B O 1
ATOM 2634 N N . PHE B 1 154 ? 17.100 18.587 85.986 1.00 14.75 269 PHE B N 1
ATOM 2635 C CA . PHE B 1 154 ? 17.077 18.653 87.436 1.00 14.05 269 PHE B CA 1
ATOM 2636 C C . PHE B 1 154 ? 15.638 18.443 87.955 1.00 15.65 269 PHE B C 1
ATOM 2637 O O . PHE B 1 154 ? 15.406 17.814 89.008 1.00 15.56 269 PHE B O 1
ATOM 2645 N N . GLN B 1 155 ? 14.661 18.984 87.226 1.00 15.30 270 GLN B N 1
ATOM 2646 C CA . GLN B 1 155 ? 13.270 18.875 87.640 1.00 17.15 270 GLN B CA 1
ATOM 2647 C C . GLN B 1 155 ? 12.731 17.455 87.731 1.00 18.32 270 GLN B C 1
ATOM 2648 O O . GLN B 1 155 ? 11.692 17.219 88.383 1.00 19.96 270 GLN B O 1
ATOM 2654 N N . ALA B 1 156 ? 13.422 16.508 87.090 1.00 18.25 271 ALA B N 1
ATOM 2655 C CA . ALA B 1 156 ? 12.942 15.122 86.979 1.00 20.57 271 ALA B CA 1
ATOM 2656 C C . ALA B 1 156 ? 12.924 14.332 88.298 1.00 21.91 271 ALA B C 1
ATOM 2657 O O . ALA B 1 156 ? 12.293 13.262 88.376 1.00 21.31 271 ALA B O 1
ATOM 2659 N N . ALA B 1 157 ? 13.625 14.818 89.323 1.00 17.66 272 ALA B N 1
ATOM 2660 C CA . ALA B 1 157 ? 13.703 14.104 90.602 1.00 17.96 272 ALA B CA 1
ATOM 2661 C C . ALA B 1 157 ? 13.508 15.006 91.820 1.00 16.16 272 ALA B C 1
ATOM 2662 O O . ALA B 1 157 ? 13.788 16.214 91.768 1.00 15.59 272 ALA B O 1
ATOM 2664 N N . SER B 1 158 ? 13.076 14.402 92.916 1.00 17.67 273 SER B N 1
ATOM 2665 C CA . SER B 1 158 ? 13.140 15.067 94.229 1.00 18.37 273 SER B CA 1
ATOM 2666 C C . SER B 1 158 ? 14.608 15.418 94.544 1.00 16.52 273 SER B C 1
ATOM 2667 O O . SER B 1 158 ? 15.554 14.811 93.999 1.00 15.62 273 SER B O 1
ATOM 2670 N N . PHE B 1 159 ? 14.794 16.448 95.359 1.00 14.86 274 PHE B N 1
ATOM 2671 C CA . PHE B 1 159 ? 16.181 16.914 95.696 1.00 12.85 274 PHE B CA 1
ATOM 2672 C C . PHE B 1 159 ? 16.262 17.277 97.192 1.00 14.61 274 PHE B C 1
ATOM 2673 O O . PHE B 1 159 ? 15.241 17.648 97.807 1.00 16.53 274 PHE B O 1
ATOM 2681 N N . PRO B 1 160 ? 17.436 17.083 97.798 1.00 16.95 275 PRO B N 1
ATOM 2682 C CA . PRO B 1 160 ? 17.594 17.307 99.264 1.00 15.63 275 PRO B CA 1
ATOM 2683 C C . PRO B 1 160 ? 17.456 18.778 99.655 1.00 15.26 275 PRO B C 1
ATOM 2684 O O . PRO B 1 160 ? 17.879 19.662 98.911 1.00 14.52 275 PRO B O 1
ATOM 2688 N N . VAL B 1 161 ? 16.796 19.019 100.801 1.00 14.04 276 VAL B N 1
ATOM 2689 C CA . VAL B 1 161 ? 16.555 20.365 101.380 1.00 11.76 276 VAL B CA 1
ATOM 2690 C C . VAL B 1 161 ? 16.855 20.164 102.879 1.00 16.91 276 VAL B C 1
ATOM 2691 O O . VAL B 1 161 ? 16.350 19.215 103.488 1.00 18.22 276 VAL B O 1
ATOM 2695 N N . ASP B 1 162 ? 17.714 20.986 103.476 1.00 14.13 277 ASP B N 1
ATOM 2696 C CA . ASP B 1 162 ? 17.832 20.983 104.956 1.00 11.55 277 ASP B CA 1
ATOM 2697 C C . ASP B 1 162 ? 16.898 22.021 105.552 1.00 17.28 277 ASP B C 1
ATOM 2698 O O . ASP B 1 162 ? 16.896 23.159 105.108 1.00 17.48 277 ASP B O 1
ATOM 2703 N N . VAL B 1 163 ? 16.140 21.649 106.589 1.00 17.33 278 VAL B N 1
ATOM 2704 C CA . VAL B 1 163 ? 15.321 22.628 107.307 1.00 18.90 278 VAL B CA 1
ATOM 2705 C C . VAL B 1 163 ? 15.657 22.634 108.803 1.00 20.98 278 VAL B C 1
ATOM 2706 O O . VAL B 1 163 ? 16.085 21.604 109.352 1.00 19.37 278 VAL B O 1
ATOM 2710 N N . SER B 1 164 ? 15.490 23.787 109.445 1.00 18.41 279 SER B N 1
ATOM 2711 C CA . SER B 1 164 ? 15.560 23.860 110.924 1.00 16.65 279 SER B CA 1
ATOM 2712 C C . SER B 1 164 ? 14.491 24.857 111.389 1.00 22.28 279 SER B C 1
ATOM 2713 O O . SER B 1 164 ? 14.053 25.715 110.620 1.00 18.96 279 SER B O 1
ATOM 2716 N N . PHE B 1 165 ? 13.985 24.699 112.613 1.00 18.97 280 PHE B N 1
ATOM 2717 C CA . PHE B 1 165 ? 12.963 25.658 113.106 1.00 14.75 280 PHE B CA 1
ATOM 2718 C C . PHE B 1 165 ? 12.911 25.433 114.614 1.00 23.49 280 PHE B C 1
ATOM 2719 O O . PHE B 1 165 ? 13.553 24.506 115.132 1.00 23.47 280 PHE B O 1
ATOM 2727 N N . THR B 1 166 ? 12.199 26.325 115.287 1.00 23.85 281 THR B N 1
ATOM 2728 C CA . THR B 1 166 ? 11.905 26.186 116.722 1.00 27.67 281 THR B CA 1
ATOM 2729 C C . THR B 1 166 ? 10.456 25.746 116.928 1.00 25.95 281 THR B C 1
ATOM 2730 O O . THR B 1 166 ? 9.539 26.271 116.282 1.00 27.75 281 THR B O 1
ATOM 2734 N N . ARG B 1 167 ? 10.208 24.774 117.829 1.00 32.04 282 ARG B N 1
ATOM 2735 C CA . ARG B 1 167 ? 8.834 24.365 118.161 1.00 34.69 282 ARG B CA 1
ATOM 2736 C C . ARG B 1 167 ? 8.776 24.224 119.686 1.00 44.02 282 ARG B C 1
ATOM 2737 O O . ARG B 1 167 ? 9.683 23.639 120.291 1.00 35.77 282 ARG B O 1
ATOM 2745 N N . ASP B 1 168 ? 7.744 24.798 120.309 1.00 46.32 283 ASP B N 1
ATOM 2746 C CA . ASP B 1 168 ? 7.634 24.784 121.775 1.00 53.32 283 ASP B CA 1
ATOM 2747 C C . ASP B 1 168 ? 9.015 24.971 122.428 1.00 52.63 283 ASP B C 1
ATOM 2748 O O . ASP B 1 168 ? 9.475 24.112 123.194 1.00 55.40 283 ASP B O 1
ATOM 2753 N N . SER B 1 169 ? 9.677 26.077 122.076 1.00 49.58 284 SER B N 1
ATOM 2754 C CA . SER B 1 169 ? 11.013 26.453 122.585 1.00 49.85 284 SER B CA 1
ATOM 2755 C C . SER B 1 169 ? 12.159 25.460 122.295 1.00 48.47 284 SER B C 1
ATOM 2756 O O . SER B 1 169 ? 13.291 25.658 122.761 1.00 51.08 284 SER B O 1
ATOM 2759 N N . ALA B 1 170 ? 11.884 24.414 121.511 1.00 45.00 285 ALA B N 1
ATOM 2760 C CA . ALA B 1 170 ? 12.907 23.427 121.156 1.00 39.34 285 ALA B CA 1
ATOM 2761 C C . ALA B 1 170 ? 13.276 23.526 119.669 1.00 37.81 285 ALA B C 1
ATOM 2762 O O . ALA B 1 170 ? 12.421 23.756 118.827 1.00 35.47 285 ALA B O 1
ATOM 2764 N N . THR B 1 171 ? 14.560 23.399 119.384 1.00 31.24 286 THR B N 1
ATOM 2765 C CA . THR B 1 171 ? 15.045 23.302 118.028 1.00 37.61 286 THR B CA 1
ATOM 2766 C C . THR B 1 171 ? 14.679 21.954 117.401 1.00 36.99 286 THR B C 1
ATOM 2767 O O . THR B 1 171 ? 14.645 20.901 118.061 1.00 33.64 286 THR B O 1
ATOM 2771 N N . HIS B 1 172 ? 14.406 22.001 116.107 1.00 30.46 287 HIS B N 1
ATOM 2772 C CA . HIS B 1 172 ? 14.250 20.825 115.314 1.00 22.83 287 HIS B CA 1
ATOM 2773 C C . HIS B 1 172 ? 15.032 21.059 114.020 1.00 29.18 287 HIS B C 1
ATOM 2774 O O . HIS B 1 172 ? 15.130 22.196 113.541 1.00 24.04 287 HIS B O 1
ATOM 2781 N N . ALA B 1 173 ? 15.624 19.992 113.482 1.00 26.39 288 ALA B N 1
ATOM 2782 C CA . ALA B 1 173 ? 16.285 20.061 112.182 1.00 21.76 288 ALA B CA 1
ATOM 2783 C C . ALA B 1 173 ? 16.140 18.698 111.477 1.00 26.62 288 ALA B C 1
ATOM 2784 O O . ALA B 1 173 ? 16.204 17.627 112.135 1.00 25.50 288 ALA B O 1
ATOM 2786 N N . TYR B 1 174 ? 15.919 18.729 110.156 1.00 20.74 289 TYR B N 1
ATOM 2787 C CA . TYR B 1 174 ? 15.623 17.519 109.394 1.00 17.53 289 TYR B CA 1
ATOM 2788 C C . TYR B 1 174 ? 16.279 17.627 108.042 1.00 25.15 289 TYR B C 1
ATOM 2789 O O . TYR B 1 174 ? 16.456 18.713 107.496 1.00 20.61 289 TYR B O 1
ATOM 2798 N N . GLN B 1 175 ? 16.677 16.483 107.536 1.00 25.15 290 GLN B N 1
ATOM 2799 C CA . GLN B 1 175 ? 17.095 16.365 106.157 1.00 24.87 290 GLN B CA 1
ATOM 2800 C C . GLN B 1 175 ? 15.815 16.003 105.459 1.00 23.70 290 GLN B C 1
ATOM 2801 O O . GLN B 1 175 ? 15.250 14.939 105.741 1.00 30.12 290 GLN B O 1
ATOM 2807 N N . ALA B 1 176 ? 15.349 16.886 104.562 1.00 20.48 291 ALA B N 1
ATOM 2808 C CA . ALA B 1 176 ? 14.050 16.780 103.944 1.00 20.51 291 ALA B CA 1
ATOM 2809 C C . ALA B 1 176 ? 14.260 16.858 102.420 1.00 18.89 291 ALA B C 1
ATOM 2810 O O . ALA B 1 176 ? 15.399 16.822 101.956 1.00 17.53 291 ALA B O 1
ATOM 2812 N N . TYR B 1 177 ? 13.169 16.899 101.668 1.00 21.42 292 TYR B N 1
ATOM 2813 C CA . TYR B 1 177 ? 13.215 16.829 100.197 1.00 21.57 292 TYR B CA 1
ATOM 2814 C C . TYR B 1 177 ? 12.228 17.814 99.597 1.00 19.35 292 TYR B C 1
ATOM 2815 O O . TYR B 1 177 ? 11.174 18.136 100.217 1.00 21.41 292 TYR B O 1
ATOM 2824 N N . GLY B 1 178 ? 12.576 18.303 98.413 1.00 16.38 293 GLY B N 1
ATOM 2825 C CA . GLY B 1 178 ? 11.672 19.158 97.613 1.00 14.41 293 GLY B CA 1
ATOM 2826 C C . GLY B 1 178 ? 11.472 18.506 96.257 1.00 17.92 293 GLY B C 1
ATOM 2827 O O . GLY B 1 178 ? 12.242 17.584 95.843 1.00 17.07 293 GLY B O 1
ATOM 2828 N N . VAL B 1 179 ? 10.454 18.981 95.550 1.00 18.13 294 VAL B N 1
ATOM 2829 C CA . VAL B 1 179 ? 10.195 18.541 94.187 1.00 16.53 294 VAL B CA 1
ATOM 2830 C C . VAL B 1 179 ? 9.511 19.687 93.459 1.00 18.31 294 VAL B C 1
ATOM 2831 O O . VAL B 1 179 ? 8.633 20.342 94.044 1.00 18.76 294 VAL B O 1
ATOM 2835 N N . TYR B 1 180 ? 9.885 19.896 92.190 1.00 14.79 295 TYR B N 1
ATOM 2836 C CA . TYR B 1 180 ? 9.251 20.896 91.328 1.00 18.34 295 TYR B CA 1
ATOM 2837 C C . TYR B 1 180 ? 7.997 20.261 90.731 1.00 20.07 295 TYR B C 1
ATOM 2838 O O . TYR B 1 180 ? 8.074 19.204 90.152 1.00 22.14 295 TYR B O 1
ATOM 2847 N N . SER B 1 181 ? 6.871 20.948 90.866 1.00 16.87 296 SER B N 1
ATOM 2848 C CA . SER B 1 181 ? 5.647 20.533 90.170 1.00 21.74 296 SER B CA 1
ATOM 2849 C C . SER B 1 181 ? 5.561 21.176 88.800 1.00 24.13 296 SER B C 1
ATOM 2850 O O . SER B 1 181 ? 4.827 20.677 87.940 1.00 24.30 296 SER B O 1
ATOM 2853 N N . SER B 1 182 ? 6.301 22.271 88.590 1.00 18.47 297 SER B N 1
ATOM 2854 C CA . SER B 1 182 ? 6.426 22.923 87.294 1.00 19.39 297 SER B CA 1
ATOM 2855 C C . SER B 1 182 ? 7.712 23.741 87.337 1.00 22.06 297 SER B C 1
ATOM 2856 O O . SER B 1 182 ? 8.361 23.768 88.377 1.00 21.73 297 SER B O 1
ATOM 2859 N N . SER B 1 183 ? 8.119 24.358 86.233 1.00 20.97 298 SER B N 1
ATOM 2860 C CA . SER B 1 183 ? 9.399 25.085 86.220 1.00 18.86 298 SER B CA 1
ATOM 2861 C C . SER B 1 183 ? 9.413 26.256 87.216 1.00 18.88 298 SER B C 1
ATOM 2862 O O . SER B 1 183 ? 10.492 26.714 87.596 1.00 19.82 298 SER B O 1
ATOM 2865 N N . ARG B 1 184 ? 8.235 26.781 87.593 1.00 16.23 299 ARG B N 1
ATOM 2866 C CA . ARG B 1 184 ? 8.175 27.913 88.511 1.00 16.85 299 ARG B CA 1
ATOM 2867 C C . ARG B 1 184 ? 7.878 27.597 89.973 1.00 16.94 299 ARG B C 1
ATOM 2868 O O . ARG B 1 184 ? 7.889 28.487 90.776 1.00 17.87 299 ARG B O 1
ATOM 2876 N N . VAL B 1 185 ? 7.593 26.338 90.293 1.00 16.49 300 VAL B N 1
ATOM 2877 C CA . VAL B 1 185 ? 7.053 26.013 91.604 1.00 17.01 300 VAL B CA 1
ATOM 2878 C C . VAL B 1 185 ? 7.705 24.754 92.155 1.00 21.21 300 VAL B C 1
ATOM 2879 O O . VAL B 1 185 ? 7.685 23.719 91.502 1.00 17.02 300 VAL B O 1
ATOM 2883 N N . PHE B 1 186 ? 8.272 24.841 93.360 1.00 17.00 301 PHE B N 1
ATOM 2884 C CA . PHE B 1 186 ? 8.640 23.630 94.098 1.00 15.54 301 PHE B CA 1
ATOM 2885 C C . PHE B 1 186 ? 7.983 23.593 95.472 1.00 15.37 301 PHE B C 1
ATOM 2886 O O . PHE B 1 186 ? 7.629 24.658 96.015 1.00 18.82 301 PHE B O 1
ATOM 2894 N N . THR B 1 187 ? 7.814 22.381 96.006 1.00 16.30 302 THR B N 1
ATOM 2895 C CA . THR B 1 187 ? 7.269 22.200 97.351 1.00 15.04 302 THR B CA 1
ATOM 2896 C C . THR B 1 187 ? 8.243 21.374 98.149 1.00 15.77 302 THR B C 1
ATOM 2897 O O . THR B 1 187 ? 8.757 20.345 97.660 1.00 19.05 302 THR B O 1
ATOM 2901 N N . ILE B 1 188 ? 8.517 21.829 99.360 1.00 15.15 303 ILE B N 1
ATOM 2902 C CA . ILE B 1 188 ? 9.298 21.037 100.307 1.00 17.26 303 ILE B CA 1
ATOM 2903 C C . ILE B 1 188 ? 8.368 20.302 101.278 1.00 19.39 303 ILE B C 1
ATOM 2904 O O . ILE B 1 188 ? 7.310 20.822 101.653 1.00 18.87 303 ILE B O 1
ATOM 2909 N N . THR B 1 189 ? 8.751 19.079 101.617 1.00 20.37 304 THR B N 1
ATOM 2910 C CA . THR B 1 189 ? 7.980 18.243 102.575 1.00 24.91 304 THR B CA 1
ATOM 2911 C C . THR B 1 189 ? 8.895 18.005 103.782 1.00 23.74 304 THR B C 1
ATOM 2912 O O . THR B 1 189 ? 10.038 17.549 103.632 1.00 20.61 304 THR B O 1
ATOM 2916 N N . PHE B 1 190 ? 8.434 18.344 104.993 1.00 20.65 305 PHE B N 1
ATOM 2917 C CA . PHE B 1 190 ? 9.284 18.116 106.154 1.00 17.59 305 PHE B CA 1
ATOM 2918 C C . PHE B 1 190 ? 8.493 17.843 107.440 1.00 18.49 305 PHE B C 1
ATOM 2919 O O . PHE B 1 190 ? 7.312 18.227 107.503 1.00 20.32 305 PHE B O 1
ATOM 2927 N N . PRO B 1 191 ? 9.097 17.116 108.391 1.00 25.78 306 PRO B N 1
ATOM 2928 C CA . PRO B 1 191 ? 8.453 16.851 109.707 1.00 26.07 306 PRO B CA 1
ATOM 2929 C C . PRO B 1 191 ? 8.291 18.152 110.486 1.00 25.92 306 PRO B C 1
ATOM 2930 O O . PRO B 1 191 ? 9.160 19.020 110.403 1.00 22.30 306 PRO B O 1
ATOM 2934 N N . THR B 1 192 ? 7.181 18.275 111.218 1.00 29.05 307 THR B N 1
ATOM 2935 C CA . THR B 1 192 ? 6.882 19.476 112.017 1.00 27.63 307 THR B CA 1
ATOM 2936 C C . THR B 1 192 ? 7.350 19.376 113.485 1.00 32.40 307 THR B C 1
ATOM 2937 O O . THR B 1 192 ? 7.240 20.356 114.245 1.00 27.51 307 THR B O 1
ATOM 2941 N N . GLY B 1 193 ? 7.888 18.206 113.869 1.00 29.83 308 GLY B N 1
ATOM 2942 C CA . GLY B 1 193 ? 8.431 17.978 115.219 1.00 34.67 308 GLY B CA 1
ATOM 2943 C C . GLY B 1 193 ? 7.408 17.532 116.266 1.00 30.43 308 GLY B C 1
ATOM 2944 O O . GLY B 1 193 ? 7.723 17.478 117.451 1.00 39.34 308 GLY B O 1
ATOM 2945 N N . GLY B 1 194 ? 6.181 17.246 115.839 1.00 33.13 309 GLY B N 1
ATOM 2946 C CA . GLY B 1 194 ? 5.140 16.786 116.749 1.00 33.14 309 GLY B CA 1
ATOM 2947 C C . GLY B 1 194 ? 3.824 16.616 116.041 1.00 38.19 309 GLY B C 1
ATOM 2948 O O . GLY B 1 194 ? 3.778 16.584 114.803 1.00 35.39 309 GLY B O 1
ATOM 2949 N N . ASP B 1 195 ? 2.740 16.516 116.819 1.00 38.97 310 ASP B N 1
ATOM 2950 C CA . ASP B 1 195 ? 1.397 16.321 116.258 1.00 39.19 310 ASP B CA 1
ATOM 2951 C C . ASP B 1 195 ? 0.384 17.390 116.657 1.00 36.77 310 ASP B C 1
ATOM 2952 O O . ASP B 1 195 ? 0.613 18.172 117.582 1.00 41.78 310 ASP B O 1
ATOM 2957 N N . GLY B 1 196 ? -0.722 17.425 115.926 1.00 38.29 311 GLY B N 1
ATOM 2958 C CA . GLY B 1 196 ? -1.812 18.348 116.200 1.00 39.76 311 GLY B CA 1
ATOM 2959 C C . GLY B 1 196 ? -1.487 19.755 115.716 1.00 47.13 311 GLY B C 1
ATOM 2960 O O . GLY B 1 196 ? -0.633 19.943 114.831 1.00 43.73 311 GLY B O 1
ATOM 2961 N N . THR B 1 197 ? -2.170 20.745 116.289 1.00 43.00 312 THR B N 1
ATOM 2962 C CA . THR B 1 197 ? -1.970 22.127 115.894 1.00 41.79 312 THR B CA 1
ATOM 2963 C C . THR B 1 197 ? -0.866 22.748 116.724 1.00 40.64 312 THR B C 1
ATOM 2964 O O . THR B 1 197 ? -0.897 22.707 117.953 1.00 42.99 312 THR B O 1
ATOM 2968 N N . ALA B 1 198 ? 0.119 23.325 116.038 1.00 35.22 313 ALA B N 1
ATOM 2969 C CA . ALA B 1 198 ? 1.237 23.964 116.697 1.00 32.23 313 ALA B CA 1
ATOM 2970 C C . ALA B 1 198 ? 1.801 25.095 115.834 1.00 31.05 313 ALA B C 1
ATOM 2971 O O . ALA B 1 198 ? 1.372 25.298 114.705 1.00 33.66 313 ALA B O 1
ATOM 2973 N N . ASN B 1 199 ? 2.755 25.813 116.404 1.00 33.24 314 ASN B N 1
ATOM 2974 C CA . ASN B 1 199 ? 3.393 26.950 115.768 1.00 34.60 314 ASN B CA 1
ATOM 2975 C C . ASN B 1 199 ? 4.899 26.746 115.696 1.00 33.01 314 ASN B C 1
ATOM 2976 O O . ASN B 1 199 ? 5.546 26.460 116.696 1.00 36.17 314 ASN B O 1
ATOM 2981 N N . ILE B 1 200 ? 5.458 26.876 114.500 1.00 31.47 315 ILE B N 1
ATOM 2982 C CA . ILE B 1 200 ? 6.905 26.778 114.358 1.00 28.90 315 ILE B CA 1
ATOM 2983 C C . ILE B 1 200 ? 7.514 28.127 113.930 1.00 22.94 315 ILE B C 1
ATOM 2984 O O . ILE B 1 200 ? 6.886 28.873 113.170 1.00 31.85 315 ILE B O 1
ATOM 2989 N N . ARG B 1 201 ? 8.710 28.421 114.430 1.00 27.10 316 ARG B N 1
ATOM 2990 C CA . ARG B 1 201 ? 9.319 29.741 114.292 1.00 26.62 316 ARG B CA 1
ATOM 2991 C C . ARG B 1 201 ? 10.709 29.608 113.757 1.00 24.50 316 ARG B C 1
ATOM 2992 O O . ARG B 1 201 ? 11.284 28.538 113.840 1.00 25.08 316 ARG B O 1
ATOM 3000 N N . SER B 1 202 ? 11.271 30.713 113.254 1.00 22.82 317 SER B N 1
ATOM 3001 C CA . SER B 1 202 ? 12.677 30.782 112.851 1.00 28.40 317 SER B CA 1
ATOM 3002 C C . SER B 1 202 ? 13.019 29.703 111.831 1.00 21.90 317 SER B C 1
ATOM 3003 O O . SER B 1 202 ? 14.063 29.057 111.908 1.00 28.78 317 SER B O 1
ATOM 3006 N N . LEU B 1 203 ? 12.107 29.479 110.894 1.00 19.90 318 LEU B N 1
ATOM 3007 C CA . LEU B 1 203 ? 12.342 28.453 109.852 1.00 19.19 318 LEU B CA 1
ATOM 3008 C C . LEU B 1 203 ? 13.559 28.864 109.010 1.00 21.55 318 LEU B C 1
ATOM 3009 O O . LEU B 1 203 ? 13.658 30.014 108.603 1.00 19.39 318 LEU B O 1
ATOM 3014 N N . THR B 1 204 ? 14.516 27.943 108.838 1.00 17.41 319 THR B N 1
ATOM 3015 C CA . THR B 1 204 ? 15.643 28.108 107.923 1.00 19.11 319 THR B CA 1
ATOM 3016 C C . THR B 1 204 ? 15.496 27.008 106.843 1.00 17.34 319 THR B C 1
ATOM 3017 O O . THR B 1 204 ? 15.076 25.863 107.125 1.00 18.14 319 THR B O 1
ATOM 3021 N N . VAL B 1 205 ? 15.822 27.356 105.611 1.00 15.01 320 VAL B N 1
ATOM 3022 C CA . VAL B 1 205 ? 15.775 26.384 104.516 1.00 18.16 320 VAL B CA 1
ATOM 3023 C C . VAL B 1 205 ? 17.092 26.539 103.744 1.00 20.33 320 VAL B C 1
ATOM 3024 O O . VAL B 1 205 ? 17.469 27.658 103.366 1.00 20.19 320 VAL B O 1
ATOM 3028 N N . ARG B 1 206 ? 17.782 25.424 103.510 1.00 16.56 321 ARG B N 1
ATOM 3029 C CA . ARG B 1 206 ? 18.955 25.453 102.674 1.00 14.79 321 ARG B CA 1
ATOM 3030 C C . ARG B 1 206 ? 18.888 24.369 101.624 1.00 10.63 321 ARG B C 1
ATOM 3031 O O . ARG B 1 206 ? 18.633 23.187 101.929 1.00 15.84 321 ARG B O 1
ATOM 3039 N N . THR B 1 207 ? 19.035 24.785 100.374 1.00 11.94 322 THR B N 1
ATOM 3040 C CA . THR B 1 207 ? 18.988 23.815 99.275 1.00 13.73 322 THR B CA 1
ATOM 3041 C C . THR B 1 207 ? 19.696 24.404 98.057 1.00 15.86 322 THR B C 1
ATOM 3042 O O . THR B 1 207 ? 20.206 25.501 98.127 1.00 16.73 322 THR B O 1
ATOM 3046 N N . GLY B 1 208 ? 19.760 23.669 96.958 1.00 14.09 323 GLY B N 1
ATOM 3047 C CA . GLY B 1 208 ? 20.282 24.271 95.726 1.00 14.31 323 GLY B CA 1
ATOM 3048 C C . GLY B 1 208 ? 19.721 23.534 94.539 1.00 13.51 323 GLY B C 1
ATOM 3049 O O . GLY B 1 208 ? 19.190 22.417 94.672 1.00 16.01 323 GLY B O 1
ATOM 3050 N N . ILE B 1 209 ? 19.851 24.153 93.376 1.00 13.37 324 ILE B N 1
ATOM 3051 C CA . ILE B 1 209 ? 19.306 23.599 92.131 1.00 11.83 324 ILE B CA 1
ATOM 3052 C C . ILE B 1 209 ? 20.292 23.788 91.020 1.00 14.55 324 ILE B C 1
ATOM 3053 O O . ILE B 1 209 ? 21.188 24.670 91.098 1.00 13.31 324 ILE B O 1
ATOM 3058 N N . ASP B 1 210 ? 20.126 22.967 89.980 1.00 13.75 325 ASP B N 1
ATOM 3059 C CA . ASP B 1 210 ? 20.931 23.131 88.750 1.00 10.68 325 ASP B CA 1
ATOM 3060 C C . ASP B 1 210 ? 19.975 23.742 87.769 1.00 13.96 325 ASP B C 1
ATOM 3061 O O . ASP B 1 210 ? 18.840 23.240 87.622 1.00 14.32 325 ASP B O 1
ATOM 3066 N N . THR B 1 211 ? 20.420 24.813 87.131 1.00 14.32 326 THR B N 1
ATOM 3067 C CA . THR B 1 211 ? 19.564 25.575 86.253 1.00 14.22 326 THR B CA 1
ATOM 3068 C C . THR B 1 211 ? 19.944 25.361 84.764 1.00 18.92 326 THR B C 1
ATOM 3069 O O . THR B 1 211 ? 19.190 25.805 83.872 1.00 19.78 326 THR B O 1
ATOM 3073 N N . LEU C 1 2 ? 46.329 23.916 -9.180 1.00 57.50 117 LEU C N 1
ATOM 3074 C CA . LEU C 1 2 ? 47.304 23.224 -8.273 1.00 56.11 117 LEU C CA 1
ATOM 3075 C C . LEU C 1 2 ? 48.098 24.180 -7.378 1.00 52.07 117 LEU C C 1
ATOM 3076 O O . LEU C 1 2 ? 48.237 23.903 -6.190 1.00 53.62 117 LEU C O 1
ATOM 3081 N N . GLN C 1 3 ? 48.623 25.285 -7.931 1.00 46.28 118 GLN C N 1
ATOM 3082 C CA . GLN C 1 3 ? 49.264 26.335 -7.092 1.00 39.58 118 GLN C CA 1
ATOM 3083 C C . GLN C 1 3 ? 48.294 26.859 -6.027 1.00 37.65 118 GLN C C 1
ATOM 3084 O O . GLN C 1 3 ? 48.667 27.053 -4.864 1.00 30.54 118 GLN C O 1
ATOM 3090 N N . THR C 1 4 ? 47.033 27.054 -6.422 1.00 31.48 119 THR C N 1
ATOM 3091 C CA . THR C 1 4 ? 45.998 27.587 -5.520 1.00 35.01 119 THR C CA 1
ATOM 3092 C C . THR C 1 4 ? 45.631 26.606 -4.419 1.00 35.59 119 THR C C 1
ATOM 3093 O O . THR C 1 4 ? 45.328 27.012 -3.294 1.00 35.23 119 THR C O 1
ATOM 3097 N N . THR C 1 5 ? 45.632 25.321 -4.768 1.00 35.39 120 THR C N 1
ATOM 3098 C CA . THR C 1 5 ? 45.394 24.233 -3.801 1.00 40.66 120 THR C CA 1
ATOM 3099 C C . THR C 1 5 ? 46.404 24.329 -2.656 1.00 37.91 120 THR C C 1
ATOM 3100 O O . THR C 1 5 ? 46.036 24.484 -1.493 1.00 39.16 120 THR C O 1
ATOM 3104 N N . VAL C 1 6 ? 47.680 24.260 -3.023 1.00 36.52 121 VAL C N 1
ATOM 3105 C CA . VAL C 1 6 ? 48.804 24.294 -2.087 1.00 33.45 121 VAL C CA 1
ATOM 3106 C C . VAL C 1 6 ? 48.817 25.593 -1.253 1.00 33.70 121 VAL C C 1
ATOM 3107 O O . VAL C 1 6 ? 49.075 25.588 -0.027 1.00 32.22 121 VAL C O 1
ATOM 3111 N N . ASP C 1 7 ? 48.527 26.717 -1.908 1.00 32.51 122 ASP C N 1
ATOM 3112 C CA . ASP C 1 7 ? 48.579 27.989 -1.204 1.00 28.56 122 ASP C CA 1
ATOM 3113 C C . ASP C 1 7 ? 47.385 28.131 -0.255 1.00 29.48 122 ASP C C 1
ATOM 3114 O O . ASP C 1 7 ? 47.536 28.613 0.872 1.00 31.08 122 ASP C O 1
ATOM 3119 N N . GLY C 1 8 ? 46.214 27.679 -0.702 1.00 27.57 123 GLY C N 1
ATOM 3120 C CA . GLY C 1 8 ? 45.003 27.726 0.130 1.00 32.31 123 GLY C CA 1
ATOM 3121 C C . GLY C 1 8 ? 45.097 26.817 1.347 1.00 30.43 123 GLY C C 1
ATOM 3122 O O . GLY C 1 8 ? 44.690 27.194 2.462 1.00 34.76 123 GLY C O 1
ATOM 3123 N N . ASN C 1 9 ? 45.611 25.614 1.121 1.00 29.01 124 ASN C N 1
ATOM 3124 C CA . ASN C 1 9 ? 45.833 24.666 2.200 1.00 28.59 124 ASN C CA 1
ATOM 3125 C C . ASN C 1 9 ? 46.807 25.201 3.227 1.00 32.66 124 ASN C C 1
ATOM 3126 O O . ASN C 1 9 ? 46.589 25.038 4.424 1.00 27.67 124 ASN C O 1
ATOM 3131 N N . SER C 1 10 ? 47.855 25.890 2.763 1.00 27.16 125 SER C N 1
ATOM 3132 C CA . SER C 1 10 ? 48.807 26.547 3.667 1.00 32.69 125 SER C CA 1
ATOM 3133 C C . SER C 1 10 ? 48.162 27.594 4.590 1.00 31.61 125 SER C C 1
ATOM 3134 O O . SER C 1 10 ? 48.465 27.627 5.794 1.00 33.26 125 SER C O 1
ATOM 3137 N N . THR C 1 11 ? 47.292 28.443 4.043 1.00 27.87 126 THR C N 1
ATOM 3138 C CA . THR C 1 11 ? 46.537 29.407 4.856 1.00 30.47 126 THR C CA 1
ATOM 3139 C C . THR C 1 11 ? 45.662 28.707 5.924 1.00 29.14 126 THR C C 1
ATOM 3140 O O . THR C 1 11 ? 45.626 29.137 7.082 1.00 31.77 126 THR C O 1
ATOM 3144 N N . ALA C 1 12 ? 44.958 27.657 5.512 1.00 29.85 127 ALA C N 1
ATOM 3145 C CA . ALA C 1 12 ? 44.170 26.821 6.440 1.00 29.31 127 ALA C CA 1
ATOM 3146 C C . ALA C 1 12 ? 45.040 26.227 7.548 1.00 28.08 127 ALA C C 1
ATOM 3147 O O . ALA C 1 12 ? 44.685 26.280 8.736 1.00 28.54 127 ALA C O 1
ATOM 3149 N N . ILE C 1 13 ? 46.185 25.665 7.177 1.00 27.45 128 ILE C N 1
ATOM 3150 C CA . ILE C 1 13 ? 47.153 25.155 8.158 1.00 29.83 128 ILE C CA 1
ATOM 3151 C C . ILE C 1 13 ? 47.584 26.245 9.174 1.00 32.35 128 ILE C C 1
ATOM 3152 O O . ILE C 1 13 ? 47.640 25.980 10.385 1.00 31.25 128 ILE C O 1
ATOM 3157 N N . SER C 1 14 ? 47.856 27.461 8.702 1.00 29.97 129 SER C N 1
ATOM 3158 C CA . SER C 1 14 ? 48.244 28.577 9.585 1.00 33.75 129 SER C CA 1
ATOM 3159 C C . SER C 1 14 ? 47.130 28.924 10.580 1.00 38.07 129 SER C C 1
ATOM 3160 O O . SER C 1 14 ? 47.387 29.225 11.748 1.00 39.67 129 SER C O 1
ATOM 3163 N N . ASN C 1 15 ? 45.895 28.854 10.111 1.00 35.65 130 ASN C N 1
ATOM 3164 C CA . ASN C 1 15 ? 44.736 29.065 10.980 1.00 35.48 130 ASN C CA 1
ATOM 3165 C C . ASN C 1 15 ? 44.588 27.969 12.028 1.00 35.09 130 ASN C C 1
ATOM 3166 O O . ASN C 1 15 ? 44.240 28.263 13.176 1.00 33.14 130 ASN C O 1
ATOM 3171 N N . LEU C 1 16 ? 44.861 26.722 11.635 1.00 33.01 131 LEU C N 1
ATOM 3172 C CA . LEU C 1 16 ? 44.852 25.597 12.571 1.00 29.92 131 LEU C CA 1
ATOM 3173 C C . LEU C 1 16 ? 45.941 25.726 13.641 1.00 34.73 131 LEU C C 1
ATOM 3174 O O . LEU C 1 16 ? 45.680 25.477 14.825 1.00 27.19 131 LEU C O 1
ATOM 3179 N N . LYS C 1 17 ? 47.155 26.109 13.226 1.00 33.92 132 LYS C N 1
ATOM 3180 C CA . LYS C 1 17 ? 48.277 26.413 14.147 1.00 36.97 132 LYS C CA 1
ATOM 3181 C C . LYS C 1 17 ? 47.866 27.392 15.247 1.00 32.65 132 LYS C C 1
ATOM 3182 O O . LYS C 1 17 ? 48.241 27.216 16.426 1.00 34.83 132 LYS C O 1
ATOM 3188 N N . SER C 1 18 ? 47.123 28.422 14.848 1.00 30.61 133 SER C N 1
ATOM 3189 C CA . SER C 1 18 ? 46.679 29.490 15.735 1.00 31.30 133 SER C CA 1
ATOM 3190 C C . SER C 1 18 ? 45.724 28.908 16.794 1.00 31.15 133 SER C C 1
ATOM 3191 O O . SER C 1 18 ? 45.815 29.219 17.987 1.00 31.00 133 SER C O 1
ATOM 3194 N N . ASP C 1 19 ? 44.809 28.064 16.335 1.00 28.89 134 ASP C N 1
ATOM 3195 C CA . ASP C 1 19 ? 43.849 27.386 17.233 1.00 28.73 134 ASP C CA 1
ATOM 3196 C C . ASP C 1 19 ? 44.507 26.450 18.224 1.00 29.35 134 ASP C C 1
ATOM 3197 O O . ASP C 1 19 ? 44.101 26.394 19.422 1.00 27.51 134 ASP C O 1
ATOM 3202 N N . ILE C 1 20 ? 45.515 25.721 17.750 1.00 26.73 135 ILE C N 1
ATOM 3203 C CA . ILE C 1 20 ? 46.279 24.796 18.563 1.00 28.27 135 ILE C CA 1
ATOM 3204 C C . ILE C 1 20 ? 47.007 25.572 19.665 1.00 31.25 135 ILE C C 1
ATOM 3205 O O . ILE C 1 20 ? 47.017 25.148 20.825 1.00 26.70 135 ILE C O 1
ATOM 3210 N N . SER C 1 21 ? 47.613 26.710 19.307 1.00 28.93 136 SER C N 1
ATOM 3211 C CA . SER C 1 21 ? 48.277 27.546 20.314 1.00 29.14 136 SER C CA 1
ATOM 3212 C C . SER C 1 21 ? 47.266 28.077 21.327 1.00 23.45 136 SER C C 1
ATOM 3213 O O . SER C 1 21 ? 47.563 28.092 22.524 1.00 29.85 136 SER C O 1
ATOM 3216 N N . SER C 1 22 ? 46.091 28.505 20.877 1.00 26.72 137 SER C N 1
ATOM 3217 C CA . SER C 1 22 ? 45.074 28.943 21.831 1.00 28.38 137 SER C CA 1
ATOM 3218 C C . SER C 1 22 ? 44.732 27.815 22.815 1.00 28.31 137 SER C C 1
ATOM 3219 O O . SER C 1 22 ? 44.635 28.061 24.027 1.00 26.70 137 SER C O 1
ATOM 3222 N N . ASN C 1 23 ? 44.548 26.595 22.301 1.00 25.17 138 ASN C N 1
ATOM 3223 C CA . ASN C 1 23 ? 44.253 25.432 23.179 1.00 26.28 138 ASN C CA 1
ATOM 3224 C C . ASN C 1 23 ? 45.419 25.170 24.129 1.00 28.94 138 ASN C C 1
ATOM 3225 O O . ASN C 1 23 ? 45.221 24.895 25.323 1.00 24.45 138 ASN C O 1
ATOM 3230 N N . GLY C 1 24 ? 46.638 25.280 23.600 1.00 25.52 139 GLY C N 1
ATOM 3231 C CA . GLY C 1 24 ? 47.869 25.117 24.373 1.00 27.01 139 GLY C CA 1
ATOM 3232 C C . GLY C 1 24 ? 47.910 26.070 25.571 1.00 27.17 139 GLY C C 1
ATOM 3233 O O . GLY C 1 24 ? 48.204 25.635 26.699 1.00 25.87 139 GLY C O 1
ATOM 3234 N N . LEU C 1 25 ? 47.581 27.346 25.335 1.00 29.76 140 LEU C N 1
ATOM 3235 C CA . LEU C 1 25 ? 47.555 28.358 26.396 1.00 32.98 140 LEU C CA 1
ATOM 3236 C C . LEU C 1 25 ? 46.448 28.094 27.432 1.00 29.57 140 LEU C C 1
ATOM 3237 O O . LEU C 1 25 ? 46.634 28.294 28.639 1.00 27.18 140 LEU C O 1
ATOM 3242 N N . ALA C 1 26 ? 45.278 27.690 26.950 1.00 30.79 141 ALA C N 1
ATOM 3243 C CA . ALA C 1 26 ? 44.151 27.386 27.828 1.00 27.63 141 ALA C CA 1
ATOM 3244 C C . ALA C 1 26 ? 44.485 26.195 28.711 1.00 24.57 141 ALA C C 1
ATOM 3245 O O . ALA C 1 26 ? 44.113 26.164 29.910 1.00 22.96 141 ALA C O 1
ATOM 3247 N N . ILE C 1 27 ? 45.238 25.248 28.159 1.00 22.38 142 ILE C N 1
ATOM 3248 C CA . ILE C 1 27 ? 45.675 24.082 28.911 1.00 23.82 142 ILE C CA 1
ATOM 3249 C C . ILE C 1 27 ? 46.606 24.517 30.060 1.00 27.74 142 ILE C C 1
ATOM 3250 O O . ILE C 1 27 ? 46.456 24.056 31.218 1.00 24.37 142 ILE C O 1
ATOM 3255 N N . THR C 1 28 ? 47.559 25.405 29.751 1.00 24.98 143 THR C N 1
ATOM 3256 C CA . THR C 1 28 ? 48.466 25.884 30.792 1.00 30.72 143 THR C CA 1
ATOM 3257 C C . THR C 1 28 ? 47.741 26.613 31.923 1.00 24.79 143 THR C C 1
ATOM 3258 O O . THR C 1 28 ? 48.066 26.377 33.091 1.00 28.79 143 THR C O 1
ATOM 3262 N N . ASP C 1 29 ? 46.796 27.488 31.581 1.00 26.14 144 ASP C N 1
ATOM 3263 C CA . ASP C 1 29 ? 45.936 28.158 32.569 1.00 28.22 144 ASP C CA 1
ATOM 3264 C C . ASP C 1 29 ? 45.178 27.151 33.444 1.00 32.34 144 ASP C C 1
ATOM 3265 O O . ASP C 1 29 ? 45.155 27.282 34.685 1.00 26.82 144 ASP C O 1
ATOM 3270 N N . LEU C 1 30 ? 44.557 26.146 32.815 1.00 26.15 145 LEU C N 1
ATOM 3271 C CA . LEU C 1 30 ? 43.921 25.060 33.589 1.00 24.31 145 LEU C CA 1
ATOM 3272 C C . LEU C 1 30 ? 44.887 24.316 34.508 1.00 26.22 145 LEU C C 1
ATOM 3273 O O . LEU C 1 30 ? 44.552 24.021 35.670 1.00 25.57 145 LEU C O 1
ATOM 3278 N N . GLN C 1 31 ? 46.080 24.001 34.001 1.00 23.33 146 GLN C N 1
ATOM 3279 C CA . GLN C 1 31 ? 47.068 23.257 34.771 1.00 24.09 146 GLN C CA 1
ATOM 3280 C C . GLN C 1 31 ? 47.480 24.067 36.020 1.00 28.47 146 GLN C C 1
ATOM 3281 O O . GLN C 1 31 ? 47.558 23.512 37.124 1.00 28.85 146 GLN C O 1
ATOM 3287 N N . ASP C 1 32 ? 47.666 25.375 35.840 1.00 27.66 147 ASP C N 1
ATOM 3288 C CA . ASP C 1 32 ? 47.970 26.280 36.971 1.00 28.73 147 ASP C CA 1
ATOM 3289 C C . ASP C 1 32 ? 46.829 26.334 37.986 1.00 32.47 147 ASP C C 1
ATOM 3290 O O . ASP C 1 32 ? 47.063 26.256 39.208 1.00 34.13 147 ASP C O 1
ATOM 3295 N N . ARG C 1 33 ? 45.601 26.459 37.478 1.00 32.09 148 ARG C N 1
ATOM 3296 C CA . ARG C 1 33 ? 44.417 26.488 38.331 1.00 29.06 148 ARG C CA 1
ATOM 3297 C C . ARG C 1 33 ? 44.233 25.183 39.115 1.00 30.17 148 ARG C C 1
ATOM 3298 O O . ARG C 1 33 ? 43.881 25.217 40.308 1.00 31.64 148 ARG C O 1
ATOM 3306 N N . VAL C 1 34 ? 44.483 24.047 38.463 1.00 27.00 149 VAL C N 1
ATOM 3307 C CA . VAL C 1 34 ? 44.333 22.725 39.096 1.00 24.94 149 VAL C CA 1
ATOM 3308 C C . VAL C 1 34 ? 45.477 22.503 40.090 1.00 33.89 149 VAL C C 1
ATOM 3309 O O . VAL C 1 34 ? 45.278 21.895 41.143 1.00 28.55 149 VAL C O 1
ATOM 3313 N N . LYS C 1 35 ? 46.661 23.032 39.775 1.00 29.76 150 LYS C N 1
ATOM 3314 C CA . LYS C 1 35 ? 47.792 22.986 40.730 1.00 32.75 150 LYS C CA 1
ATOM 3315 C C . LYS C 1 35 ? 47.444 23.744 42.021 1.00 31.79 150 LYS C C 1
ATOM 3316 O O . LYS C 1 35 ? 47.701 23.255 43.125 1.00 34.93 150 LYS C O 1
ATOM 3322 N N . SER C 1 36 ? 46.864 24.929 41.865 1.00 31.32 151 SER C N 1
ATOM 3323 C CA . SER C 1 36 ? 46.421 25.761 42.979 1.00 34.52 151 SER C CA 1
ATOM 3324 C C . SER C 1 36 ? 45.336 25.044 43.802 1.00 36.40 151 SER C C 1
ATOM 3325 O O . SER C 1 36 ? 45.378 25.039 45.027 1.00 30.96 151 SER C O 1
ATOM 3328 N N . LEU C 1 37 ? 44.378 24.414 43.123 1.00 33.19 152 LEU C N 1
ATOM 3329 C CA . LEU C 1 37 ? 43.298 23.699 43.805 1.00 29.02 152 LEU C CA 1
ATOM 3330 C 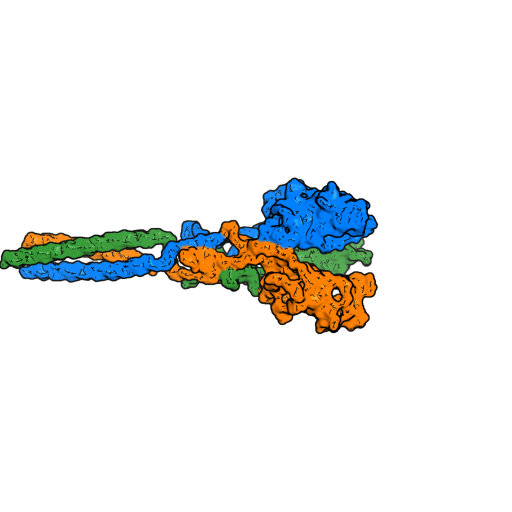C . LEU C 1 37 ? 43.830 22.503 44.573 1.00 31.34 152 LEU C C 1
ATOM 3331 O O . LEU C 1 37 ? 43.350 22.182 45.676 1.00 32.46 152 LEU C O 1
ATOM 3336 N N . GLU C 1 38 ? 44.846 21.858 44.009 1.00 24.66 153 GLU C N 1
ATOM 3337 C CA . GLU C 1 38 ? 45.447 20.693 44.626 1.00 27.39 153 GLU C CA 1
ATOM 3338 C C . GLU C 1 38 ? 46.207 21.046 45.941 1.00 31.49 153 GLU C C 1
ATOM 3339 O O . GLU C 1 38 ? 46.480 20.160 46.748 1.00 34.92 153 GLU C O 1
ATOM 3345 N N . SER C 1 39 ? 46.532 22.323 46.127 1.00 31.44 154 SER C N 1
ATOM 3346 C CA . SER C 1 39 ? 47.240 22.789 47.341 1.00 34.78 154 SER C CA 1
ATOM 3347 C C . SER C 1 39 ? 46.279 23.283 48.449 1.00 38.97 154 SER C C 1
ATOM 3348 O O . SER C 1 39 ? 46.715 23.773 49.486 1.00 39.76 154 SER C O 1
ATOM 3351 N N . THR C 1 40 ? 44.973 23.153 48.222 1.00 32.39 155 THR C N 1
ATOM 3352 C CA . THR C 1 40 ? 43.945 23.692 49.126 1.00 35.63 155 THR C CA 1
ATOM 3353 C C . THR C 1 40 ? 44.087 23.080 50.508 1.00 33.86 155 THR C C 1
ATOM 3354 O O . THR C 1 40 ? 44.057 21.868 50.647 1.00 31.33 155 THR C O 1
ATOM 3358 N N . ALA C 1 41 ? 44.284 23.935 51.515 1.00 37.20 156 ALA C N 1
ATOM 3359 C CA . ALA C 1 41 ? 44.543 23.476 52.892 1.00 37.40 156 ALA C CA 1
ATOM 3360 C C . ALA C 1 41 ? 43.432 22.621 53.505 1.00 32.36 156 ALA C C 1
ATOM 3361 O O . ALA C 1 41 ? 43.717 21.593 54.125 1.00 36.98 156 ALA C O 1
ATOM 3363 N N . SER C 1 42 ? 42.176 23.021 53.322 1.00 33.52 157 SER C N 1
ATOM 3364 C CA . SER C 1 42 ? 41.044 22.252 53.872 1.00 32.28 157 SER C CA 1
ATOM 3365 C C . SER C 1 42 ? 40.860 20.846 53.259 1.00 36.02 157 SER C C 1
ATOM 3366 O O . SER C 1 42 ? 40.120 20.021 53.809 1.00 33.58 157 SER C O 1
ATOM 3369 N N . HIS C 1 43 ? 41.543 20.545 52.141 1.00 31.10 158 HIS C N 1
ATOM 3370 C CA . HIS C 1 43 ? 41.520 19.187 51.630 1.00 29.49 158 HIS C CA 1
ATOM 3371 C C . HIS C 1 43 ? 42.141 18.237 52.643 1.00 32.79 158 HIS C C 1
ATOM 3372 O O . HIS C 1 43 ? 43.194 18.530 53.210 1.00 34.46 158 HIS C O 1
ATOM 3379 N N . GLY C 1 44 ? 41.483 17.109 52.876 1.00 31.29 159 GLY C N 1
ATOM 3380 C CA . GLY C 1 44 ? 42.026 16.058 53.742 1.00 35.25 159 GLY C CA 1
ATOM 3381 C C . GLY C 1 44 ? 41.812 16.226 55.256 1.00 39.27 159 GLY C C 1
ATOM 3382 O O . GLY C 1 44 ? 42.299 15.404 56.040 1.00 39.99 159 GLY C O 1
ATOM 3383 N N . LEU C 1 45 ? 41.124 17.291 55.666 1.00 37.35 160 LEU C N 1
ATOM 3384 C CA . LEU C 1 45 ? 40.742 17.486 57.085 1.00 32.59 160 LEU C CA 1
ATOM 3385 C C . LEU C 1 45 ? 40.085 16.256 57.706 1.00 33.05 160 LEU C C 1
ATOM 3386 O O . LEU C 1 45 ? 39.249 15.580 57.072 1.00 31.49 160 LEU C O 1
ATOM 3391 N N . SER C 1 46 ? 40.430 15.992 58.976 1.00 29.03 161 SER C N 1
ATOM 3392 C CA . SER C 1 46 ? 39.784 14.954 59.743 1.00 27.83 161 SER C CA 1
ATOM 3393 C C . SER C 1 46 ? 39.457 15.572 61.101 1.00 22.49 161 SER C C 1
ATOM 3394 O O . SER C 1 46 ? 39.943 16.653 61.427 1.00 23.06 161 SER C O 1
ATOM 3397 N N . PHE C 1 47 ? 38.704 14.830 61.875 1.00 26.09 162 PHE C N 1
ATOM 3398 C CA . PHE C 1 47 ? 38.188 15.347 63.138 1.00 26.76 162 PHE C CA 1
ATOM 3399 C C . PHE C 1 47 ? 38.447 14.335 64.243 1.00 25.10 162 PHE C C 1
ATOM 3400 O O . PHE C 1 47 ? 38.164 13.139 64.092 1.00 26.67 162 PHE C O 1
ATOM 3408 N N . SER C 1 48 ? 39.015 14.812 65.356 1.00 25.35 163 SER C N 1
ATOM 3409 C CA . SER C 1 48 ? 39.325 13.938 66.490 1.00 25.40 163 SER C CA 1
ATOM 3410 C C . SER C 1 48 ? 38.250 14.036 67.573 1.00 22.73 163 SER C C 1
ATOM 3411 O O . SER C 1 48 ? 37.683 15.105 67.780 1.00 20.35 163 SER C O 1
ATOM 3414 N N . PRO C 1 49 ? 37.973 12.917 68.246 1.00 24.45 164 PRO C N 1
ATOM 3415 C CA . PRO C 1 49 ? 36.951 12.913 69.328 1.00 22.19 164 PRO C CA 1
ATOM 3416 C C . PRO C 1 49 ? 37.325 13.983 70.358 1.00 21.70 164 PRO C C 1
ATOM 3417 O O . PRO C 1 49 ? 38.507 14.144 70.655 1.00 22.92 164 PRO C O 1
ATOM 3421 N N . PRO C 1 50 ? 36.329 14.695 70.918 1.00 22.81 165 PRO C N 1
ATOM 3422 C CA . PRO C 1 50 ? 34.920 14.357 70.731 1.00 21.64 165 PRO C CA 1
ATOM 3423 C C . PRO C 1 50 ? 34.228 14.936 69.501 1.00 21.95 165 PRO C C 1
ATOM 3424 O O . PRO C 1 50 ? 32.990 14.928 69.445 1.00 20.11 165 PRO C O 1
ATOM 3428 N N . LEU C 1 51 ? 34.989 15.449 68.528 1.00 24.68 166 LEU C N 1
ATOM 3429 C CA . LEU C 1 51 ? 34.373 15.834 67.243 1.00 23.55 166 LEU C CA 1
ATOM 3430 C C . LEU C 1 51 ? 34.241 14.602 66.341 1.00 26.53 166 LEU C C 1
ATOM 3431 O O . LEU C 1 51 ? 35.044 13.673 66.418 1.00 24.16 166 LEU C O 1
ATOM 3436 N N . SER C 1 52 ? 33.201 14.572 65.518 1.00 24.80 167 SER C N 1
ATOM 3437 C CA . SER C 1 52 ? 33.037 13.422 64.617 1.00 28.93 167 SER C CA 1
ATOM 3438 C C . SER C 1 52 ? 32.264 13.814 63.377 1.00 29.97 167 SER C C 1
ATOM 3439 O O . SER C 1 52 ? 31.532 14.796 63.397 1.00 24.55 167 SER C O 1
ATOM 3442 N N . VAL C 1 53 ? 32.446 13.043 62.300 1.00 27.70 168 VAL C N 1
ATOM 3443 C CA . VAL C 1 53 ? 31.761 13.314 61.026 1.00 30.22 168 VAL C CA 1
ATOM 3444 C C . VAL C 1 53 ? 30.961 12.083 60.594 1.00 29.57 168 VAL C C 1
ATOM 3445 O O . VAL C 1 53 ? 31.419 10.956 60.721 1.00 30.41 168 VAL C O 1
ATOM 3449 N N . ALA C 1 54 ? 29.745 12.311 60.108 1.00 30.36 169 ALA C N 1
ATOM 3450 C CA . ALA C 1 54 ? 28.903 11.242 59.579 1.00 30.92 169 ALA C CA 1
ATOM 3451 C C . ALA C 1 54 ? 28.221 11.833 58.362 1.00 31.58 169 ALA C C 1
ATOM 3452 O O . ALA C 1 54 ? 27.432 12.795 58.481 1.00 29.92 169 ALA C O 1
ATOM 3454 N N . ASP C 1 55 ? 28.556 11.299 57.186 1.00 33.22 170 ASP C N 1
ATOM 3455 C CA . ASP C 1 55 ? 27.923 11.756 55.949 1.00 35.17 170 ASP C CA 1
ATOM 3456 C C . ASP C 1 55 ? 28.153 13.268 55.753 1.00 30.94 170 ASP C C 1
ATOM 3457 O O . ASP C 1 55 ? 27.237 14.027 55.409 1.00 31.73 170 ASP C O 1
ATOM 3462 N N . GLY C 1 56 ? 29.394 13.702 55.994 1.00 33.91 171 GLY C N 1
ATOM 3463 C CA . GLY C 1 56 ? 29.777 15.102 55.800 1.00 31.62 171 GLY C CA 1
ATOM 3464 C C . GLY C 1 56 ? 29.271 16.093 56.852 1.00 34.92 171 GLY C C 1
ATOM 3465 O O . GLY C 1 56 ? 29.516 17.286 56.726 1.00 31.61 171 GLY C O 1
ATOM 3466 N N . VAL C 1 57 ? 28.535 15.615 57.860 1.00 32.44 172 VAL C N 1
ATOM 3467 C CA . VAL C 1 57 ? 28.037 16.481 58.936 1.00 28.34 172 VAL C CA 1
ATOM 3468 C C . VAL C 1 57 ? 28.970 16.332 60.150 1.00 25.73 172 VAL C C 1
ATOM 3469 O O . VAL C 1 57 ? 29.139 15.228 60.674 1.00 25.72 172 VAL C O 1
ATOM 3473 N N . VAL C 1 58 ? 29.562 17.451 60.579 1.00 25.56 173 VAL C N 1
ATOM 3474 C CA . VAL C 1 58 ? 30.473 17.431 61.718 1.00 25.73 173 VAL C CA 1
ATOM 3475 C C . VAL C 1 58 ? 29.651 17.792 62.964 1.00 22.62 173 VAL C C 1
ATOM 3476 O O . VAL C 1 58 ? 28.842 18.756 62.953 1.00 23.39 173 VAL C O 1
ATOM 3480 N N . SER C 1 59 ? 29.840 16.963 63.985 1.00 25.31 174 SER C N 1
ATOM 3481 C CA . SER C 1 59 ? 29.102 17.064 65.251 1.00 21.82 174 SER C CA 1
ATOM 3482 C C . SER C 1 59 ? 30.057 17.107 66.424 1.00 24.91 174 SER C C 1
ATOM 3483 O O . SER C 1 59 ? 31.222 16.695 66.318 1.00 22.35 174 SER C O 1
ATOM 3486 N N . LEU C 1 60 ? 29.577 17.657 67.546 1.00 21.64 175 LEU C N 1
ATOM 3487 C CA . LEU C 1 60 ? 30.245 17.441 68.829 1.00 22.25 175 LEU C CA 1
ATOM 3488 C C . LEU C 1 60 ? 29.461 16.355 69.559 1.00 21.41 175 LEU C C 1
ATOM 3489 O O . LEU C 1 60 ? 28.268 16.536 69.815 1.00 20.04 175 LEU C O 1
ATOM 3494 N N . ASP C 1 61 ? 30.123 15.228 69.863 1.00 18.43 176 ASP C N 1
ATOM 3495 C CA . ASP C 1 61 ? 29.514 14.141 70.622 1.00 17.62 176 ASP C CA 1
ATOM 3496 C C . ASP C 1 61 ? 29.532 14.586 72.086 1.00 20.13 176 ASP C C 1
ATOM 3497 O O . ASP C 1 61 ? 30.598 14.978 72.599 1.00 20.98 176 ASP C O 1
ATOM 3502 N N . MET C 1 62 ? 28.357 14.558 72.714 1.00 20.08 177 MET C N 1
ATOM 3503 C CA . MET C 1 62 ? 28.174 15.085 74.078 1.00 19.93 177 MET C CA 1
ATOM 3504 C C . MET C 1 62 ? 27.613 14.003 75.012 1.00 21.49 177 MET C C 1
ATOM 3505 O O . MET C 1 62 ? 26.619 13.306 74.683 1.00 20.80 177 MET C O 1
ATOM 3510 N N . ASP C 1 63 ? 28.259 13.875 76.182 1.00 18.60 178 ASP C N 1
ATOM 3511 C CA . ASP C 1 63 ? 27.751 13.002 77.236 1.00 17.21 178 ASP C CA 1
ATOM 3512 C C . ASP C 1 63 ? 26.596 13.746 77.871 1.00 18.19 178 ASP C C 1
ATOM 3513 O O . ASP C 1 63 ? 26.849 14.800 78.447 1.00 15.67 178 ASP C O 1
ATOM 3518 N N . PRO C 1 64 ? 25.359 13.212 77.788 1.00 20.29 179 PRO C N 1
ATOM 3519 C CA . PRO C 1 64 ? 24.169 13.917 78.302 1.00 18.28 179 PRO C CA 1
ATOM 3520 C C . PRO C 1 64 ? 24.135 14.099 79.837 1.00 16.56 179 PRO C C 1
ATOM 3521 O O . PRO C 1 64 ? 23.377 14.935 80.331 1.00 16.66 179 PRO C O 1
ATOM 3525 N N . TYR C 1 65 ? 24.972 13.382 80.575 1.00 17.03 180 TYR C N 1
ATOM 3526 C CA . TYR C 1 65 ? 25.110 13.613 82.028 1.00 17.53 180 TYR C CA 1
ATOM 3527 C C . TYR C 1 65 ? 26.016 14.801 82.317 1.00 17.31 180 TYR C C 1
ATOM 3528 O O . TYR C 1 65 ? 26.081 15.243 83.457 1.00 16.78 180 TYR C O 1
ATOM 3537 N N . PHE C 1 66 ? 26.702 15.315 81.293 1.00 16.77 181 PHE C N 1
ATOM 3538 C CA . PHE C 1 66 ? 27.600 16.450 81.463 1.00 16.47 181 PHE C CA 1
ATOM 3539 C C . PHE C 1 66 ? 27.171 17.686 80.683 1.00 18.19 181 PHE C C 1
ATOM 3540 O O . PHE C 1 66 ? 27.280 18.817 81.161 1.00 16.78 181 PHE C O 1
ATOM 3548 N N . CYS C 1 67 ? 26.787 17.495 79.413 1.00 15.88 182 CYS C N 1
ATOM 3549 C CA . CYS C 1 67 ? 26.538 18.665 78.596 1.00 16.11 182 CYS C CA 1
ATOM 3550 C C . CYS C 1 67 ? 25.469 18.350 77.531 1.00 16.98 182 CYS C C 1
ATOM 3551 O O . CYS C 1 67 ? 25.079 17.170 77.355 1.00 17.61 182 CYS C O 1
ATOM 3554 N N . SER C 1 68 ? 25.007 19.415 76.866 1.00 16.24 183 SER C N 1
ATOM 3555 C CA . SER C 1 68 ? 23.961 19.337 75.848 1.00 18.57 183 SER C CA 1
ATOM 3556 C C . SER C 1 68 ? 24.024 20.585 74.990 1.00 16.99 183 SER C C 1
ATOM 3557 O O . SER C 1 68 ? 24.767 21.522 75.282 1.00 19.94 183 SER C O 1
ATOM 3560 N N . GLN C 1 69 ? 23.252 20.620 73.905 1.00 21.01 184 GLN C N 1
ATOM 3561 C CA . GLN C 1 69 ? 23.155 21.857 73.170 1.00 19.47 184 GLN C CA 1
ATOM 3562 C C . GLN C 1 69 ? 21.729 22.411 73.137 1.00 18.65 184 GLN C C 1
ATOM 3563 O O . GLN C 1 69 ? 20.745 21.682 72.936 1.00 19.90 184 GLN C O 1
ATOM 3569 N N . ARG C 1 70 ? 21.666 23.709 73.368 1.00 23.32 185 ARG C N 1
ATOM 3570 C CA . ARG C 1 70 ? 20.468 24.529 73.212 1.00 27.67 185 ARG C CA 1
ATOM 3571 C C . ARG C 1 70 ? 20.971 25.711 72.401 1.00 23.77 185 ARG C C 1
ATOM 3572 O O . ARG C 1 70 ? 21.105 26.847 72.908 1.00 23.35 185 ARG C O 1
ATOM 3580 N N . VAL C 1 71 ? 21.246 25.430 71.125 1.00 24.91 186 VAL C N 1
ATOM 3581 C CA . VAL C 1 71 ? 22.067 26.272 70.228 1.00 24.34 186 VAL C CA 1
ATOM 3582 C C . VAL C 1 71 ? 23.536 26.263 70.669 1.00 26.26 186 VAL C C 1
ATOM 3583 O O . VAL C 1 71 ? 24.413 25.769 69.936 1.00 22.38 186 VAL C O 1
ATOM 3587 N N . SER C 1 72 ? 23.795 26.785 71.872 1.00 23.22 187 SER C N 1
ATOM 3588 C CA . SER C 1 72 ? 25.163 26.826 72.430 1.00 21.08 187 SER C CA 1
ATOM 3589 C C . SER C 1 72 ? 25.371 25.603 73.341 1.00 19.56 187 SER C C 1
ATOM 3590 O O . SER C 1 72 ? 24.408 24.985 73.771 1.00 19.01 187 SER C O 1
ATOM 3593 N N . LEU C 1 73 ? 26.629 25.279 73.622 1.00 17.23 188 LEU C N 1
ATOM 3594 C CA . LEU C 1 73 ? 26.965 24.157 74.490 1.00 14.34 188 LEU C CA 1
ATOM 3595 C C . LEU C 1 73 ? 26.666 24.569 75.937 1.00 13.85 188 LEU C C 1
ATOM 3596 O O . LEU C 1 73 ? 27.211 25.563 76.437 1.00 15.74 188 LEU C O 1
ATOM 3601 N N . THR C 1 74 ? 25.814 23.773 76.574 1.00 16.78 189 THR C N 1
ATOM 3602 C CA . THR C 1 74 ? 25.338 24.084 77.950 1.00 17.52 189 THR C CA 1
ATOM 3603 C C . THR C 1 74 ? 25.431 22.827 78.825 1.00 15.64 189 THR C C 1
ATOM 3604 O O . THR C 1 74 ? 26.007 21.804 78.420 1.00 15.45 189 THR C O 1
ATOM 3608 N N . SER C 1 75 ? 24.900 22.903 80.043 1.00 16.44 190 SER C N 1
ATOM 3609 C CA . SER C 1 75 ? 24.981 21.779 80.989 1.00 14.65 190 SER C CA 1
ATOM 3610 C C . SER C 1 75 ? 24.062 20.595 80.692 1.00 14.84 190 SER C C 1
ATOM 3611 O O . SER C 1 75 ? 23.438 20.506 79.625 1.00 17.22 190 SER C O 1
ATOM 3614 N N . TYR C 1 76 ? 24.025 19.632 81.610 1.00 15.39 191 TYR C N 1
ATOM 3615 C CA . TYR C 1 76 ? 23.539 18.301 81.308 1.00 15.03 191 TYR C CA 1
ATOM 3616 C C . TYR C 1 76 ? 22.072 18.278 80.957 1.00 18.53 191 TYR C C 1
ATOM 3617 O O . TYR C 1 76 ? 21.311 19.092 81.469 1.00 16.51 191 TYR C O 1
ATOM 3626 N N . SER C 1 77 ? 21.691 17.338 80.094 1.00 19.10 192 SER C N 1
ATOM 3627 C CA . SER C 1 77 ? 20.274 17.141 79.763 1.00 18.89 192 SER C CA 1
ATOM 3628 C C . SER C 1 77 ? 19.689 15.925 80.453 1.00 20.16 192 SER C C 1
ATOM 3629 O O . SER C 1 77 ? 18.450 15.799 80.511 1.00 19.41 192 SER C O 1
ATOM 3632 N N . ALA C 1 78 ? 20.549 15.005 80.914 1.00 17.62 193 ALA C N 1
ATOM 3633 C CA . ALA C 1 78 ? 20.076 13.755 81.533 1.00 19.04 193 ALA C CA 1
ATOM 3634 C C . ALA C 1 78 ? 19.144 14.010 82.701 1.00 16.63 193 ALA C C 1
ATOM 3635 O O . ALA C 1 78 ? 19.385 14.936 83.520 1.00 17.08 193 ALA C O 1
ATOM 3637 N N . GLU C 1 79 ? 18.107 13.171 82.837 1.00 16.86 194 GLU C N 1
ATOM 3638 C CA . GLU C 1 79 ? 17.265 13.312 84.032 1.00 17.57 194 GLU C CA 1
ATOM 3639 C C . GLU C 1 79 ? 18.028 12.981 85.323 1.00 16.66 194 GLU C C 1
ATOM 3640 O O . GLU C 1 79 ? 18.696 11.957 85.425 1.00 17.33 194 GLU C O 1
ATOM 3646 N N . ALA C 1 80 ? 17.859 13.845 86.326 1.00 15.96 195 ALA C N 1
ATOM 3647 C CA . ALA C 1 80 ? 18.265 13.533 87.690 1.00 14.03 195 ALA C CA 1
ATOM 3648 C C . ALA C 1 80 ? 17.450 12.365 88.246 1.00 16.24 195 ALA C C 1
ATOM 3649 O O . ALA C 1 80 ? 16.328 12.061 87.771 1.00 17.26 195 ALA C O 1
ATOM 3651 N N . GLN C 1 81 ? 17.999 11.732 89.270 1.00 16.20 196 GLN C N 1
ATOM 3652 C CA . GLN C 1 81 ? 17.323 10.657 89.973 1.00 18.47 196 GLN C CA 1
ATOM 3653 C C . GLN C 1 81 ? 17.584 10.769 91.452 1.00 20.49 196 GLN C C 1
ATOM 3654 O O . GLN C 1 81 ? 18.666 11.169 91.874 1.00 18.91 196 GLN C O 1
ATOM 3660 N N . LEU C 1 82 ? 16.603 10.329 92.232 1.00 17.11 197 LEU C N 1
ATOM 3661 C CA . LEU C 1 82 ? 16.806 10.151 93.646 1.00 15.06 197 LEU C CA 1
ATOM 3662 C C . LEU C 1 82 ? 16.674 8.644 93.896 1.00 19.75 197 LEU C C 1
ATOM 3663 O O . LEU C 1 82 ? 15.557 8.098 93.955 1.00 23.16 197 LEU C O 1
ATOM 3668 N N . MET C 1 83 ? 17.814 7.984 94.050 1.00 19.89 198 MET C N 1
ATOM 3669 C CA . MET C 1 83 ? 17.868 6.550 94.350 1.00 22.60 198 MET C CA 1
ATOM 3670 C C . MET C 1 83 ? 17.734 6.285 95.837 1.00 23.05 198 MET C C 1
ATOM 3671 O O . MET C 1 83 ? 18.297 6.996 96.661 1.00 21.46 198 MET C O 1
ATOM 3676 N N . GLN C 1 84 ? 16.996 5.237 96.191 1.00 19.82 199 GLN C N 1
ATOM 3677 C CA . GLN C 1 84 ? 16.799 4.880 97.605 1.00 16.06 199 GLN C CA 1
ATOM 3678 C C . GLN C 1 84 ? 17.129 3.383 97.716 1.00 21.54 199 GLN C C 1
ATOM 3679 O O . GLN C 1 84 ? 16.566 2.546 96.988 1.00 20.63 199 GLN C O 1
ATOM 3685 N N . PHE C 1 85 ? 18.113 3.069 98.548 1.00 19.30 200 PHE C N 1
ATOM 3686 C CA . PHE C 1 85 ? 18.488 1.677 98.804 1.00 19.36 200 PHE C CA 1
ATOM 3687 C C . PHE C 1 85 ? 19.068 1.483 100.203 1.00 21.51 200 PHE C C 1
ATOM 3688 O O . PHE C 1 85 ? 19.293 2.447 100.945 1.00 19.66 200 PHE C O 1
ATOM 3696 N N . ARG C 1 86 ? 19.328 0.230 100.561 1.00 18.98 201 ARG C N 1
ATOM 3697 C CA . ARG C 1 86 ? 19.975 -0.094 101.820 1.00 19.28 201 ARG C CA 1
ATOM 3698 C C . ARG C 1 86 ? 21.417 -0.546 101.597 1.00 16.76 201 ARG C C 1
ATOM 3699 O O . ARG C 1 86 ? 21.719 -1.261 100.631 1.00 21.26 201 ARG C O 1
ATOM 3707 N N . TRP C 1 87 ? 22.299 -0.136 102.495 1.00 17.34 202 TRP C N 1
ATOM 3708 C CA . TRP C 1 87 ? 23.734 -0.441 102.308 1.00 17.70 202 TRP C CA 1
ATOM 3709 C C . TRP C 1 87 ? 24.291 -0.933 103.621 1.00 21.50 202 TRP C C 1
ATOM 3710 O O . TRP C 1 87 ? 24.182 -0.236 104.647 1.00 19.99 202 TRP C O 1
ATOM 3721 N N . MET C 1 88 ? 24.861 -2.141 103.625 1.00 21.14 203 MET C N 1
ATOM 3722 C CA . MET C 1 88 ? 25.482 -2.619 104.858 1.00 21.12 203 MET C CA 1
ATOM 3723 C C . MET C 1 88 ? 26.907 -2.112 104.850 1.00 19.99 203 MET C C 1
ATOM 3724 O O . MET C 1 88 ? 27.710 -2.480 103.986 1.00 26.31 203 MET C O 1
ATOM 3729 N N . ALA C 1 89 ? 27.214 -1.214 105.773 1.00 16.12 204 ALA C N 1
ATOM 3730 C CA . ALA C 1 89 ? 28.549 -0.696 105.858 1.00 18.51 204 ALA C CA 1
ATOM 3731 C C . ALA C 1 89 ? 29.351 -1.571 106.827 1.00 18.54 204 ALA C C 1
ATOM 3732 O O . ALA C 1 89 ? 28.835 -2.012 107.856 1.00 19.67 204 ALA C O 1
ATOM 3734 N N . ARG C 1 90 ? 30.644 -1.725 106.559 1.00 20.56 205 ARG C N 1
ATOM 3735 C CA . ARG C 1 90 ? 31.445 -2.635 107.361 1.00 17.96 205 ARG C CA 1
ATOM 3736 C C . ARG C 1 90 ? 32.464 -1.939 108.197 1.00 20.89 205 ARG C C 1
ATOM 3737 O O . ARG C 1 90 ? 33.333 -1.249 107.673 1.00 20.11 205 ARG C O 1
ATOM 3745 N N . GLY C 1 91 ? 32.366 -2.124 109.512 1.00 21.81 206 GLY C N 1
ATOM 3746 C CA . GLY C 1 91 ? 33.371 -1.587 110.426 1.00 18.37 206 GLY C CA 1
ATOM 3747 C C . GLY C 1 91 ? 34.657 -2.369 110.287 1.00 26.13 206 GLY C C 1
ATOM 3748 O O . GLY C 1 91 ? 34.631 -3.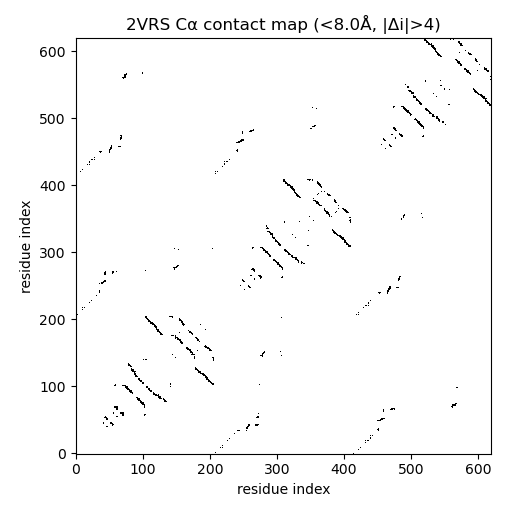602 110.182 1.00 25.40 206 GLY C O 1
ATOM 3749 N N . THR C 1 92 ? 35.776 -1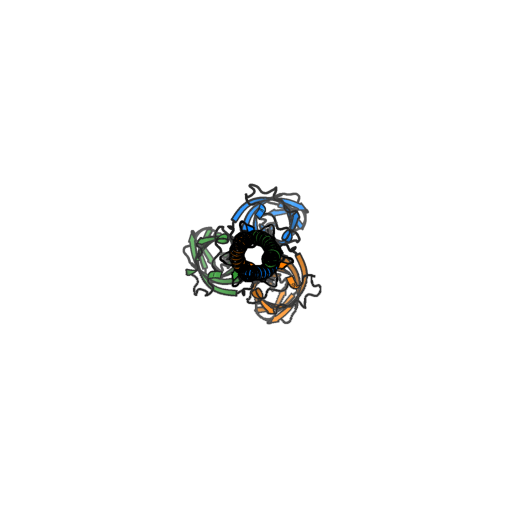.655 110.253 1.00 27.12 207 THR C N 1
ATOM 3750 C CA . THR C 1 92 ? 37.095 -2.231 110.489 1.00 28.27 207 THR C CA 1
ATOM 3751 C C . THR C 1 92 ? 37.891 -1.253 111.360 1.00 33.26 207 THR C C 1
ATOM 3752 O O . THR C 1 92 ? 37.417 -0.157 111.693 1.00 32.85 207 THR C O 1
ATOM 3756 N N . ASN C 1 93 ? 39.091 -1.662 111.750 1.00 31.53 208 ASN C N 1
ATOM 3757 C CA . ASN C 1 93 ? 40.020 -0.772 112.439 1.00 27.64 208 ASN C CA 1
ATOM 3758 C C . ASN C 1 93 ? 39.414 0.094 113.549 1.00 27.53 208 ASN C C 1
ATOM 3759 O O . ASN C 1 93 ? 39.417 1.332 113.472 1.00 32.01 208 ASN C O 1
ATOM 3764 N N . GLY C 1 94 ? 38.901 -0.555 114.587 1.00 27.02 209 GLY C N 1
ATOM 3765 C CA . GLY C 1 94 ? 38.273 0.149 115.699 1.00 24.67 209 GLY C CA 1
ATOM 3766 C C . GLY C 1 94 ? 36.846 -0.333 115.843 1.00 24.01 209 GLY C C 1
ATOM 3767 O O . GLY C 1 94 ? 36.109 0.120 116.714 1.00 25.98 209 GLY C O 1
ATOM 3768 N N . SER C 1 95 ? 36.470 -1.253 114.957 1.00 23.86 210 SER C N 1
ATOM 3769 C CA . SER C 1 95 ? 35.193 -1.953 114.999 1.00 24.14 210 SER C CA 1
ATOM 3770 C C . SER C 1 95 ? 35.262 -3.234 114.157 1.00 27.08 210 SER C C 1
ATOM 3771 O O . SER C 1 95 ? 35.980 -3.282 113.148 1.00 28.92 210 SER C O 1
ATOM 3774 N N . SER C 1 96 ? 34.499 -4.255 114.558 1.00 22.10 211 SER C N 1
ATOM 3775 C CA . SER C 1 96 ? 34.318 -5.454 113.748 1.00 21.71 211 SER C CA 1
ATOM 3776 C C . SER C 1 96 ? 32.877 -5.617 113.328 1.00 26.27 211 SER C C 1
ATOM 3777 O O . SER C 1 96 ? 32.505 -6.635 112.753 1.00 29.82 211 SER C O 1
ATOM 3780 N N . ASP C 1 97 ? 32.081 -4.607 113.626 1.00 24.26 212 ASP C N 1
ATOM 3781 C CA . ASP C 1 97 ? 30.637 -4.681 113.498 1.00 24.05 212 ASP C CA 1
ATOM 3782 C C . ASP C 1 97 ? 30.196 -4.169 112.110 1.00 27.36 212 ASP C C 1
ATOM 3783 O O . ASP C 1 97 ? 30.986 -3.582 111.366 1.00 25.56 212 ASP C O 1
ATOM 3788 N N . THR C 1 98 ? 28.946 -4.424 111.754 1.00 22.45 213 THR C N 1
ATOM 3789 C CA . THR C 1 98 ? 28.360 -3.870 110.529 1.00 23.79 213 THR C CA 1
ATOM 3790 C C . THR C 1 98 ? 27.127 -3.025 110.924 1.00 26.91 213 THR C C 1
ATOM 3791 O O . THR C 1 98 ? 26.599 -3.149 112.039 1.00 22.65 213 THR C O 1
ATOM 3795 N N . ILE C 1 99 ? 26.690 -2.144 110.025 1.00 22.56 214 ILE C N 1
ATOM 3796 C CA . ILE C 1 99 ? 25.544 -1.309 110.317 1.00 19.34 214 ILE C CA 1
ATOM 3797 C C . ILE C 1 99 ? 24.811 -1.079 109.036 1.00 18.07 214 ILE C C 1
ATOM 3798 O O . ILE C 1 99 ? 25.416 -0.807 107.995 1.00 19.26 214 ILE C O 1
ATOM 3803 N N . ASP C 1 100 ? 23.496 -1.255 109.109 1.00 21.25 215 ASP C N 1
ATOM 3804 C CA . ASP C 1 100 ? 22.613 -1.095 107.972 1.00 23.31 215 ASP C CA 1
ATOM 3805 C C . ASP C 1 100 ? 22.230 0.355 107.782 1.00 18.00 215 ASP C C 1
ATOM 3806 O O . ASP C 1 100 ? 21.575 0.971 108.645 1.00 21.20 215 ASP C O 1
ATOM 3811 N N . MET C 1 101 ? 22.646 0.899 106.646 1.00 17.87 216 MET C N 1
ATOM 3812 C CA . MET C 1 101 ? 22.347 2.291 106.303 1.00 18.47 216 MET C CA 1
ATOM 3813 C C . MET C 1 101 ? 21.213 2.404 105.309 1.00 17.16 216 MET C C 1
ATOM 3814 O O . MET C 1 101 ? 21.183 1.731 104.275 1.00 20.59 216 MET C O 1
ATOM 3819 N N . THR C 1 102 ? 20.269 3.298 105.603 1.00 18.61 217 THR C N 1
ATOM 3820 C CA . THR C 1 102 ? 19.302 3.708 104.605 1.00 15.87 217 THR C CA 1
ATOM 3821 C C . THR C 1 102 ? 19.890 4.875 103.806 1.00 16.79 217 THR C C 1
ATOM 3822 O O . THR C 1 102 ? 20.280 5.910 104.367 1.00 17.91 217 THR C O 1
ATOM 3826 N N . VAL C 1 103 ? 19.986 4.677 102.500 1.00 16.27 218 VAL C N 1
ATOM 3827 C CA . VAL C 1 103 ? 20.742 5.637 101.653 1.00 16.24 218 VAL C CA 1
ATOM 3828 C C . VAL C 1 103 ? 19.813 6.284 100.646 1.00 21.85 218 VAL C C 1
ATOM 3829 O O . VAL C 1 103 ? 19.050 5.604 99.967 1.00 20.80 218 VAL C O 1
ATOM 3833 N N . ASN C 1 104 ? 19.884 7.615 100.545 1.00 18.68 219 ASN C N 1
ATOM 3834 C CA . ASN C 1 104 ? 19.340 8.324 99.407 1.00 15.03 219 ASN C CA 1
ATOM 3835 C C . ASN C 1 104 ? 20.505 8.925 98.621 1.00 17.15 219 ASN C C 1
ATOM 3836 O O . ASN C 1 104 ? 21.297 9.639 99.197 1.00 19.35 219 ASN C O 1
ATOM 3841 N N . ALA C 1 105 ? 20.579 8.590 97.342 1.00 16.03 220 ALA C N 1
ATOM 3842 C CA . ALA C 1 105 ? 21.613 9.065 96.446 1.00 16.72 220 ALA C CA 1
ATOM 3843 C C . ALA C 1 105 ? 20.958 9.981 95.419 1.00 16.20 220 ALA C C 1
ATOM 3844 O O . ALA C 1 105 ? 20.119 9.557 94.607 1.00 16.83 220 ALA C O 1
ATOM 3846 N N . HIS C 1 106 ? 21.288 11.265 95.502 1.00 13.39 221 HIS C N 1
ATOM 3847 C CA . HIS C 1 106 ? 20.719 12.234 94.583 1.00 12.39 221 HIS C CA 1
ATOM 3848 C C . HIS C 1 106 ? 21.683 12.435 93.441 1.00 17.57 221 HIS C C 1
ATOM 3849 O O . HIS C 1 106 ? 22.780 13.001 93.624 1.00 13.19 221 HIS C O 1
ATOM 3856 N N . CYS C 1 107 ? 21.282 11.981 92.260 1.00 14.67 222 CYS C N 1
ATOM 3857 C CA . CYS C 1 107 ? 22.200 11.965 91.105 1.00 14.27 222 CYS C CA 1
ATOM 3858 C C . CYS C 1 107 ? 21.760 13.091 90.205 1.00 16.06 222 CYS C C 1
ATOM 3859 O O . CYS C 1 107 ? 20.638 13.102 89.716 1.00 16.26 222 CYS C O 1
ATOM 3862 N N . HIS C 1 108 ? 22.621 14.066 89.995 1.00 13.60 223 HIS C N 1
ATOM 3863 C CA . HIS C 1 108 ? 22.233 15.209 89.162 1.00 13.29 223 HIS C CA 1
ATOM 3864 C C . HIS C 1 108 ? 23.460 15.553 88.308 1.00 17.38 223 HIS C C 1
ATOM 3865 O O . HIS C 1 108 ? 24.505 15.935 88.844 1.00 14.36 223 HIS C O 1
ATOM 3872 N N . GLY C 1 109 ? 23.337 15.358 86.987 1.00 16.99 224 GLY C N 1
ATOM 3873 C CA . GLY C 1 109 ? 24.490 15.482 86.133 1.00 17.41 224 GLY C CA 1
ATOM 3874 C C . GLY C 1 109 ? 25.426 14.377 86.577 1.00 14.67 224 GLY C C 1
ATOM 3875 O O . GLY C 1 109 ? 24.973 13.280 86.987 1.00 18.67 224 GLY C O 1
ATOM 3876 N N . ARG C 1 110 ? 26.711 14.689 86.589 1.00 14.81 225 ARG C N 1
ATOM 3877 C CA . ARG C 1 110 ? 27.672 13.669 87.022 1.00 15.96 225 ARG C CA 1
ATOM 3878 C C . ARG C 1 110 ? 28.029 13.833 88.499 1.00 20.00 225 ARG C C 1
ATOM 3879 O O . ARG C 1 110 ? 29.047 13.327 88.947 1.00 21.54 225 ARG C O 1
ATOM 3887 N N . ARG C 1 111 ? 27.201 14.542 89.255 1.00 15.38 226 ARG C N 1
ATOM 3888 C CA . ARG C 1 111 ? 27.370 14.590 90.708 1.00 14.71 226 ARG C CA 1
ATOM 3889 C C . ARG C 1 111 ? 26.382 13.625 91.378 1.00 12.26 226 ARG C C 1
ATOM 3890 O O . ARG C 1 111 ? 25.175 13.588 91.020 1.00 15.14 226 ARG C O 1
ATOM 3898 N N . THR C 1 112 ? 26.867 12.869 92.352 1.00 12.45 227 THR C N 1
ATOM 3899 C CA . THR C 1 112 ? 26.012 12.002 93.168 1.00 14.22 227 THR C CA 1
ATOM 3900 C C . THR C 1 112 ? 26.214 12.305 94.607 1.00 16.52 227 THR C C 1
ATOM 3901 O O . THR C 1 112 ? 27.333 12.190 95.116 1.00 14.44 227 THR C O 1
ATOM 3905 N N . ASP C 1 113 ? 25.136 12.757 95.248 1.00 12.77 228 ASP C N 1
ATOM 3906 C CA . ASP C 1 113 ? 25.212 13.155 96.670 1.00 14.16 228 ASP C CA 1
ATOM 3907 C C . ASP C 1 113 ? 24.533 12.143 97.518 1.00 14.00 228 ASP C C 1
ATOM 3908 O O . ASP C 1 113 ? 23.382 11.803 97.242 1.00 15.17 228 ASP C O 1
ATOM 3913 N N . TYR C 1 114 ? 25.266 11.618 98.512 1.00 15.25 229 TYR C N 1
ATOM 3914 C CA . TYR C 1 114 ? 24.733 10.594 99.408 1.00 12.43 229 TYR C CA 1
ATOM 3915 C C . TYR C 1 114 ? 24.219 11.194 100.707 1.00 14.03 229 TYR C C 1
ATOM 3916 O O . TYR C 1 114 ? 24.896 11.982 101.366 1.00 16.58 229 TYR C O 1
ATOM 3925 N N . MET C 1 115 ? 23.010 10.779 101.094 1.00 13.11 230 MET C N 1
ATOM 3926 C CA . MET C 1 115 ? 22.501 11.110 102.408 1.00 15.64 230 MET C CA 1
ATOM 3927 C C . MET C 1 115 ? 22.141 9.766 103.051 1.00 15.93 230 MET C C 1
ATOM 3928 O O . MET C 1 115 ? 21.274 9.078 102.537 1.00 17.61 230 MET C O 1
ATOM 3933 N N . MET C 1 116 ? 22.791 9.409 104.160 1.00 16.70 231 MET C N 1
ATOM 3934 C CA . MET C 1 116 ? 22.568 8.080 104.788 1.00 16.63 231 MET C CA 1
ATOM 3935 C C . MET C 1 116 ? 22.222 8.207 106.258 1.00 15.12 231 MET C C 1
ATOM 3936 O O . MET C 1 116 ? 22.758 9.073 106.978 1.00 16.59 231 MET C O 1
ATOM 3941 N N . SER C 1 117 ? 21.332 7.323 106.709 1.00 17.65 232 SER C N 1
ATOM 3942 C CA . SER C 1 117 ? 21.024 7.284 108.122 1.00 17.62 232 SER C CA 1
ATOM 3943 C C . SER C 1 117 ? 20.892 5.831 108.558 1.00 19.55 232 SER C C 1
ATOM 3944 O O . SER C 1 117 ? 20.592 4.937 107.758 1.00 20.23 232 SER C O 1
ATOM 3947 N N . SER C 1 118 ? 21.141 5.580 109.830 1.00 25.98 233 SER C N 1
ATOM 3948 C CA . SER C 1 118 ? 21.103 4.183 110.209 1.00 29.20 233 SER C CA 1
ATOM 3949 C C . SER C 1 118 ? 19.984 3.913 111.158 1.00 32.89 233 SER C C 1
ATOM 3950 O O . SER C 1 118 ? 19.623 4.747 111.974 1.00 38.29 233 SER C O 1
ATOM 3953 N N . THR C 1 119 ? 19.512 2.679 111.084 1.00 48.96 234 THR C N 1
ATOM 3954 C CA . THR C 1 119 ? 18.868 2.072 112.220 1.00 54.39 234 THR C CA 1
ATOM 3955 C C . THR C 1 119 ? 19.865 1.059 112.831 1.00 52.85 234 THR C C 1
ATOM 3956 O O . THR C 1 119 ? 20.736 0.495 112.140 1.00 50.31 234 THR C O 1
ATOM 3960 N N . GLY C 1 120 ? 19.762 0.850 114.130 1.00 47.96 235 GLY C N 1
ATOM 3961 C CA . GLY C 1 120 ? 20.736 -0.001 114.782 1.00 44.16 235 GLY C CA 1
ATOM 3962 C C . GLY C 1 120 ? 21.996 0.761 115.122 1.00 38.16 235 GLY C C 1
ATOM 3963 O O . GLY C 1 120 ? 22.038 1.998 115.136 1.00 39.08 235 GLY C O 1
ATOM 3964 N N . ASN C 1 121 ? 23.048 0.015 115.408 1.00 32.88 236 ASN C N 1
ATOM 3965 C CA . ASN C 1 121 ? 24.190 0.613 116.045 1.00 30.48 236 ASN C CA 1
ATOM 3966 C C . ASN C 1 121 ? 25.450 -0.083 115.623 1.00 28.82 236 ASN C C 1
ATOM 3967 O O . ASN C 1 121 ? 25.409 -1.071 114.882 1.00 29.35 236 ASN C O 1
ATOM 3972 N N . LEU C 1 122 ? 26.558 0.468 116.091 1.00 25.45 237 LEU C N 1
ATOM 3973 C CA . LEU C 1 122 ? 27.862 -0.050 115.735 1.00 25.08 237 LEU C CA 1
ATOM 3974 C C . LEU C 1 122 ? 28.685 -0.057 116.997 1.00 25.85 237 LEU C C 1
ATOM 3975 O O . LEU C 1 122 ? 28.796 0.956 117.697 1.00 25.73 237 LEU C O 1
ATOM 3980 N N . THR C 1 123 ? 29.230 -1.222 117.345 1.00 24.40 238 THR C N 1
ATOM 3981 C CA . THR C 1 123 ? 30.093 -1.307 118.507 1.00 25.46 238 THR C CA 1
ATOM 3982 C C . THR C 1 123 ? 31.500 -0.925 118.072 1.00 24.20 238 THR C C 1
ATOM 3983 O O . THR C 1 123 ? 31.984 -1.416 117.052 1.00 28.73 238 THR C O 1
ATOM 3987 N N . VAL C 1 124 ? 32.101 -0.004 118.821 1.00 27.94 239 VAL C N 1
ATOM 3988 C CA . VAL C 1 124 ? 33.445 0.502 118.525 1.00 27.16 239 VAL C CA 1
ATOM 3989 C C . VAL C 1 124 ? 34.323 0.172 119.711 1.00 32.99 239 VAL C C 1
ATOM 3990 O O . VAL C 1 124 ? 33.827 -0.044 120.821 1.00 33.82 239 VAL C O 1
ATOM 3994 N N . THR C 1 125 ? 35.628 0.118 119.471 1.00 30.88 240 THR C N 1
ATOM 3995 C CA . THR C 1 125 ? 36.578 -0.237 120.527 1.00 30.36 240 THR C CA 1
ATOM 3996 C C . THR C 1 125 ? 37.703 0.766 120.700 1.00 34.45 240 THR C C 1
ATOM 3997 O O . THR C 1 125 ? 38.538 0.610 121.582 1.00 31.67 240 THR C O 1
ATOM 4001 N N . SER C 1 126 ? 37.708 1.818 119.889 1.00 30.11 241 SER C N 1
ATOM 4002 C CA . SER C 1 126 ? 38.813 2.755 119.888 1.00 31.10 241 SER C CA 1
ATOM 4003 C C . SER C 1 126 ? 38.315 4.183 119.708 1.00 30.02 241 SER C C 1
ATOM 4004 O O . SER C 1 126 ? 37.101 4.415 119.701 1.00 30.59 241 SER C O 1
ATOM 4007 N N . ASN C 1 127 ? 39.237 5.141 119.605 1.00 27.43 242 ASN C N 1
ATOM 4008 C CA . ASN C 1 127 ? 38.858 6.554 119.449 1.00 28.72 242 ASN C CA 1
ATOM 4009 C C . ASN C 1 127 ? 38.624 6.971 117.979 1.00 24.62 242 ASN C C 1
ATOM 4010 O O . ASN C 1 127 ? 38.219 8.099 117.697 1.00 25.27 242 ASN C O 1
ATOM 4015 N N . VAL C 1 128 ? 38.908 6.052 117.068 1.00 23.02 243 VAL C N 1
ATOM 4016 C CA . VAL C 1 128 ? 38.736 6.253 115.614 1.00 22.71 243 VAL C CA 1
ATOM 4017 C C . VAL C 1 128 ? 38.214 4.931 115.054 1.00 24.14 243 VAL C C 1
ATOM 4018 O O . VAL C 1 128 ? 38.594 3.859 115.536 1.00 23.20 243 VAL C O 1
ATOM 4022 N N . VAL C 1 129 ? 37.340 4.992 114.051 1.00 22.06 244 VAL C N 1
ATOM 4023 C CA . VAL C 1 129 ? 36.824 3.798 113.406 1.00 20.17 244 VAL C CA 1
ATOM 4024 C C . VAL C 1 129 ? 36.818 4.020 111.889 1.00 23.34 244 VAL C C 1
ATOM 4025 O O . VAL C 1 129 ? 36.696 5.172 111.427 1.00 22.48 244 VAL C O 1
ATOM 4029 N N . LEU C 1 130 ? 36.968 2.917 111.147 1.00 19.19 245 LEU C N 1
ATOM 4030 C CA . LEU C 1 130 ? 36.850 2.916 109.702 1.00 20.56 245 LEU C CA 1
ATOM 4031 C C . LEU C 1 130 ? 35.556 2.209 109.312 1.00 24.28 245 LEU C C 1
ATOM 4032 O O . LEU C 1 130 ? 35.181 1.193 109.907 1.00 24.21 245 LEU C O 1
ATOM 4037 N N . LEU C 1 131 ? 34.881 2.745 108.310 1.00 17.25 246 LEU C N 1
ATOM 4038 C CA . LEU C 1 131 ? 33.578 2.186 107.848 1.00 16.69 246 LEU C CA 1
ATOM 4039 C C . LEU C 1 131 ? 33.626 2.113 106.344 1.00 19.52 246 LEU C C 1
ATOM 4040 O O . LEU C 1 131 ? 33.819 3.114 105.664 1.00 16.40 246 LEU C O 1
ATOM 4045 N N . THR C 1 132 ? 33.443 0.904 105.843 1.00 20.75 247 THR C N 1
ATOM 4046 C CA . THR C 1 132 ? 33.619 0.599 104.434 1.00 18.61 247 THR C CA 1
ATOM 4047 C C . THR C 1 132 ? 32.272 0.469 103.700 1.00 17.24 247 THR C C 1
ATOM 4048 O O . THR C 1 132 ? 31.320 -0.142 104.203 1.00 21.17 247 THR C O 1
ATOM 4052 N N . PHE C 1 133 ? 32.211 1.046 102.489 1.00 14.76 248 PHE C N 1
ATOM 4053 C CA . PHE C 1 133 ? 31.002 1.090 101.639 1.00 16.94 248 PHE C CA 1
ATOM 4054 C C . PHE C 1 133 ? 31.395 0.489 100.282 1.00 16.75 248 PHE C C 1
ATOM 4055 O O . PHE C 1 133 ? 31.894 1.156 99.403 1.00 16.92 248 PHE C O 1
ATOM 4063 N N . ASP C 1 134 ? 31.145 -0.798 100.149 1.00 14.64 249 ASP C N 1
ATOM 4064 C CA . ASP C 1 134 ? 31.439 -1.558 98.923 1.00 16.90 249 ASP C CA 1
ATOM 4065 C C . ASP C 1 134 ? 30.131 -1.746 98.192 1.00 15.63 249 ASP C C 1
ATOM 4066 O O . ASP C 1 134 ? 29.143 -2.148 98.817 1.00 18.88 249 ASP C O 1
ATOM 4071 N N . LEU C 1 135 ? 30.105 -1.479 96.884 1.00 18.52 250 LEU C N 1
ATOM 4072 C CA . LEU C 1 135 ? 28.814 -1.575 96.113 1.00 18.13 250 LEU C CA 1
ATOM 4073 C C . LEU C 1 135 ? 28.175 -2.959 96.224 1.00 20.22 250 LEU C C 1
ATOM 4074 O O . LEU C 1 135 ? 26.948 -3.078 96.136 1.00 18.98 250 LEU C O 1
ATOM 4079 N N . SER C 1 136 ? 29.001 -3.999 96.431 1.00 21.95 251 SER C N 1
ATOM 4080 C CA . SER C 1 136 ? 28.488 -5.372 96.616 1.00 23.88 251 SER C CA 1
ATOM 4081 C C . SER C 1 136 ? 27.628 -5.597 97.845 1.00 23.11 251 SER C C 1
ATOM 4082 O O . SER C 1 136 ? 26.863 -6.567 97.871 1.00 23.55 251 SER C O 1
ATOM 4085 N N . ASP C 1 137 ? 27.725 -4.693 98.827 1.00 20.49 252 ASP C N 1
ATOM 4086 C CA . ASP C 1 137 ? 26.950 -4.749 100.069 1.00 19.38 252 ASP C CA 1
ATOM 4087 C C . ASP C 1 137 ? 25.605 -3.974 100.044 1.00 19.67 252 ASP C C 1
ATOM 4088 O O . ASP C 1 137 ? 24.898 -3.900 101.054 1.00 20.91 252 ASP C O 1
ATOM 4093 N N . ILE C 1 138 ? 25.259 -3.422 98.893 1.00 16.25 253 ILE C N 1
ATOM 4094 C CA . ILE C 1 138 ? 23.977 -2.753 98.729 1.00 19.55 253 ILE C CA 1
ATOM 4095 C C . ILE C 1 138 ? 22.956 -3.897 98.614 1.00 20.98 253 ILE C C 1
ATOM 4096 O O . ILE C 1 138 ? 23.208 -4.848 97.879 1.00 22.76 253 ILE C O 1
ATOM 4101 N N . THR C 1 139 ? 21.839 -3.799 99.327 1.00 23.90 254 THR C N 1
ATOM 4102 C CA . THR C 1 139 ? 20.912 -4.929 99.447 1.00 23.69 254 THR C CA 1
ATOM 4103 C C . THR C 1 139 ? 20.213 -5.332 98.144 1.00 29.89 254 THR C C 1
ATOM 4104 O O . THR C 1 139 ? 20.042 -6.541 97.860 1.00 31.99 254 THR C O 1
ATOM 4108 N N . HIS C 1 140 ? 19.813 -4.342 97.365 1.00 25.10 255 HIS C N 1
ATOM 4109 C CA . HIS C 1 140 ? 19.174 -4.603 96.081 1.00 25.14 255 HIS C CA 1
ATOM 4110 C C . HIS C 1 140 ? 19.742 -3.541 95.128 1.00 29.54 255 HIS C C 1
ATOM 4111 O O . HIS C 1 140 ? 19.267 -2.404 95.091 1.00 34.76 255 HIS C O 1
ATOM 4118 N N . ILE C 1 141 ? 20.796 -3.924 94.421 1.00 33.05 256 ILE C N 1
ATOM 4119 C CA . ILE C 1 141 ? 21.594 -3.030 93.581 1.00 43.69 256 ILE C CA 1
ATOM 4120 C C . ILE C 1 141 ? 20.710 -2.206 92.635 1.00 42.51 256 ILE C C 1
ATOM 4121 O O . ILE C 1 141 ? 19.864 -2.769 91.953 1.00 43.77 256 ILE C O 1
ATOM 4126 N N . PRO C 1 142 ? 20.862 -0.862 92.637 1.00 43.70 257 PRO C N 1
ATOM 4127 C CA . PRO C 1 142 ? 20.173 -0.040 91.636 1.00 43.44 257 PRO C CA 1
ATOM 4128 C C . PRO C 1 142 ? 20.595 -0.430 90.219 1.00 43.99 257 PRO C C 1
ATOM 4129 O O . PRO C 1 142 ? 21.754 -0.820 90.011 1.00 43.04 257 PRO C O 1
ATOM 4133 N N . SER C 1 143 ? 19.660 -0.340 89.268 1.00 45.83 258 SER C N 1
ATOM 4134 C CA . SER C 1 143 ? 19.970 -0.554 87.842 1.00 46.89 258 SER C CA 1
ATOM 4135 C C . SER C 1 143 ? 21.066 0.387 87.358 1.00 40.08 258 SER C C 1
ATOM 4136 O O . SER C 1 143 ? 22.058 -0.056 86.775 1.00 37.57 258 SER C O 1
ATOM 4139 N N . ASP C 1 144 ? 20.896 1.687 87.630 1.00 41.57 259 ASP C N 1
ATOM 4140 C CA . ASP C 1 144 ? 21.873 2.698 87.183 1.00 41.03 259 ASP C CA 1
ATOM 4141 C C . ASP C 1 144 ? 23.151 2.739 88.050 1.00 35.83 259 ASP C C 1
ATOM 4142 O O . ASP C 1 144 ? 23.509 3.816 88.622 1.00 29.85 259 ASP C O 1
ATOM 4147 N N . LEU C 1 145 ? 23.862 1.604 88.091 1.00 30.57 260 LEU C N 1
ATOM 4148 C CA . LEU C 1 145 ? 25.138 1.500 88.879 1.00 32.32 260 LEU C CA 1
ATOM 4149 C C . LEU C 1 145 ? 26.239 2.527 88.559 1.00 27.14 260 LEU C C 1
ATOM 4150 O O . LEU C 1 145 ? 27.066 2.883 89.439 1.00 20.26 260 LEU C O 1
ATOM 4155 N N . ALA C 1 146 ? 26.238 3.022 87.327 1.00 21.45 261 ALA C N 1
ATOM 4156 C CA . ALA C 1 146 ? 27.260 3.950 86.884 1.00 23.12 261 ALA C CA 1
ATOM 4157 C C . ALA C 1 146 ? 27.230 5.211 87.735 1.00 22.29 261 ALA C C 1
ATOM 4158 O O . ALA C 1 146 ? 28.251 5.851 87.911 1.00 21.23 261 ALA C O 1
ATOM 4160 N N . ARG C 1 147 ? 26.064 5.528 88.295 1.00 17.11 262 ARG C N 1
ATOM 4161 C CA . ARG C 1 147 ? 25.935 6.793 89.107 1.00 20.26 262 ARG C CA 1
ATOM 4162 C C . ARG C 1 147 ? 26.546 6.668 90.497 1.00 17.88 262 ARG C C 1
ATOM 4163 O O . ARG C 1 147 ? 26.540 7.654 91.248 1.00 17.10 262 ARG C O 1
ATOM 4171 N N . LEU C 1 148 ? 27.029 5.472 90.853 1.00 17.01 263 LEU C N 1
ATOM 4172 C CA . LEU C 1 148 ? 27.546 5.220 92.202 1.00 18.20 263 LEU C CA 1
ATOM 4173 C C . LEU C 1 148 ? 29.037 4.936 92.152 1.00 19.90 263 LEU C C 1
ATOM 4174 O O . LEU C 1 148 ? 29.647 4.518 93.140 1.00 19.54 263 LEU C O 1
ATOM 4179 N N . VAL C 1 149 ? 29.602 5.099 90.962 1.00 15.52 264 VAL C N 1
ATOM 4180 C CA . VAL C 1 149 ? 31.039 4.891 90.721 1.00 13.98 264 VAL C CA 1
ATOM 4181 C C . VAL C 1 149 ? 31.722 6.229 90.427 1.00 13.96 264 VAL C C 1
ATOM 4182 O O . VAL C 1 149 ? 31.345 6.945 89.491 1.00 15.04 264 VAL C O 1
ATOM 4186 N N . PRO C 1 150 ? 32.738 6.582 91.238 1.00 16.30 265 PRO C N 1
ATOM 4187 C CA . PRO C 1 150 ? 33.445 7.853 91.055 1.00 18.40 265 PRO C CA 1
ATOM 4188 C C . PRO C 1 150 ? 34.312 7.846 89.793 1.00 16.60 265 PRO C C 1
ATOM 4189 O O . PRO C 1 150 ? 34.769 6.768 89.362 1.00 16.46 265 PRO C O 1
ATOM 4193 N N . SER C 1 151 ? 34.562 9.033 89.239 1.00 16.53 266 SER C N 1
ATOM 4194 C CA . SER C 1 151 ? 35.423 9.143 88.067 1.00 19.39 266 SER C CA 1
ATOM 4195 C C . SER C 1 151 ? 36.861 8.770 88.449 1.00 18.75 266 SER C C 1
ATOM 4196 O O . SER C 1 151 ? 37.228 8.794 89.602 1.00 16.48 266 SER C O 1
ATOM 4199 N N . ALA C 1 152 ? 37.696 8.442 87.453 1.00 17.44 267 ALA C N 1
ATOM 4200 C CA . ALA C 1 152 ? 39.088 8.177 87.749 1.00 20.26 267 ALA C CA 1
ATOM 4201 C C . ALA C 1 152 ? 39.733 9.395 88.410 1.00 17.45 267 ALA C C 1
ATOM 4202 O O . ALA C 1 152 ? 40.505 9.232 89.366 1.00 18.58 267 ALA C O 1
ATOM 4204 N N . GLY C 1 153 ? 39.372 10.603 87.967 1.00 19.36 268 GLY C N 1
ATOM 4205 C CA . GLY C 1 153 ? 39.971 11.821 88.537 1.00 15.31 268 GLY C CA 1
ATOM 4206 C C . GLY C 1 153 ? 39.591 11.950 90.014 1.00 20.76 268 GLY C C 1
ATOM 4207 O O . GLY C 1 153 ? 40.423 12.252 90.856 1.00 16.88 268 GLY C O 1
ATOM 4208 N N . PHE C 1 154 ? 38.306 11.744 90.308 1.00 12.65 269 PHE C N 1
ATOM 4209 C CA . PHE C 1 154 ? 37.803 11.914 91.675 1.00 13.83 269 PHE C CA 1
ATOM 4210 C C . PHE C 1 154 ? 38.480 10.900 92.622 1.00 19.04 269 PHE C C 1
ATOM 4211 O O . PHE C 1 154 ? 38.860 11.243 93.737 1.00 16.72 269 PHE C O 1
ATOM 4219 N N . GLN C 1 155 ? 38.663 9.665 92.147 1.00 18.54 270 GLN C N 1
ATOM 4220 C CA . GLN C 1 155 ? 39.181 8.584 92.968 1.00 18.43 270 GLN C CA 1
ATOM 4221 C C . GLN C 1 155 ? 40.573 8.851 93.489 1.00 16.57 270 GLN C C 1
ATOM 4222 O O . GLN C 1 155 ? 40.981 8.263 94.507 1.00 18.75 270 GLN C O 1
ATOM 4228 N N . ALA C 1 156 ? 41.287 9.779 92.837 1.00 14.34 271 ALA C N 1
ATOM 4229 C CA . ALA C 1 156 ? 42.691 9.986 93.128 1.00 19.80 271 ALA C CA 1
ATOM 4230 C C . ALA C 1 156 ? 43.009 10.684 94.476 1.00 23.31 271 ALA C C 1
ATOM 4231 O O . ALA C 1 156 ? 44.182 10.736 94.895 1.00 21.34 271 ALA C O 1
ATOM 4233 N N . ALA C 1 157 ? 41.984 11.213 95.162 1.00 17.44 272 ALA C N 1
ATOM 4234 C CA . ALA C 1 157 ? 42.157 11.950 96.409 1.00 19.18 272 ALA C CA 1
ATOM 4235 C C . ALA C 1 157 ? 41.132 11.497 97.454 1.00 14.03 272 ALA C C 1
ATOM 4236 O O . ALA C 1 157 ? 40.007 11.143 97.123 1.00 16.44 272 ALA C O 1
ATOM 4238 N N . SER C 1 158 ? 41.507 11.627 98.721 1.00 16.71 273 SER C N 1
ATOM 4239 C CA . SER C 1 158 ? 40.529 11.640 99.822 1.00 16.77 273 SER C CA 1
ATOM 4240 C C . SER C 1 158 ? 39.503 12.769 99.628 1.00 17.10 273 SER C C 1
ATOM 4241 O O . SER C 1 158 ? 39.773 13.788 98.946 1.00 17.00 273 SER C O 1
ATOM 4244 N N . PHE C 1 159 ? 38.317 12.560 100.186 1.00 13.17 274 PHE C N 1
ATOM 4245 C CA . PHE C 1 159 ? 37.234 13.542 99.986 1.00 12.96 274 PHE C CA 1
ATOM 4246 C C . PHE C 1 159 ? 36.437 13.712 101.294 1.00 15.23 274 PHE C C 1
ATOM 4247 O O . PHE C 1 159 ? 36.446 12.812 102.142 1.00 14.93 274 PHE C O 1
ATOM 4255 N N . PRO C 1 160 ? 35.853 14.909 101.512 1.00 13.76 275 PRO C N 1
ATOM 4256 C CA . PRO C 1 160 ? 35.244 15.212 102.819 1.00 11.12 275 PRO C CA 1
ATOM 4257 C C . PRO C 1 160 ? 33.932 14.442 102.980 1.00 13.40 275 PRO C C 1
ATOM 4258 O O . PRO C 1 160 ? 33.196 14.232 102.012 1.00 14.03 275 PRO C O 1
ATOM 4262 N N . VAL C 1 161 ? 33.674 14.049 104.214 1.00 14.02 276 VAL C N 1
ATOM 4263 C CA . VAL C 1 161 ? 32.483 13.298 104.561 1.00 15.09 276 VAL C CA 1
ATOM 4264 C C . VAL C 1 161 ? 32.055 13.878 105.925 1.00 13.22 276 VAL C C 1
ATOM 4265 O O . VAL C 1 161 ? 32.865 13.998 106.834 1.00 17.47 276 VAL C O 1
ATOM 4269 N N . ASP C 1 162 ? 30.762 14.198 106.085 1.00 14.15 277 ASP C N 1
ATOM 4270 C CA . ASP C 1 162 ? 30.244 14.630 107.390 1.00 16.34 277 ASP C CA 1
ATOM 4271 C C . ASP C 1 162 ? 29.600 13.444 108.105 1.00 17.54 277 ASP C C 1
ATOM 4272 O O . ASP C 1 162 ? 28.812 12.724 107.511 1.00 16.26 277 ASP C O 1
ATOM 4277 N N . VAL C 1 163 ? 29.906 13.261 109.382 1.00 15.54 278 VAL C N 1
ATOM 4278 C CA . VAL C 1 163 ? 29.344 12.152 110.121 1.00 17.69 278 VAL C CA 1
ATOM 4279 C C . VAL C 1 163 ? 28.747 12.728 111.404 1.00 20.10 278 VAL C C 1
ATOM 4280 O O . VAL C 1 163 ? 29.281 13.702 111.969 1.00 18.95 278 VAL C O 1
ATOM 4284 N N . SER C 1 164 ? 27.645 12.124 111.843 1.00 16.23 279 SER C N 1
ATOM 4285 C CA . SER C 1 164 ? 27.101 12.424 113.177 1.00 17.28 279 SER C CA 1
ATOM 4286 C C . SER C 1 164 ? 26.559 11.124 113.787 1.00 17.26 279 SER C C 1
ATOM 4287 O O . SER C 1 164 ? 26.217 10.197 113.061 1.00 17.12 279 SER C O 1
ATOM 4290 N N . PHE C 1 165 ? 26.546 11.033 115.115 1.00 17.39 280 PHE C N 1
ATOM 4291 C CA . PHE C 1 165 ? 25.947 9.845 115.750 1.00 16.52 280 PHE C CA 1
ATOM 4292 C C . PHE C 1 165 ? 25.681 10.190 117.202 1.00 18.14 280 PHE C C 1
ATOM 4293 O O . PHE C 1 165 ? 26.216 11.189 117.740 1.00 19.05 280 PHE C O 1
ATOM 4301 N N . THR C 1 166 ? 24.933 9.287 117.855 1.00 20.56 281 THR C N 1
ATOM 4302 C CA . THR C 1 166 ? 24.683 9.402 119.287 1.00 21.20 281 THR C CA 1
ATOM 4303 C C . THR C 1 166 ? 25.596 8.405 120.027 1.00 25.89 281 THR C C 1
ATOM 4304 O O . THR C 1 166 ? 25.710 7.233 119.623 1.00 23.54 281 THR C O 1
ATOM 4308 N N . ARG C 1 167 ? 26.242 8.896 121.086 1.00 28.06 282 ARG C N 1
ATOM 4309 C CA . ARG C 1 167 ? 27.061 8.102 122.004 1.00 31.56 282 ARG C CA 1
ATOM 4310 C C . ARG C 1 167 ? 26.801 8.617 123.427 1.00 36.07 282 ARG C C 1
ATOM 4311 O O . ARG C 1 167 ? 26.983 9.812 123.702 1.00 35.45 282 ARG C O 1
ATOM 4319 N N . ASP C 1 168 ? 26.354 7.715 124.295 1.00 41.27 283 ASP C N 1
ATOM 4320 C CA . ASP C 1 168 ? 25.936 8.061 125.667 1.00 45.34 283 ASP C CA 1
ATOM 4321 C C . ASP C 1 168 ? 24.944 9.213 125.667 1.00 43.37 283 ASP C C 1
ATOM 4322 O O . ASP C 1 168 ? 25.186 10.265 126.274 1.00 45.41 283 ASP C O 1
ATOM 4327 N N . SER C 1 169 ? 23.849 9.027 124.939 1.00 42.14 284 SER C N 1
ATOM 4328 C CA . SER C 1 169 ? 22.760 10.003 124.900 1.00 42.21 284 SER C CA 1
ATOM 4329 C C . SER C 1 169 ? 23.182 11.455 124.570 1.00 42.69 284 SER C C 1
ATOM 4330 O O . SER C 1 169 ? 22.486 12.401 124.929 1.00 43.33 284 SER C O 1
ATOM 4333 N N . ALA C 1 170 ? 24.308 11.625 123.872 1.00 40.33 285 ALA C N 1
ATOM 4334 C CA . ALA C 1 170 ? 24.711 12.938 123.338 1.00 37.77 285 ALA C CA 1
ATOM 4335 C C . ALA C 1 170 ? 25.117 12.762 121.867 1.00 36.70 285 ALA C C 1
ATOM 4336 O O . ALA C 1 170 ? 25.788 11.773 121.557 1.00 30.56 285 ALA C O 1
ATOM 4338 N N . THR C 1 171 ? 24.707 13.702 121.006 1.00 32.30 286 THR C N 1
ATOM 4339 C CA . THR C 1 171 ? 24.999 13.682 119.549 1.00 32.64 286 THR C CA 1
ATOM 4340 C C . THR C 1 171 ? 26.335 14.367 119.254 1.00 32.51 286 THR C C 1
ATOM 4341 O O . THR C 1 171 ? 26.528 15.533 119.619 1.00 34.52 286 THR C O 1
ATOM 4345 N N . HIS C 1 172 ? 27.237 13.631 118.594 1.00 28.07 287 HIS C N 1
ATOM 4346 C CA . HIS C 1 172 ? 28.557 14.081 118.205 1.00 25.04 287 HIS C CA 1
ATOM 4347 C C . HIS C 1 172 ? 28.536 14.280 116.687 1.00 26.07 287 HIS C C 1
ATOM 4348 O O . HIS C 1 172 ? 27.766 13.615 115.990 1.00 19.33 287 HIS C O 1
ATOM 4355 N N . ALA C 1 173 ? 29.360 15.187 116.163 1.00 23.13 288 ALA C N 1
ATOM 4356 C CA . ALA C 1 173 ? 29.394 15.451 114.715 1.00 20.99 288 ALA C CA 1
ATOM 4357 C C . ALA C 1 173 ? 30.826 15.836 114.321 1.00 26.57 288 ALA C C 1
ATOM 4358 O O . ALA C 1 173 ? 31.488 16.610 115.036 1.00 24.45 288 ALA C O 1
ATOM 4360 N N . TYR C 1 174 ? 31.334 15.255 113.224 1.00 19.21 289 TYR C N 1
ATOM 4361 C CA . TYR C 1 174 ? 32.724 15.486 112.835 1.00 20.93 289 TYR C CA 1
ATOM 4362 C C . TYR C 1 174 ? 32.788 15.671 111.333 1.00 19.11 289 TYR C C 1
ATOM 4363 O O . TYR C 1 174 ? 32.019 15.069 110.601 1.00 20.76 289 TYR C O 1
ATOM 4372 N N . GLN C 1 175 ? 33.705 16.539 110.936 1.00 17.80 290 GLN C N 1
ATOM 4373 C CA . GLN C 1 175 ? 34.148 16.670 109.568 1.00 17.47 290 GLN C CA 1
ATOM 4374 C C . GLN C 1 175 ? 35.136 15.558 109.384 1.00 19.46 290 GLN C C 1
ATOM 4375 O O . GLN C 1 175 ? 36.227 15.622 109.960 1.00 24.78 290 GLN C O 1
ATOM 4381 N N . ALA C 1 176 ? 34.810 14.553 108.562 1.00 19.57 291 ALA C N 1
ATOM 4382 C CA . ALA C 1 176 ? 35.702 13.411 108.363 1.00 17.96 291 ALA C CA 1
ATOM 4383 C C . ALA C 1 176 ? 36.128 13.304 106.870 1.00 17.02 291 ALA C C 1
ATOM 4384 O O . ALA C 1 176 ? 35.846 14.223 106.080 1.00 16.61 291 ALA C O 1
ATOM 4386 N N . TYR C 1 177 ? 36.808 12.223 106.494 1.00 16.66 292 TYR C N 1
ATOM 4387 C CA . TYR C 1 177 ? 37.245 12.015 105.101 1.00 16.55 292 TYR C CA 1
ATOM 4388 C C . TYR C 1 177 ? 37.019 10.566 104.694 1.00 17.28 292 TYR C C 1
ATOM 4389 O O . TYR C 1 177 ? 37.079 9.642 105.537 1.00 17.82 292 TYR C O 1
ATOM 4398 N N . GLY C 1 178 ? 36.783 10.376 103.410 1.00 14.14 293 GLY C N 1
ATOM 4399 C CA . GLY C 1 178 ? 36.748 9.063 102.789 1.00 13.67 293 GLY C CA 1
ATOM 4400 C C . GLY C 1 178 ? 37.796 8.915 101.707 1.00 19.06 293 GLY C C 1
ATOM 4401 O O . GLY C 1 178 ? 38.406 9.900 101.290 1.00 16.94 293 GLY C O 1
ATOM 4402 N N . VAL C 1 179 ? 38.022 7.677 101.262 1.00 13.85 294 VAL C N 1
ATOM 4403 C CA . VAL C 1 179 ? 38.912 7.449 100.106 1.00 19.80 294 VAL C CA 1
ATOM 4404 C C . VAL C 1 179 ? 38.474 6.162 99.443 1.00 19.55 294 VAL C C 1
ATOM 4405 O O . VAL C 1 179 ? 38.074 5.214 100.129 1.00 16.88 294 VAL C O 1
ATOM 4409 N N . TYR C 1 180 ? 38.497 6.160 98.114 1.00 14.78 295 TYR C N 1
ATOM 4410 C CA . TYR C 1 180 ? 38.242 4.950 97.320 1.00 16.51 295 TYR C CA 1
ATOM 4411 C C . TYR C 1 180 ? 39.484 4.080 97.247 1.00 24.36 295 TYR C C 1
ATOM 4412 O O . TYR C 1 180 ? 40.515 4.524 96.789 1.00 21.08 295 TYR C O 1
ATOM 4421 N N . SER C 1 181 ? 39.357 2.855 97.723 1.00 20.08 296 SER C N 1
ATOM 4422 C CA . SER C 1 181 ? 40.427 1.840 97.549 1.00 21.75 296 SER C CA 1
ATOM 4423 C C . SER C 1 181 ? 40.357 1.183 96.162 1.00 22.75 296 SER C C 1
ATOM 4424 O O . SER C 1 181 ? 41.345 0.638 95.676 1.00 23.44 296 SER C O 1
ATOM 4427 N N . SER C 1 182 ? 39.186 1.208 95.532 1.00 15.41 297 SER C N 1
ATOM 4428 C CA . SER C 1 182 ? 38.990 0.797 94.131 1.00 20.15 297 SER C CA 1
ATOM 4429 C C . SER C 1 182 ? 37.728 1.456 93.634 1.00 24.66 297 SER C C 1
ATOM 4430 O O . SER C 1 182 ? 37.071 2.134 94.415 1.00 22.08 297 SER C O 1
ATOM 4433 N N . SER C 1 183 ? 37.352 1.238 92.371 1.00 21.72 298 SER C N 1
ATOM 4434 C CA . SER C 1 183 ? 36.181 1.960 91.808 1.00 19.29 298 SER C CA 1
ATOM 4435 C C . SER C 1 183 ? 34.866 1.619 92.555 1.00 19.09 298 SER C C 1
ATOM 4436 O O . SER C 1 183 ? 33.911 2.403 92.521 1.00 20.79 298 SER C O 1
ATOM 4439 N N . ARG C 1 184 ? 34.807 0.450 93.191 1.00 19.98 299 ARG C N 1
ATOM 4440 C CA . ARG C 1 184 ? 33.562 -0.008 93.830 1.00 20.72 299 ARG C CA 1
ATOM 4441 C C . ARG C 1 184 ? 33.519 0.192 95.346 1.00 20.94 299 ARG C C 1
ATOM 4442 O O . ARG C 1 184 ? 32.504 -0.100 95.967 1.00 19.12 299 ARG C O 1
ATOM 4450 N N . VAL C 1 185 ? 34.609 0.666 95.947 1.00 19.58 300 VAL C N 1
ATOM 4451 C CA . VAL C 1 185 ? 34.710 0.603 97.412 1.00 19.85 300 VAL C CA 1
ATOM 4452 C C . VAL C 1 185 ? 35.352 1.863 97.961 1.00 19.19 300 VAL C C 1
ATOM 4453 O O . VAL C 1 185 ? 36.462 2.210 97.570 1.00 17.31 300 VAL C O 1
ATOM 4457 N N . PHE C 1 186 ? 34.679 2.532 98.898 1.00 17.40 301 PHE C N 1
ATOM 4458 C CA . PHE C 1 186 ? 35.312 3.570 99.665 1.00 18.11 301 PHE C CA 1
ATOM 4459 C C . PHE C 1 186 ? 35.194 3.285 101.148 1.00 19.24 301 PHE C C 1
ATOM 4460 O O . PHE C 1 186 ? 34.313 2.536 101.592 1.00 18.54 301 PHE C O 1
ATOM 4468 N N . THR C 1 187 ? 36.126 3.848 101.887 1.00 16.45 302 THR C N 1
ATOM 4469 C CA . THR C 1 187 ? 36.164 3.731 103.345 1.00 17.35 302 THR C CA 1
ATOM 4470 C C . THR C 1 187 ? 36.260 5.130 103.965 1.00 18.21 302 THR C C 1
ATOM 4471 O O . THR C 1 187 ? 37.035 5.973 103.514 1.00 17.24 302 THR C O 1
ATOM 4475 N N . ILE C 1 188 ? 35.427 5.379 104.963 1.00 16.27 303 ILE C N 1
ATOM 4476 C CA . ILE C 1 188 ? 35.516 6.607 105.728 1.00 18.07 303 ILE C CA 1
ATOM 4477 C C . ILE C 1 188 ? 36.166 6.360 107.096 1.00 18.30 303 ILE C C 1
ATOM 4478 O O . ILE C 1 188 ? 36.004 5.283 107.679 1.00 18.67 303 ILE C O 1
ATOM 4483 N N . THR C 1 189 ? 36.885 7.367 107.584 1.00 18.20 304 THR C N 1
ATOM 4484 C CA . THR C 1 189 ? 37.570 7.313 108.880 1.00 16.40 304 THR C CA 1
ATOM 4485 C C . THR C 1 189 ? 37.042 8.467 109.741 1.00 18.69 304 THR C C 1
ATOM 4486 O O . THR C 1 189 ? 37.013 9.625 109.293 1.00 19.79 304 THR C O 1
ATOM 4490 N N . PHE C 1 190 ? 36.621 8.168 110.966 1.00 19.82 305 PHE C N 1
ATOM 4491 C CA . PHE C 1 190 ? 36.076 9.207 111.831 1.00 19.09 305 PHE C CA 1
ATOM 4492 C C . PHE C 1 190 ? 36.237 8.933 113.326 1.00 18.18 305 PHE C C 1
ATOM 4493 O O . PHE C 1 190 ? 36.357 7.769 113.738 1.00 20.06 305 PHE C O 1
ATOM 4501 N N . PRO C 1 191 ? 36.287 10.012 114.138 1.00 24.15 306 PRO C N 1
ATOM 4502 C CA . PRO C 1 191 ? 36.360 9.877 115.583 1.00 23.70 306 PRO C CA 1
ATOM 4503 C C . PRO C 1 191 ? 35.085 9.243 116.100 1.00 22.87 306 PRO C C 1
ATOM 4504 O O . PRO C 1 191 ? 33.990 9.505 115.561 1.00 21.38 306 PRO C O 1
ATOM 4508 N N . THR C 1 192 ? 35.224 8.432 117.147 1.00 23.14 307 THR C N 1
ATOM 4509 C CA . THR C 1 192 ? 34.091 7.762 117.783 1.00 24.04 307 THR C CA 1
ATOM 4510 C C . THR C 1 192 ? 33.520 8.498 119.007 1.00 24.42 307 THR C C 1
ATOM 4511 O O . THR C 1 192 ? 32.489 8.066 119.557 1.00 24.51 307 THR C O 1
ATOM 4515 N N . GLY C 1 193 ? 34.169 9.589 119.420 1.00 26.74 308 GLY C N 1
ATOM 4516 C CA . GLY C 1 193 ? 33.664 10.424 120.517 1.00 34.89 308 GLY C CA 1
ATOM 4517 C C . GLY C 1 193 ? 34.095 9.961 121.906 1.00 36.04 308 GLY C C 1
ATOM 4518 O O . GLY C 1 193 ? 33.534 10.414 122.906 1.00 38.86 308 GLY C O 1
ATOM 4519 N N . GLY C 1 194 ? 35.068 9.054 121.965 1.00 37.15 309 GLY C N 1
ATOM 4520 C CA . GLY C 1 194 ? 35.626 8.559 123.225 1.00 37.82 309 GLY C CA 1
ATOM 4521 C C . GLY C 1 194 ? 36.654 7.454 123.041 1.00 39.25 309 GLY C C 1
ATOM 4522 O O . GLY C 1 194 ? 37.244 7.309 121.972 1.00 34.70 309 GLY C O 1
ATOM 4523 N N . ASP C 1 195 ? 36.877 6.676 124.095 1.00 40.05 310 ASP C N 1
ATOM 4524 C CA . ASP C 1 195 ? 37.819 5.560 124.065 1.00 40.07 310 ASP C CA 1
ATOM 4525 C C . ASP C 1 195 ? 37.149 4.294 124.567 1.00 39.81 310 ASP C C 1
ATOM 4526 O O . ASP C 1 195 ? 36.054 4.349 125.146 1.00 38.55 310 ASP C O 1
ATOM 4531 N N . GLY C 1 196 ? 37.789 3.152 124.323 1.00 37.32 311 GLY C N 1
ATOM 4532 C CA . GLY C 1 196 ? 37.294 1.880 124.820 1.00 38.43 311 GLY C CA 1
ATOM 4533 C C . GLY C 1 196 ? 36.069 1.354 124.105 1.00 42.11 311 GLY C C 1
ATOM 4534 O O . GLY C 1 196 ? 35.617 1.945 123.110 1.00 39.24 311 GLY C O 1
ATOM 4535 N N . THR C 1 197 ? 35.552 0.226 124.598 1.00 39.73 312 THR C N 1
ATOM 4536 C CA . THR C 1 197 ? 34.349 -0.401 124.036 1.00 40.51 312 THR C CA 1
ATOM 4537 C C . THR C 1 197 ? 33.141 0.479 124.332 1.00 40.94 312 THR C C 1
ATOM 4538 O O . THR C 1 197 ? 32.965 0.972 125.453 1.00 43.77 312 THR C O 1
ATOM 4542 N N . ALA C 1 198 ? 32.324 0.691 123.303 1.00 34.70 313 ALA C N 1
ATOM 4543 C CA . ALA C 1 198 ? 31.187 1.587 123.392 1.00 30.61 313 ALA C CA 1
ATOM 4544 C C . ALA C 1 198 ? 30.327 1.352 122.186 1.00 30.83 313 ALA C C 1
ATOM 4545 O O . ALA C 1 198 ? 30.713 0.633 121.263 1.00 30.42 313 ALA C O 1
ATOM 4547 N N . ASN C 1 199 ? 29.139 1.933 122.214 1.00 31.69 314 ASN C N 1
ATOM 4548 C CA . ASN C 1 199 ? 28.174 1.755 121.157 1.00 30.52 314 ASN C CA 1
ATOM 4549 C C . ASN C 1 199 ? 27.780 3.131 120.650 1.00 28.51 314 ASN C C 1
ATOM 4550 O O . ASN C 1 199 ? 27.520 4.041 121.441 1.00 32.21 314 ASN C O 1
ATOM 4555 N N . ILE C 1 200 ? 27.790 3.279 119.328 1.00 28.76 315 ILE C N 1
ATOM 4556 C CA . ILE C 1 200 ? 27.261 4.474 118.685 1.00 22.09 315 ILE C CA 1
ATOM 4557 C C . ILE C 1 200 ? 26.047 4.099 117.827 1.00 27.35 315 ILE C C 1
ATOM 4558 O O . ILE C 1 200 ? 25.977 3.016 117.243 1.00 26.16 315 ILE C O 1
ATOM 4563 N N . ARG C 1 201 ? 25.054 4.972 117.788 1.00 21.71 316 ARG C N 1
ATOM 4564 C CA . ARG C 1 201 ? 23.840 4.660 117.051 1.00 21.05 316 ARG C CA 1
ATOM 4565 C C . ARG C 1 201 ? 23.373 5.916 116.358 1.00 20.34 316 ARG C C 1
ATOM 4566 O O . ARG C 1 201 ? 23.992 6.981 116.513 1.00 18.71 316 ARG C O 1
ATOM 4574 N N . SER C 1 202 ? 22.304 5.805 115.562 1.00 17.98 317 SER C N 1
ATOM 4575 C CA . SER C 1 202 ? 21.761 6.967 114.820 1.00 21.79 317 SER C CA 1
ATOM 4576 C C . SER C 1 202 ? 22.865 7.631 113.982 1.00 22.29 317 SER C C 1
ATOM 4577 O O . SER C 1 202 ? 23.025 8.870 113.985 1.00 21.76 317 SER C O 1
ATOM 4580 N N . LEU C 1 203 ? 23.639 6.793 113.307 1.00 19.72 318 LEU C N 1
ATOM 4581 C CA . LEU C 1 203 ? 24.749 7.297 112.491 1.00 18.13 318 LEU C CA 1
ATOM 4582 C C . LEU C 1 203 ? 24.189 7.928 111.231 1.00 16.15 318 LEU C C 1
ATOM 4583 O O . LEU C 1 203 ? 23.287 7.366 110.595 1.00 17.96 318 LEU C O 1
ATOM 4588 N N . THR C 1 204 ? 24.677 9.121 110.859 1.00 16.54 319 THR C N 1
ATOM 4589 C CA . THR C 1 204 ? 24.309 9.714 109.581 1.00 14.83 319 THR C CA 1
ATOM 4590 C C . THR C 1 204 ? 25.634 9.966 108.847 1.00 18.53 319 THR C C 1
ATOM 4591 O O . THR C 1 204 ? 26.683 10.212 109.474 1.00 16.33 319 THR C O 1
ATOM 4595 N N . VAL C 1 205 ? 25.603 9.792 107.533 1.00 16.04 320 VAL C N 1
ATOM 4596 C CA . VAL C 1 205 ? 26.806 10.012 106.706 1.00 16.00 320 VAL C CA 1
ATOM 4597 C C . VAL C 1 205 ? 26.303 10.882 105.538 1.00 17.54 320 VAL C C 1
ATOM 4598 O O . VAL C 1 205 ? 25.274 10.570 104.911 1.00 18.12 320 VAL C O 1
ATOM 4602 N N . ARG C 1 206 ? 26.979 11.994 105.296 1.00 16.20 321 ARG C N 1
ATOM 4603 C CA . ARG C 1 206 ? 26.671 12.858 104.152 1.00 14.08 321 ARG C CA 1
ATOM 4604 C C . ARG C 1 206 ? 27.971 13.151 103.412 1.00 13.47 321 ARG C C 1
ATOM 4605 O O . ARG C 1 206 ? 28.968 13.593 104.013 1.00 15.47 321 ARG C O 1
ATOM 4613 N N . THR C 1 207 ? 27.928 12.886 102.119 1.00 13.37 322 THR C N 1
ATOM 4614 C CA . THR C 1 207 ? 29.077 13.123 101.260 1.00 14.44 322 THR C CA 1
ATOM 4615 C C . THR C 1 207 ? 28.586 13.168 99.819 1.00 16.51 322 THR C C 1
ATOM 4616 O O . THR C 1 207 ? 27.405 13.025 99.544 1.00 17.62 322 THR C O 1
ATOM 4620 N N . GLY C 1 208 ? 29.488 13.436 98.892 1.00 14.06 323 GLY C N 1
ATOM 4621 C CA . GLY C 1 208 ? 29.102 13.334 97.498 1.00 13.02 323 GLY C CA 1
ATOM 4622 C C . GLY C 1 208 ? 30.357 13.060 96.692 1.00 13.91 323 GLY C C 1
ATOM 4623 O O . GLY C 1 208 ? 31.510 13.216 97.179 1.00 15.51 323 GLY C O 1
ATOM 4624 N N . ILE C 1 209 ? 30.121 12.604 95.478 1.00 12.84 324 ILE C N 1
ATOM 4625 C CA . ILE C 1 209 ? 31.186 12.157 94.562 1.00 12.07 324 ILE C CA 1
ATOM 4626 C C . ILE C 1 209 ? 30.936 12.695 93.167 1.00 14.77 324 ILE C C 1
ATOM 4627 O O . ILE C 1 209 ? 29.791 13.036 92.781 1.00 14.03 324 ILE C O 1
ATOM 4632 N N . ASP C 1 210 ? 32.021 12.781 92.412 1.00 15.98 325 ASP C N 1
ATOM 4633 C CA . ASP C 1 210 ? 31.938 13.131 91.000 1.00 13.31 325 ASP C CA 1
ATOM 4634 C C . ASP C 1 210 ? 32.083 11.848 90.248 1.00 14.43 325 ASP C C 1
ATOM 4635 O O . ASP C 1 210 ? 33.077 11.138 90.472 1.00 15.80 325 ASP C O 1
ATOM 4640 N N . THR C 1 211 ? 31.132 11.597 89.333 1.00 15.95 326 THR C N 1
ATOM 4641 C CA . THR C 1 211 ? 31.083 10.317 88.582 1.00 15.81 326 THR C CA 1
ATOM 4642 C C . THR C 1 211 ? 31.631 10.472 87.149 1.00 16.78 326 THR C C 1
ATOM 4643 O O . THR C 1 211 ? 31.834 11.573 86.620 1.00 17.52 326 THR C O 1
#

Solvent-accessible surface area: 27202 Å² total; per-residue (Å²): 133,56,40,50,83,22,14,64,86,3,133,69,72,11,62,68,16,23,118,23,6,68,86,2,60,89,74,0,141,77,12,80,88,26,98,6,42,64,26,54,27,36,70,0,4,40,73,71,156,30,63,0,34,6,48,53,13,66,57,22,1,12,72,135,112,26,0,11,18,19,49,16,123,5,55,44,14,139,14,120,1,54,0,100,11,79,97,14,9,117,44,50,5,47,0,70,0,27,0,4,3,16,5,62,68,0,31,0,15,7,54,21,83,51,60,0,44,0,73,45,78,62,0,52,0,15,0,39,4,78,25,14,43,163,80,25,124,36,48,53,6,2,44,4,22,81,2,0,46,52,8,35,1,28,1,38,4,30,2,43,20,127,116,48,102,41,71,68,67,5,54,2,65,18,93,56,48,100,27,2,24,0,61,1,49,0,30,25,111,37,106,15,55,0,124,67,0,56,2,98,10,7,0,18,5,138,59,16,48,84,20,8,65,85,3,118,67,72,14,73,69,17,23,141,22,7,74,64,0,66,93,50,0,146,73,10,82,86,24,96,4,44,56,30,54,27,33,76,0,3,41,75,71,150,25,63,0,34,6,46,53,13,65,61,23,1,15,67,185,112,26,0,15,17,23,60,16,125,5,57,40,11,132,12,142,2,53,0,96,11,77,74,17,10,117,46,53,6,62,0,64,0,22,0,5,3,17,6,58,69,0,32,0,16,3,55,15,121,28,48,0,49,0,76,41,79,51,0,50,0,15,0,35,6,74,26,6,132,148,93,23,128,31,46,57,8,2,42,4,22,72,3,0,47,50,9,36,1,25,1,52,4,36,3,45,15,121,118,48,108,40,68,68,64,5,48,2,70,17,92,55,48,105,26,2,22,0,61,1,49,0,28,25,113,38,103,12,77,0,114,58,0,55,0,96,11,7,0,18,11,169,151,112,50,71,99,38,21,46,79,33,6,62,92,9,113,65,69,13,68,64,17,23,136,23,8,72,66,0,58,93,61,0,137,73,11,73,89,24,96,4,40,65,29,55,28,28,74,0,3,41,62,74,150,20,56,0,34,6,48,52,13,65,63,22,1,18,76,178,112,26,0,11,18,21,60,13,126,7,49,42,15,136,15,88,1,49,0,106,8,57,110,15,7,118,47,54,5,62,0,62,0,26,0,5,3,17,5,61,70,0,32,1,11,6,55,18,97,42,66,0,54,0,75,42,79,58,0,45,0,23,1,36,3,72,23,7,108,154,74,24,119,63,44,64,12,1,45,4,11,67,1,0,46,52,9,36,0,30,1,45,4,26,2,20,18,126,107,53,106,46,74,66,60,4,51,2,68,18,91,56,48,95,26,2,24,0,59,1,49,0,26,27,112,38,112,22,66,0,118,52,0,50,0,88,16,6,0,16,7

Secondary structure (DSSP, 8-state):
-HHHHHHHHHHHHHHHHHHHHHHHHHHHHHHHT-TTTT-EE-TTEEEETTEEEE-B-TTTEEEESEEEE--SPPEEEEEEEEEEEEES---EEEEEEEEEEETTEEEEEEEEESEEEE-SSEEEEEEEGGGEES--S-GGGGS--HHHHTS-EEEEEEEEETTEEEEEEEEEEEEETTEEEEEEE-SSSSSEEEEEEEEEEEEE-/-HHHHHHHHHHHHHHHHHHHHHHHHHHHHHHHT-GGGG-EE-TTEEEETTEEEE-B-TTTEEEESEEEE--SPPEEEEEEEEEEEEES---EEEEEEEEEEETTEEEEEEE-SSEEEE-SSEEEEEEEGGG-SS--S-GGGGS--HHHHTS-EEEEEEEEETTEEEEEEEEEEEEETTEEEEEEE-SSSSSEEEEEEEEEEEEE-/-HHHHHHHHHHHHHHHHHHHHHHHHHHHHHHHHHHHHT-TTTT-EE-TTEEEETTEEEE-B-TTT-EEESEEES--SPPEEEEEEEEEEEESS---EEEEEEEEEEETTEEEEEEEEESEEEE-SSEEEEEEEGGGBSS--S-GGGGS--HHHHTS-EEEEEEEEETTEEEEEEEEEEEEETTEEEEEEE-SSSSSEEEEEEEEEEEEE-

Radius of gyration: 37.05 Å; Cα contacts (8 Å, |Δi|>4): 1532; chains: 3; bounding box: 59×50×135 Å

InterPro domains:
  IPR007662 Reovirus sigma C capsid protein, C-terminal [PF04582] (197-326)
  IPR041345 Reovirus sigma C capsid protein triple beta spiral [PF17750] (155-194)

CATH classification: 1.20.5.170 (+2 more: 2.10.25.20, 2.60.90.40)

Foldseek 3Di:
DVVVVVVVVVVVVVVVVVVVVVVVVVVVVVVVVDPPPPDADDPVWHADPRDIDRDDDQLAWDDPVHIGGHDDDKDWDWWKFWKAWDPQFRFIWIWTWTWTFHRQKTKIKIWTDDKGKGFFFKIKIKTFQVRIDPRDPPVVSVFADPVQQPDKFWKKKWWDWPNRIDIDTWIKHAPDRGMIMTMDTPPDHGITIIHGIIMIGMHGD/DVVVVVVVVVVVVVVVVVVVVVVVVVVVVVVVVDPVVVDDDDPCWHDDPRRIDRNDDLLAWDDPPDIGGHPDDKDFDWFKFKKAWDPQFRDIFIKTWTWTRRRQKTKIKIKGADKTKGFFFKIKIKTFQVRTDPDDPPNVSVFADPVQQPDKFWKWKWWAWPNRIDIDTWIKHAPDRGMIMTMDTPHDHGITMIGTMIMIGMHGD/DVCVVVVVVVVVVVVVVVVVVVVVVVVVVVVVVVVVVPDPPPPDADDPVWHDDPRDIDRDDDQLAWDDPPDIGGHDDDKDWDWFKFWKAKDDFFRDIWIKTWIWTFHRQKTKIKIWTADKTKGFAFKIKIKTFQVRTPDRDPPCVSVFADPVQQPDKFWKKKWWDWPNDIDIDTWIKHDPDRGMIMIMDTPHDHGITMIHGMIMIDMHGD

Nearest PDB structures (foldseek):
  2vrs-assembly1_C  TM=1.000E+00  e=1.205E-32  Avian orthoreovirus
  2bsf-assembly1_A  TM=9.914E-01  e=4.471E-29  Avian orthoreovirus
  2bt8-assembly1_A  TM=9.955E-01  e=3.521E-27  Avian orthoreovirus
  4odb-assembly1_B  TM=4.626E-01  e=4.799E-04  Mammalian orthoreovirus 1 Lang
  2vrs-assembly1_C  TM=1.005E+00  e=1.659E-35  Avian orthoreovirus

Sequence (620 aa):
DGNSTAISNLKSDISSNGLAITDLQDRVKSLESTASHGLSFSPPLSVADGVVSLDMDPYFCSQRVSLTSYSAEAQLMQFRWMARGTNGSSDTIDMTVNAHCHGRRTDYMMSSTGNLTVTSNVVLLTFDLSDITHIPSDLARLVPSAGFQAASFPVDVSFTRDSATHAYQAYGVYSSSRVFTITFPTGGDGTANIRSLTVRTGIDTDGNSTAISNLKSDISSNGLAITDLQDRVKSLESTASHGLSFSPPLSVADGVVSLDMDPYFCSQRVSLTSYSAEAQLMQFRWMARGTNGSSDTIDMTVNAHCHGRRTDYMMSSTGNLTVTSNVVLLTFDLSDITHIPSDLARLVPSAGFQAASFPVDVSFTRDSATHAYQAYGVYSSSRVFTITFPTGGDGTANIRSLTVRTGIDTLQTTVDGNSTAISNLKSDISSNGLAITDLQDRVKSLESTASHGLSFSPPLSVADGVVSLDMDPYFCSQRVSLTSYSAEAQLMQFRWMARGTNGSSDTIDMTVNAHCHGRRTDYMMSSTGNLTVTSNVVLLTFDLSDITHIPSDLARLVPSAGFQAASFPVDVSFTRDSATHAYQAYGVYSSSRVFTITFPTGGDGTANIRSLTVRTGIDT

B-factor: mean 27.74, std 12.49, range [10.63, 85.56]

Organism: Avian reovirus (strain S1133) (NCBI:txid38171)